Protein 3SOZ (pdb70)

B-factor: mean 54.95, std 13.0, range [21.34, 100.58]

Sequence (714 aa):
KILFIGESWHIHIHSKGFDSFTSSKYEEGADYLLSCLRQGNIDVDYPAHIVQTRFPQTAEALACYDAIVISDIGSNTFLLQNRTFYNDIIPDALQLIADYVAEGGGLLIGGYLSFTGIEAKANYKNTVLAEVLPVDLDVDDRVELPQGCKAVNTAVEHVITQPFSEWPPLLGYNKLIAKENSQVLAEINGDPLLVGTYHKGKVCCFASDCSPHWGSPQFLQWEHYATFWCNVLHTIKKKILFIGESWHIHIHSKGFDSFTSSKYEEGADYLLSCLRQGNIDVDYPAHIVQTRFPQTAEALACYDAIVISDIGSNTFLLQNRTFYNDIIPDALQLIADYVAEGGGLLIGGYLSFTGIEAKANYKNTVLAEVLPVDLDVDDRVELPQGCKAVNTAVEHVITQPFSEWPPLLGYNKLIAKENSQVLAEINGDPLLVGTYHKGKVCCFASDCSPHWGSPQFLQWEHYATFWCNVLHTIKKKILFIGESWHIHIHSKGFDSFTSSKYEEGADYLLSCLRQGNIDVDYPAHIVQTRFPQTAEALACYDAIVISDIGSNTFLLQNRTFYNDIIPDALQLIADYVAEGGGLLIGGYLSFTGIEAKANYKNTVLAEVLPVDLDVDDRVELPQGCKAVNTAVEHVITQPFSEWPPLLGYNKLIAKENSQVLAEINGDPLLVGTYHKGKVCCFASDCSPHWGSPQFLQWEHYATFWCNVLHTIKK

CATH classification: 3.40.50.880

Solvent-accessible surface area: 30222 Å² total

InterPro domains:
  IPR010768 Putative glutamine amidotransferase [PF07090] (2-244)
  IPR017027 STM3548-like [PIRSF034405] (1-244)
  IPR029062 Class I glutamine amidotransferase-like [G3DSA:3.40.50.880] (1-244)
  IPR029062 Class I glutamine amidotransferase-like [SSF52317] (2-241)

Radius of gyration: 27.46 Å; Cα contacts (8 Å, |Δi|>4): 1740; chains: 3; bounding box: 71×70×61 Å

Structure (mmCIF, N/CA/C/O backbone):
data_3SOZ
#
_entry.id   3SOZ
#
_cell.length_a   92.387
_cell.length_b   92.387
_cell.length_c   240.904
_cell.angle_alpha   90.00
_cell.angle_beta   90.00
_cell.angle_gamma   90.00
#
_symmetry.space_group_name_H-M   'P 41 21 2'
#
loop_
_entity.id
_entity.type
_entity.pdbx_description
1 polymer 'Cytoplasmic Protein STM1381'
2 non-polymer GLYCEROL
3 water water
#
loop_
_atom_site.group_PDB
_atom_site.id
_atom_site.type_symbol
_atom_site.label_atom_id
_atom_site.label_alt_id
_atom_site.label_comp_id
_atom_site.label_asym_id
_atom_site.label_entity_id
_atom_site.label_seq_id
_atom_site.pdbx_PDB_ins_code
_atom_site.Cartn_x
_atom_site.Cartn_y
_atom_site.Cartn_z
_atom_site.occupancy
_atom_site.B_iso_or_equiv
_atom_site.auth_seq_id
_atom_site.auth_comp_id
_atom_site.auth_asym_id
_atom_site.auth_atom_id
_atom_site.pdbx_PDB_model_num
ATOM 9 N N . LYS A 1 5 ? -5.918 -21.670 108.085 1.00 68.97 2 LYS A N 1
ATOM 10 C CA . LYS A 1 5 ? -5.459 -20.952 109.265 1.00 67.57 2 LYS A CA 1
ATOM 11 C C . LYS A 1 5 ? -4.058 -20.374 108.981 1.00 66.26 2 LYS A C 1
ATOM 12 O O . LYS A 1 5 ? -3.125 -21.086 108.556 1.00 65.77 2 LYS A O 1
ATOM 18 N N . ILE A 1 6 ? -3.933 -19.062 109.183 1.00 64.85 3 ILE A N 1
ATOM 19 C CA . ILE A 1 6 ? -2.650 -18.369 108.994 1.00 63.26 3 ILE A CA 1
ATOM 20 C C . ILE A 1 6 ? -2.239 -17.540 110.197 1.00 62.11 3 ILE A C 1
ATOM 21 O O . ILE A 1 6 ? -3.086 -17.061 111.000 1.00 62.47 3 ILE A O 1
ATOM 26 N N . LEU A 1 7 ? -0.926 -17.372 110.306 1.00 60.43 4 LEU A N 1
ATOM 27 C CA . LEU A 1 7 ? -0.336 -16.414 111.248 1.00 58.92 4 LEU A CA 1
ATOM 28 C C . LEU A 1 7 ? -0.121 -15.047 110.575 1.00 57.88 4 LEU A C 1
ATOM 29 O O . LEU A 1 7 ? 0.684 -14.924 109.619 1.00 58.05 4 LEU A O 1
ATOM 34 N N . PHE A 1 8 ? -0.822 -14.035 111.061 1.00 56.16 5 PHE A N 1
ATOM 35 C CA . PHE A 1 8 ? -0.581 -12.695 110.522 1.00 55.51 5 PHE A CA 1
ATOM 36 C C . PHE A 1 8 ? 0.191 -11.703 111.379 1.00 54.28 5 PHE A C 1
ATOM 37 O O . PHE A 1 8 ? -0.348 -11.103 112.317 1.00 53.01 5 PHE A O 1
ATOM 45 N N . ILE A 1 9 ? 1.439 -11.499 110.982 1.00 53.13 6 ILE A N 1
ATOM 46 C CA . ILE A 1 9 ? 2.340 -10.644 111.711 1.00 52.24 6 ILE A CA 1
ATOM 47 C C . ILE A 1 9 ? 2.410 -9.217 111.125 1.00 52.70 6 ILE A C 1
ATOM 48 O O . ILE A 1 9 ? 2.982 -8.997 110.035 1.00 51.75 6 ILE A O 1
ATOM 53 N N . GLY A 1 10 ? 1.837 -8.258 111.870 1.00 52.79 7 GLY A N 1
ATOM 54 C CA . GLY A 1 10 ? 2.114 -6.829 111.666 1.00 53.26 7 GLY A CA 1
ATOM 55 C C . GLY A 1 10 ? 1.775 -5.926 112.842 1.00 53.80 7 GLY A C 1
ATOM 56 O O . GLY A 1 10 ? 1.495 -6.393 113.931 1.00 54.19 7 GLY A O 1
ATOM 57 N N . GLU A 1 11 ? 1.777 -4.617 112.626 1.00 54.01 8 GLU A N 1
ATOM 58 C CA . GLU A 1 11 ? 1.438 -3.661 113.702 1.00 54.03 8 GLU A CA 1
ATOM 59 C C . GLU A 1 11 ? 0.917 -2.385 113.102 1.00 52.93 8 GLU A C 1
ATOM 60 O O . GLU A 1 11 ? 1.250 -2.067 111.963 1.00 53.73 8 GLU A O 1
ATOM 66 N N . SER A 1 12 ? 0.087 -1.680 113.866 1.00 51.29 9 SER A N 1
ATOM 67 C CA . SER A 1 12 ? -0.106 -0.221 113.730 1.00 49.61 9 SER A CA 1
ATOM 68 C C . SER A 1 12 ? 1.187 0.568 113.899 1.00 47.32 9 SER A C 1
ATOM 69 O O . SER A 1 12 ? 2.060 0.132 114.598 1.00 46.48 9 SER A O 1
ATOM 72 N N . TRP A 1 13 ? 1.288 1.747 113.282 1.00 46.41 10 TRP A N 1
ATOM 73 C CA . TRP A 1 13 ? 2.418 2.673 113.560 1.00 44.33 10 TRP A CA 1
ATOM 74 C C . TRP A 1 13 ? 2.043 3.404 114.811 1.00 43.58 10 TRP A C 1
ATOM 75 O O . TRP A 1 13 ? 0.858 3.768 114.959 1.00 43.97 10 TRP A O 1
ATOM 86 N N . HIS A 1 14 ? 3.001 3.624 115.718 1.00 42.20 11 HIS A N 1
ATOM 87 C CA . HIS A 1 14 ? 2.744 4.580 116.816 1.00 41.27 11 HIS A CA 1
ATOM 88 C C . HIS A 1 14 ? 3.318 5.916 116.366 1.00 39.83 11 HIS A C 1
ATOM 89 O O . HIS A 1 14 ? 4.398 5.957 115.821 1.00 40.23 11 HIS A O 1
ATOM 96 N N . ILE A 1 15 ? 2.610 7.006 116.557 1.00 38.87 12 ILE A N 1
ATOM 97 C CA . ILE A 1 15 ? 3.152 8.289 116.103 1.00 39.06 12 ILE A CA 1
ATOM 98 C C . ILE A 1 15 ? 3.483 9.189 117.277 1.00 38.89 12 ILE A C 1
ATOM 99 O O . ILE A 1 15 ? 2.602 9.487 118.091 1.00 38.35 12 ILE A O 1
ATOM 104 N N . HIS A 1 16 ? 4.733 9.643 117.375 1.00 38.39 13 HIS A N 1
ATOM 105 C CA . HIS A 1 16 ? 5.043 10.611 118.427 1.00 39.00 13 HIS A CA 1
ATOM 106 C C . HIS A 1 16 ? 5.389 11.964 117.837 1.00 38.52 13 HIS A C 1
ATOM 107 O O . HIS A 1 16 ? 6.330 12.055 117.054 1.00 39.51 13 HIS A O 1
ATOM 122 N N . ILE A 1 18 ? 6.570 15.891 118.096 1.00 35.73 15 ILE A N 1
ATOM 123 C CA . ILE A 1 18 ? 7.087 17.070 118.795 1.00 35.71 15 ILE A CA 1
ATOM 124 C C . ILE A 1 18 ? 6.698 18.348 118.034 1.00 35.67 15 ILE A C 1
ATOM 125 O O . ILE A 1 18 ? 7.108 18.522 116.880 1.00 35.38 15 ILE A O 1
ATOM 130 N N . HIS A 1 19 ? 5.877 19.193 118.645 1.00 35.67 16 HIS A N 1
ATOM 131 C CA . HIS A 1 19 ? 5.520 20.489 118.029 1.00 36.35 16 HIS A CA 1
ATOM 132 C C . HIS A 1 19 ? 6.382 21.520 118.667 1.00 36.06 16 HIS A C 1
ATOM 133 O O . HIS A 1 19 ? 6.433 21.548 119.891 1.00 36.54 16 HIS A O 1
ATOM 140 N N . SER A 1 20 ? 7.020 22.407 117.910 1.00 36.26 17 SER A N 1
ATOM 141 C CA . SER A 1 20 ? 7.914 23.389 118.541 1.00 36.69 17 SER A CA 1
ATOM 142 C C . SER A 1 20 ? 7.692 24.781 118.030 1.00 38.07 17 SER A C 1
ATOM 143 O O . SER A 1 20 ? 7.421 24.980 116.876 1.00 40.84 17 SER A O 1
ATOM 146 N N . LYS A 1 21 ? 7.841 25.787 118.856 1.00 38.65 18 LYS A N 1
ATOM 147 C CA . LYS A 1 21 ? 7.697 27.149 118.335 1.00 37.88 18 LYS A CA 1
ATOM 148 C C . LYS A 1 21 ? 8.560 28.042 119.199 1.00 37.29 18 LYS A C 1
ATOM 149 O O . LYS A 1 21 ? 8.369 28.168 120.405 1.00 36.39 18 LYS A O 1
ATOM 155 N N . GLY A 1 22 ? 9.576 28.603 118.565 1.00 37.61 19 GLY A N 1
ATOM 156 C CA . GLY A 1 22 ? 10.665 29.269 119.298 1.00 36.69 19 GLY A CA 1
ATOM 157 C C . GLY A 1 22 ? 11.237 28.295 120.303 1.00 35.51 19 GLY A C 1
ATOM 158 O O . GLY A 1 22 ? 11.625 27.162 119.941 1.00 35.26 19 GLY A O 1
ATOM 159 N N . PHE A 1 23 ? 11.250 28.715 121.567 1.00 34.44 20 PHE A N 1
ATOM 160 C CA . PHE A 1 23 ? 11.955 27.975 122.578 1.00 33.91 20 PHE A CA 1
ATOM 161 C C . PHE A 1 23 ? 11.261 26.671 122.920 1.00 34.15 20 PHE A C 1
ATOM 162 O O . PHE A 1 23 ? 11.897 25.638 123.122 1.00 32.26 20 PHE A O 1
ATOM 170 N N . ASP A 1 24 ? 9.941 26.745 122.958 1.00 35.61 21 ASP A N 1
ATOM 171 C CA . ASP A 1 24 ? 9.124 25.734 123.557 1.00 38.21 21 ASP A CA 1
ATOM 172 C C . ASP A 1 24 ? 8.651 24.646 122.615 1.00 38.46 21 ASP A C 1
ATOM 173 O O . ASP A 1 24 ? 8.495 24.886 121.394 1.00 39.35 21 ASP A O 1
ATOM 178 N N . SER A 1 25 ? 8.412 23.475 123.211 1.00 38.47 22 SER A N 1
ATOM 179 C CA . SER A 1 25 ? 7.687 22.369 122.600 1.00 38.72 22 SER A CA 1
ATOM 180 C C . SER A 1 25 ? 6.574 21.801 123.446 1.00 39.12 22 SER A C 1
ATOM 181 O O . SER A 1 25 ? 6.563 21.926 124.696 1.00 39.86 22 SER A O 1
ATOM 184 N N . PHE A 1 26 ? 5.654 21.119 122.780 1.00 38.30 23 PHE A N 1
ATOM 185 C CA . PHE A 1 26 ? 4.848 20.142 123.472 1.00 37.65 23 PHE A CA 1
ATOM 186 C C . PHE A 1 26 ? 4.671 18.958 122.553 1.00 37.76 23 PHE A C 1
ATOM 187 O O . PHE A 1 26 ? 5.058 19.007 121.370 1.00 38.70 23 PHE A O 1
ATOM 195 N N . THR A 1 27 ? 4.123 17.875 123.074 1.00 37.13 24 THR A N 1
ATOM 196 C CA . THR A 1 27 ? 4.018 16.700 122.255 1.00 37.00 24 THR A CA 1
ATOM 197 C C . THR A 1 27 ? 2.564 16.209 122.092 1.00 38.47 24 THR A C 1
ATOM 198 O O . THR A 1 27 ? 1.664 16.552 122.890 1.00 38.29 24 THR A O 1
ATOM 202 N N . SER A 1 28 ? 2.312 15.445 121.026 1.00 38.96 25 SER A N 1
ATOM 203 C CA . SER A 1 28 ? 1.029 14.711 120.931 1.00 39.57 25 SER A CA 1
ATOM 204 C C . SER A 1 28 ? 1.358 13.331 120.389 1.00 38.64 25 SER A C 1
ATOM 205 O O . SER A 1 28 ? 2.392 13.160 119.811 1.00 40.13 25 SER A O 1
ATOM 208 N N . SER A 1 29 ? 0.548 12.329 120.617 1.00 37.91 26 SER A N 1
ATOM 209 C CA . SER A 1 29 ? 0.918 10.988 120.168 1.00 38.19 26 SER A CA 1
ATOM 210 C C . SER A 1 29 ? -0.311 10.236 119.755 1.00 39.51 26 SER A C 1
ATOM 211 O O . SER A 1 29 ? -1.401 10.451 120.291 1.00 39.91 26 SER A O 1
ATOM 214 N N . LYS A 1 30 ? -0.150 9.322 118.826 1.00 41.47 27 LYS A N 1
ATOM 215 C CA . LYS A 1 30 ? -1.290 8.548 118.385 1.00 45.09 27 LYS A CA 1
ATOM 216 C C . LYS A 1 30 ? -0.863 7.296 117.673 1.00 47.26 27 LYS A C 1
ATOM 217 O O . LYS A 1 30 ? 0.300 6.910 117.676 1.00 47.29 27 LYS A O 1
ATOM 223 N N . TYR A 1 31 ? -1.842 6.654 117.075 1.00 51.24 28 TYR A N 1
ATOM 224 C CA . TYR A 1 31 ? -1.636 5.417 116.385 1.00 55.06 28 TYR A CA 1
ATOM 225 C C . TYR A 1 31 ? -2.139 5.596 115.007 1.00 57.06 28 TYR A C 1
ATOM 226 O O . TYR A 1 31 ? -3.056 6.373 114.756 1.00 56.91 28 TYR A O 1
ATOM 235 N N . GLU A 1 32 ? -1.530 4.906 114.073 1.00 60.60 29 GLU A N 1
ATOM 236 C CA . GLU A 1 32 ? -2.069 5.014 112.765 1.00 63.38 29 GLU A CA 1
ATOM 237 C C . GLU A 1 32 ? -3.053 3.923 112.581 1.00 66.05 29 GLU A C 1
ATOM 238 O O . GLU A 1 32 ? -4.207 4.084 112.957 1.00 67.13 29 GLU A O 1
ATOM 244 N N . GLU A 1 33 ? -2.626 2.797 112.054 1.00 69.31 30 GLU A N 1
ATOM 245 C CA . GLU A 1 33 ? -3.568 1.716 111.775 1.00 72.13 30 GLU A CA 1
ATOM 246 C C . GLU A 1 33 ? -2.762 0.724 111.013 1.00 73.70 30 GLU A C 1
ATOM 247 O O . GLU A 1 33 ? -1.820 1.110 110.282 1.00 74.15 30 GLU A O 1
ATOM 253 N N . GLY A 1 34 ? -3.080 -0.555 111.243 1.00 75.48 31 GLY A N 1
ATOM 254 C CA . GLY A 1 34 ? -2.390 -1.672 110.603 1.00 76.92 31 GLY A CA 1
ATOM 255 C C . GLY A 1 34 ? -3.227 -2.140 109.437 1.00 77.97 31 GLY A C 1
ATOM 256 O O . GLY A 1 34 ? -3.831 -1.334 108.718 1.00 77.82 31 GLY A O 1
ATOM 257 N N . ALA A 1 35 ? -3.282 -3.451 109.261 1.00 79.05 32 ALA A N 1
ATOM 258 C CA . ALA A 1 35 ? -3.960 -4.011 108.112 1.00 79.76 32 ALA A CA 1
ATOM 259 C C . ALA A 1 35 ? -5.442 -4.319 108.382 1.00 80.19 32 ALA A C 1
ATOM 260 O O . ALA A 1 35 ? -6.018 -5.183 107.739 1.00 80.08 32 ALA A O 1
ATOM 262 N N . ASP A 1 36 ? -6.063 -3.587 109.308 1.00 81.12 33 ASP A N 1
ATOM 263 C CA . ASP A 1 36 ? -7.425 -3.919 109.778 1.00 82.02 33 ASP A CA 1
ATOM 264 C C . ASP A 1 36 ? -8.354 -4.281 108.648 1.00 81.68 33 ASP A C 1
ATOM 265 O O . ASP A 1 36 ? -9.024 -5.311 108.709 1.00 81.50 33 ASP A O 1
ATOM 270 N N . TYR A 1 37 ? -8.361 -3.447 107.608 1.00 81.26 34 TYR A N 1
ATOM 271 C CA . TYR A 1 37 ? -9.149 -3.737 106.426 1.00 80.55 34 TYR A CA 1
ATOM 272 C C . TYR A 1 37 ? -8.786 -5.106 105.863 1.00 79.84 34 TYR A C 1
ATOM 273 O O . TYR A 1 37 ? -9.635 -5.983 105.794 1.00 80.23 34 TYR A O 1
ATOM 282 N N . LEU A 1 38 ? -7.520 -5.291 105.502 1.00 78.94 35 LEU A N 1
ATOM 283 C CA . LEU A 1 38 ? -7.007 -6.566 104.977 1.00 77.93 35 LEU A CA 1
ATOM 284 C C . LEU A 1 38 ? -7.307 -7.809 105.831 1.00 77.94 35 LEU A C 1
ATOM 285 O O . LEU A 1 38 ? -7.528 -8.896 105.313 1.00 77.57 35 LEU A O 1
ATOM 290 N N . LEU A 1 39 ? -7.298 -7.649 107.139 1.00 78.40 36 LEU A N 1
ATOM 291 C CA . LEU A 1 39 ? -7.667 -8.741 108.015 1.00 79.12 36 LEU A CA 1
ATOM 292 C C . LEU A 1 39 ? -9.163 -9.048 107.965 1.00 79.78 36 LEU A C 1
ATOM 293 O O . LEU A 1 39 ? -9.551 -10.208 107.786 1.00 79.70 36 LEU A O 1
ATOM 298 N N . SER A 1 40 ? -9.998 -8.021 108.100 1.00 80.48 37 SER A N 1
ATOM 299 C CA . SER A 1 40 ? -11.437 -8.203 107.919 1.00 81.37 37 SER A CA 1
ATOM 300 C C . SER A 1 40 ? -11.729 -8.871 106.575 1.00 81.72 37 SER A C 1
ATOM 301 O O . SER A 1 40 ? -12.694 -9.621 106.469 1.00 82.11 37 SER A O 1
ATOM 304 N N . CYS A 1 41 ? -10.882 -8.605 105.573 1.00 81.94 38 CYS A N 1
ATOM 305 C CA . CYS A 1 41 ? -10.988 -9.184 104.217 1.00 82.05 38 CYS A CA 1
ATOM 306 C C . CYS A 1 41 ? -10.590 -10.655 104.104 1.00 82.65 38 CYS A C 1
ATOM 307 O O . CYS A 1 41 ? -11.160 -11.411 103.322 1.00 82.46 38 CYS A O 1
ATOM 310 N N . LEU A 1 42 ? -9.566 -11.026 104.858 1.00 83.84 39 LEU A N 1
ATOM 311 C CA . LEU A 1 42 ? -9.039 -12.377 104.875 1.00 84.74 39 LEU A CA 1
ATOM 312 C C . LEU A 1 42 ? -10.007 -13.306 105.568 1.00 86.04 39 LEU A C 1
ATOM 313 O O . LEU A 1 42 ? -10.316 -14.374 105.043 1.00 86.54 39 LEU A O 1
ATOM 318 N N . ARG A 1 43 ? -10.490 -12.889 106.740 1.00 87.57 40 ARG A N 1
ATOM 319 C CA . ARG A 1 43 ? -11.660 -13.501 107.370 1.00 89.17 40 ARG A CA 1
ATOM 320 C C . ARG A 1 43 ? -12.821 -13.161 106.461 1.00 89.75 40 ARG A C 1
ATOM 321 O O . ARG A 1 43 ? -12.722 -12.226 105.668 1.00 90.28 40 ARG A O 1
ATOM 329 N N . GLN A 1 44 ? -13.920 -13.898 106.532 1.00 90.42 41 GLN A N 1
ATOM 330 C CA . GLN A 1 44 ? -15.034 -13.577 105.633 1.00 91.14 41 GLN A CA 1
ATOM 331 C C . GLN A 1 44 ? -14.706 -14.015 104.176 1.00 90.53 41 GLN A C 1
ATOM 332 O O . GLN A 1 44 ? -15.602 -14.111 103.328 1.00 90.74 41 GLN A O 1
ATOM 338 N N . GLY A 1 45 ? -13.427 -14.279 103.903 1.00 89.66 42 GLY A N 1
ATOM 339 C CA . GLY A 1 45 ? -13.036 -15.150 102.797 1.00 88.53 42 GLY A CA 1
ATOM 340 C C . GLY A 1 45 ? -12.725 -16.531 103.377 1.00 88.23 42 GLY A C 1
ATOM 341 O O . GLY A 1 45 ? -11.900 -17.270 102.834 1.00 88.01 42 GLY A O 1
ATOM 342 N N . ASN A 1 46 ? -13.398 -16.872 104.487 1.00 87.86 43 ASN A N 1
ATOM 343 C CA . ASN A 1 46 ? -13.107 -18.062 105.331 1.00 87.20 43 ASN A CA 1
ATOM 344 C C . ASN A 1 46 ? -11.630 -18.358 105.454 1.00 86.03 43 ASN A C 1
ATOM 345 O O . ASN A 1 46 ? -11.160 -19.453 105.109 1.00 85.84 43 ASN A O 1
ATOM 350 N N . ILE A 1 47 ? -10.896 -17.358 105.919 1.00 84.57 44 ILE A N 1
ATOM 351 C CA . ILE A 1 47 ? -9.559 -17.602 106.392 1.00 82.91 44 ILE A CA 1
ATOM 352 C C . ILE A 1 47 ? -9.526 -17.325 107.888 1.00 82.00 44 ILE A C 1
ATOM 353 O O . ILE A 1 47 ? -10.014 -16.298 108.369 1.00 81.93 44 ILE A O 1
ATOM 358 N N . ASP A 1 48 ? -9.002 -18.306 108.609 1.00 80.84 45 ASP A N 1
ATOM 359 C CA . ASP A 1 48 ? -8.813 -18.236 110.039 1.00 79.85 45 ASP A CA 1
ATOM 360 C C . ASP A 1 48 ? -7.462 -17.542 110.313 1.00 77.95 45 ASP A C 1
ATOM 361 O O . ASP A 1 48 ? -6.388 -18.040 109.941 1.00 76.79 45 ASP A O 1
ATOM 366 N N . VAL A 1 49 ? -7.547 -16.374 110.949 1.00 76.10 46 VAL A N 1
ATOM 367 C CA . VAL A 1 49 ? -6.381 -15.512 111.164 1.00 74.14 46 VAL A CA 1
ATOM 368 C C . VAL A 1 49 ? -6.096 -15.225 112.626 1.00 72.30 46 VAL A C 1
ATOM 369 O O . VAL A 1 49 ? -6.873 -14.546 113.303 1.00 71.07 46 VAL A O 1
ATOM 373 N N . ASP A 1 50 ? -4.960 -15.754 113.083 1.00 70.83 47 ASP A N 1
ATOM 374 C CA . ASP A 1 50 ? -4.285 -15.246 114.283 1.00 69.43 47 ASP A CA 1
ATOM 375 C C . ASP A 1 50 ? -3.496 -13.958 113.904 1.00 67.67 47 ASP A C 1
ATOM 376 O O . ASP A 1 50 ? -2.627 -13.988 113.011 1.00 66.95 47 ASP A O 1
ATOM 381 N N . TYR A 1 51 ? -3.848 -12.834 114.536 1.00 65.61 48 TYR A N 1
ATOM 382 C CA . TYR A 1 51 ? -3.126 -11.578 114.347 1.00 63.67 48 TYR A CA 1
ATOM 383 C C . TYR A 1 51 ? -2.053 -11.518 115.392 1.00 62.13 48 TYR A C 1
ATOM 384 O O . TYR A 1 51 ? -2.332 -11.570 116.575 1.00 61.06 48 TYR A O 1
ATOM 401 N N . PRO A 1 53 ? 0.549 -8.915 116.661 1.00 58.92 50 PRO A N 1
ATOM 402 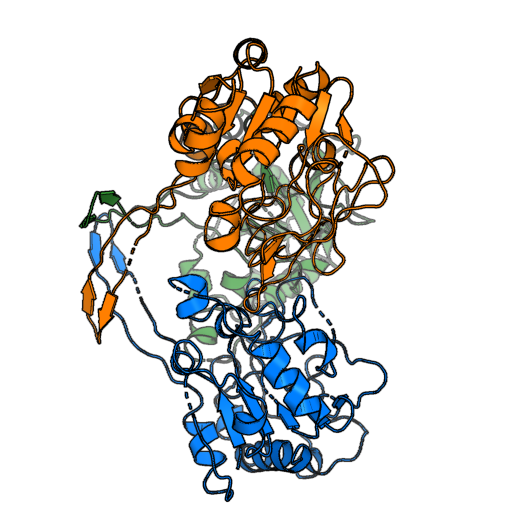C CA . PRO A 1 53 ? 1.239 -7.628 116.631 1.00 59.44 50 PRO A CA 1
ATOM 403 C C . PRO A 1 53 ? 2.729 -7.804 116.909 1.00 60.05 50 PRO A C 1
ATOM 404 O O . PRO A 1 53 ? 3.128 -8.780 117.562 1.00 60.60 50 PRO A O 1
ATOM 408 N N . ALA A 1 54 ? 3.557 -6.915 116.369 1.00 60.63 51 ALA A N 1
ATOM 409 C CA . ALA A 1 54 ? 4.939 -6.808 116.847 1.00 61.73 51 ALA A CA 1
ATOM 410 C C . ALA A 1 54 ? 4.691 -6.400 118.280 1.00 62.07 51 ALA A C 1
ATOM 411 O O . ALA A 1 54 ? 3.646 -5.816 118.569 1.00 63.75 51 ALA A O 1
ATOM 413 N N . HIS A 1 55 ? 5.566 -6.723 119.202 1.00 61.45 52 HIS A N 1
ATOM 414 C CA . HIS A 1 55 ? 5.146 -6.678 120.625 1.00 61.78 52 HIS A CA 1
ATOM 415 C C . HIS A 1 55 ? 4.787 -8.055 121.084 1.00 60.95 52 HIS A C 1
ATOM 416 O O . HIS A 1 55 ? 5.399 -8.555 122.029 1.00 61.30 52 HIS A O 1
ATOM 423 N N . ILE A 1 56 ? 3.798 -8.689 120.454 1.00 60.02 53 ILE A N 1
ATOM 424 C CA . ILE A 1 56 ? 3.695 -10.121 120.720 1.00 59.33 53 ILE A CA 1
ATOM 425 C C . ILE A 1 56 ? 4.937 -10.803 120.180 1.00 58.00 53 ILE A C 1
ATOM 426 O O . ILE A 1 56 ? 5.552 -11.585 120.883 1.00 57.91 53 ILE A O 1
ATOM 431 N N . VAL A 1 57 ? 5.356 -10.436 118.978 1.00 57.38 54 VAL A N 1
ATOM 432 C CA . VAL A 1 57 ? 6.674 -10.836 118.492 1.00 56.58 54 VAL A CA 1
ATOM 433 C C . VAL A 1 57 ? 7.794 -10.473 119.455 1.00 56.83 54 VAL A C 1
ATOM 434 O O . VAL A 1 57 ? 8.725 -11.249 119.619 1.00 56.98 54 VAL A O 1
ATOM 438 N N . GLN A 1 58 ? 7.697 -9.308 120.098 1.00 56.86 55 GLN A N 1
ATOM 439 C CA . GLN A 1 58 ? 8.811 -8.778 120.865 1.00 57.24 55 GLN A CA 1
ATOM 440 C C . GLN A 1 58 ? 8.987 -9.424 122.248 1.00 58.48 55 GLN A C 1
ATOM 441 O O . GLN A 1 58 ? 10.104 -9.406 122.822 1.00 58.49 55 GLN A O 1
ATOM 447 N N . THR A 1 59 ? 7.874 -9.951 122.768 1.00 59.12 56 THR A N 1
ATOM 448 C CA . THR A 1 59 ? 7.781 -10.554 124.105 1.00 59.85 56 THR A CA 1
ATOM 449 C C . THR A 1 59 ? 7.522 -12.098 124.105 1.00 61.19 56 THR A C 1
ATOM 450 O O . THR A 1 59 ? 8.241 -12.811 124.776 1.00 60.53 56 THR A O 1
ATOM 454 N N . ARG A 1 60 ? 6.507 -12.581 123.367 1.00 62.58 57 ARG A N 1
ATOM 455 C CA . ARG A 1 60 ? 6.027 -13.988 123.411 1.00 64.28 57 ARG A CA 1
ATOM 456 C C . ARG A 1 60 ? 6.252 -14.758 122.104 1.00 64.98 57 ARG A C 1
ATOM 457 O O . ARG A 1 60 ? 5.399 -15.558 121.710 1.00 65.42 57 ARG A O 1
ATOM 465 N N . PHE A 1 61 ? 7.352 -14.530 121.394 1.00 66.11 58 PHE A N 1
ATOM 466 C CA . PHE A 1 61 ? 7.483 -15.187 120.079 1.00 66.33 58 PHE A CA 1
ATOM 467 C C . PHE A 1 61 ? 7.801 -16.685 120.158 1.00 67.91 58 PHE A C 1
ATOM 468 O O . PHE A 1 61 ? 8.793 -17.047 120.776 1.00 68.71 58 PHE A O 1
ATOM 476 N N . PRO A 1 62 ? 6.973 -17.543 119.508 1.00 69.14 59 PRO A N 1
ATOM 477 C CA . PRO A 1 62 ? 7.156 -18.999 119.431 1.00 69.94 59 PRO A CA 1
ATOM 478 C C . PRO A 1 62 ? 8.617 -19.390 119.309 1.00 71.14 59 PRO A C 1
ATOM 479 O O . PRO A 1 62 ? 9.329 -18.841 118.480 1.00 70.98 59 PRO A O 1
ATOM 483 N N . GLN A 1 63 ? 9.063 -20.321 120.144 1.00 72.41 60 GLN A N 1
ATOM 484 C CA . GLN A 1 63 ? 10.459 -20.702 120.128 1.00 74.01 60 GLN A CA 1
ATOM 485 C C . GLN A 1 63 ? 10.687 -22.158 119.696 1.00 74.12 60 GLN A C 1
ATOM 486 O O . GLN A 1 63 ? 11.825 -22.629 119.647 1.00 73.59 60 GLN A O 1
ATOM 492 N N . THR A 1 64 ? 9.617 -22.867 119.355 1.00 74.85 61 THR A N 1
ATOM 493 C CA . THR A 1 64 ? 9.776 -24.246 118.860 1.00 75.91 61 THR A CA 1
ATOM 494 C C . THR A 1 64 ? 9.077 -24.464 117.521 1.00 76.62 61 THR A C 1
ATOM 495 O O . THR A 1 64 ? 8.097 -23.780 117.206 1.00 76.58 61 THR A O 1
ATOM 499 N N . ALA A 1 65 ? 9.602 -25.414 116.745 1.00 77.54 62 ALA A N 1
ATOM 500 C CA . ALA A 1 65 ? 9.052 -25.756 115.430 1.00 78.60 62 ALA A CA 1
ATOM 501 C C . ALA A 1 65 ? 7.592 -26.222 115.503 1.00 79.01 62 ALA A C 1
ATOM 502 O O . ALA A 1 65 ? 6.759 -25.863 114.657 1.00 78.97 62 ALA A O 1
ATOM 504 N N . GLU A 1 66 ? 7.285 -27.011 116.523 1.00 79.80 63 GLU A N 1
ATOM 505 C CA . GLU A 1 66 ? 5.933 -27.520 116.716 1.00 80.82 63 GLU A CA 1
ATOM 506 C C . GLU A 1 66 ? 4.897 -26.366 116.742 1.00 79.98 63 GLU A C 1
ATOM 507 O O . GLU A 1 66 ? 3.793 -26.516 116.215 1.00 79.86 63 GLU A O 1
ATOM 513 N N . ALA A 1 67 ? 5.283 -25.219 117.311 1.00 79.53 64 ALA A N 1
ATOM 514 C CA . ALA A 1 67 ? 4.357 -24.093 117.574 1.00 79.19 64 ALA A CA 1
ATOM 515 C C . ALA A 1 67 ? 3.758 -23.440 116.317 1.00 78.95 64 ALA A C 1
ATOM 516 O O . ALA A 1 67 ? 2.560 -23.117 116.284 1.00 78.78 64 ALA A O 1
ATOM 518 N N . LEU A 1 68 ? 4.598 -23.275 115.293 1.00 78.50 65 LEU A N 1
ATOM 519 C CA . LEU A 1 68 ? 4.221 -22.656 114.009 1.00 78.52 65 LEU A CA 1
ATOM 520 C C . LEU A 1 68 ? 3.599 -23.645 113.016 1.00 78.85 65 LEU A C 1
ATOM 521 O O . LEU A 1 68 ? 2.915 -23.231 112.058 1.00 78.90 65 LEU A O 1
ATOM 526 N N . ALA A 1 69 ? 3.864 -24.942 113.238 1.00 78.64 66 ALA A N 1
ATOM 527 C CA . ALA A 1 69 ? 3.422 -26.035 112.362 1.00 77.88 66 ALA A CA 1
ATOM 528 C C . ALA A 1 69 ? 1.902 -26.089 112.149 1.00 77.17 66 ALA A C 1
ATOM 529 O O . ALA A 1 69 ? 1.422 -26.529 111.095 1.00 77.04 66 ALA A O 1
ATOM 531 N N . CYS A 1 70 ? 1.147 -25.635 113.138 1.00 75.76 67 CYS A N 1
ATOM 532 C CA . CYS A 1 70 ? -0.285 -25.639 113.001 1.00 75.53 67 CYS A CA 1
ATOM 533 C C . CYS A 1 70 ? -0.764 -24.497 112.124 1.00 73.93 67 CYS A C 1
ATOM 534 O O . CYS A 1 70 ? -1.971 -24.256 112.069 1.00 74.48 67 CYS A O 1
ATOM 537 N N . TYR A 1 71 ? 0.157 -23.776 111.464 1.00 71.72 68 TYR A N 1
ATOM 538 C CA . TYR A 1 71 ? -0.221 -22.659 110.548 1.00 68.70 68 TYR A CA 1
ATOM 539 C C . TYR A 1 71 ? 0.016 -23.019 109.102 1.00 67.58 68 TYR A C 1
ATOM 540 O O . TYR A 1 71 ? 1.098 -23.485 108.761 1.00 67.26 68 TYR A O 1
ATOM 549 N N . ASP A 1 72 ? -0.966 -22.759 108.245 1.00 66.19 69 ASP A N 1
ATOM 550 C CA . ASP A 1 72 ? -0.780 -22.984 106.808 1.00 65.87 69 ASP A CA 1
ATOM 551 C C . ASP A 1 72 ? 0.206 -22.028 106.147 1.00 65.01 69 ASP A C 1
ATOM 552 O O . ASP A 1 72 ? 0.975 -22.436 105.272 1.00 64.13 69 ASP A O 1
ATOM 557 N N . ALA A 1 73 ? 0.172 -20.761 106.589 1.00 64.22 70 ALA A N 1
ATOM 558 C CA . ALA A 1 73 ? 1.098 -19.717 106.139 1.00 63.17 70 ALA A CA 1
ATOM 559 C C . ALA A 1 73 ? 1.380 -18.634 107.174 1.00 62.76 70 ALA A C 1
ATOM 560 O O . ALA A 1 73 ? 0.603 -18.380 108.133 1.00 62.44 70 ALA A O 1
ATOM 562 N N . ILE A 1 74 ? 2.517 -17.992 106.974 1.00 61.10 71 ILE A N 1
ATOM 563 C CA . ILE A 1 74 ? 2.874 -16.901 107.829 1.00 60.38 71 ILE A CA 1
ATOM 564 C C . ILE A 1 74 ? 2.893 -15.657 106.964 1.00 59.83 71 ILE A C 1
ATOM 565 O O . ILE A 1 74 ? 3.461 -15.651 105.845 1.00 59.82 71 ILE A O 1
ATOM 570 N N . VAL A 1 75 ? 2.244 -14.616 107.474 1.00 58.21 72 VAL A N 1
ATOM 571 C CA . VAL A 1 75 ? 2.308 -13.288 106.831 1.00 56.79 72 VAL A CA 1
ATOM 572 C C . VAL A 1 75 ? 3.119 -12.279 107.640 1.00 55.13 72 VAL A C 1
ATOM 573 O O . VAL A 1 75 ? 2.805 -11.972 108.812 1.00 54.30 72 VAL A O 1
ATOM 577 N N . ILE A 1 76 ? 4.172 -11.798 107.002 1.00 52.91 73 ILE A N 1
ATOM 578 C CA . ILE A 1 76 ? 4.903 -10.676 107.508 1.00 51.61 73 ILE A CA 1
ATOM 579 C C . ILE A 1 76 ? 4.559 -9.439 106.691 1.00 50.24 73 ILE A C 1
ATOM 580 O O . ILE A 1 76 ? 4.767 -9.394 105.483 1.00 50.54 73 ILE A O 1
ATOM 585 N N . SER A 1 77 ? 4.070 -8.412 107.342 1.00 48.60 74 SER A N 1
ATOM 586 C CA . SER A 1 77 ? 3.769 -7.218 106.598 1.00 47.60 74 SER A CA 1
ATOM 587 C C . SER A 1 77 ? 4.305 -5.986 107.262 1.00 47.48 74 SER A C 1
ATOM 588 O O . SER A 1 77 ? 3.854 -5.594 108.344 1.00 46.41 74 SER A O 1
ATOM 591 N N . ASP A 1 78 ? 5.268 -5.362 106.589 1.00 47.70 75 ASP A N 1
ATOM 592 C CA . ASP A 1 78 ? 5.825 -4.099 107.057 1.00 47.71 75 ASP A CA 1
ATOM 593 C C . ASP A 1 78 ? 6.406 -4.197 108.474 1.00 47.31 75 ASP A C 1
ATOM 594 O O . ASP A 1 78 ? 6.119 -3.354 109.314 1.00 47.85 75 ASP A O 1
ATOM 599 N N . ILE A 1 79 ? 7.188 -5.231 108.751 1.00 46.33 76 ILE A N 1
ATOM 600 C CA . ILE A 1 79 ? 7.870 -5.334 110.011 1.00 45.96 76 ILE A CA 1
ATOM 601 C C . ILE A 1 79 ? 9.315 -5.629 109.766 1.00 45.15 76 ILE A C 1
ATOM 602 O O . ILE A 1 79 ? 9.636 -6.609 109.139 1.00 46.27 76 ILE A O 1
ATOM 607 N N . GLY A 1 80 ? 10.203 -4.814 110.277 1.00 44.78 77 GLY A N 1
ATOM 608 C CA . GLY A 1 80 ? 11.645 -5.053 110.101 1.00 44.21 77 GLY A CA 1
ATOM 609 C C . GLY A 1 80 ? 12.238 -6.279 110.779 1.00 44.17 77 GLY A C 1
ATOM 610 O O . GLY A 1 80 ? 11.744 -6.757 111.795 1.00 42.66 77 GLY A O 1
ATOM 611 N N . SER A 1 81 ? 13.339 -6.761 110.214 1.00 44.98 78 SER A N 1
ATOM 612 C CA . SER A 1 81 ? 14.095 -7.848 110.800 1.00 46.32 78 SER A CA 1
ATOM 613 C C . SER A 1 81 ? 14.566 -7.637 112.234 1.00 47.40 78 SER A C 1
ATOM 614 O O . SER A 1 81 ? 14.668 -8.624 113.011 1.00 49.30 78 SER A O 1
ATOM 617 N N . ASN A 1 82 ? 14.829 -6.384 112.605 1.00 47.35 79 ASN A N 1
ATOM 618 C CA . ASN A 1 82 ? 15.233 -6.042 113.965 1.00 47.15 79 ASN A CA 1
ATOM 619 C C . ASN A 1 82 ? 14.205 -6.486 114.988 1.00 46.86 79 ASN A C 1
ATOM 620 O O . ASN A 1 82 ? 14.555 -6.938 116.075 1.00 46.64 79 ASN A O 1
ATOM 625 N N . THR A 1 83 ? 12.939 -6.310 114.657 1.00 46.41 80 THR A N 1
ATOM 626 C CA . THR A 1 83 ? 11.908 -6.758 115.534 1.00 46.75 80 THR A CA 1
ATOM 627 C C . THR A 1 83 ? 11.979 -8.253 115.818 1.00 46.87 80 THR A C 1
ATOM 628 O O . THR A 1 83 ? 11.702 -8.647 116.948 1.00 47.46 80 THR A O 1
ATOM 632 N N . PHE A 1 84 ? 12.313 -9.083 114.825 1.00 46.87 81 PHE A N 1
ATOM 633 C CA . PHE A 1 84 ? 12.419 -10.537 115.056 1.00 47.23 81 PHE A CA 1
ATOM 634 C C . PHE A 1 84 ? 13.683 -10.909 115.796 1.00 47.41 81 PHE A C 1
ATOM 635 O O . PHE A 1 84 ? 13.601 -11.603 116.774 1.00 48.30 81 PHE A O 1
ATOM 643 N N . LEU A 1 85 ? 14.838 -10.445 115.324 1.00 47.49 82 LEU A N 1
ATOM 644 C CA . LEU A 1 85 ? 16.127 -10.767 115.921 1.00 47.48 82 LEU A CA 1
ATOM 645 C C . LEU A 1 85 ? 16.358 -10.172 117.307 1.00 48.86 82 LEU A C 1
ATOM 646 O O . LEU A 1 85 ? 17.012 -10.805 118.149 1.00 50.01 82 LEU A O 1
ATOM 651 N N . LEU A 1 86 ? 15.838 -8.973 117.567 1.00 49.62 83 LEU A N 1
ATOM 652 C CA . LEU A 1 86 ? 16.113 -8.289 118.838 1.00 50.38 83 LEU A CA 1
ATOM 653 C C . LEU A 1 86 ? 14.869 -8.189 119.724 1.00 50.57 83 LEU A C 1
ATOM 654 O O . LEU A 1 86 ? 14.360 -7.084 119.981 1.00 52.11 83 LEU A O 1
ATOM 659 N N . GLN A 1 87 ? 14.379 -9.342 120.181 1.00 49.98 84 GLN A N 1
ATOM 660 C CA . GLN A 1 87 ? 13.202 -9.403 121.044 1.00 49.46 84 GLN A CA 1
ATOM 661 C C . GLN A 1 87 ? 13.607 -8.837 122.399 1.00 49.00 84 GLN A C 1
ATOM 662 O O . GLN A 1 87 ? 14.813 -8.647 122.660 1.00 48.27 84 GLN A O 1
ATOM 668 N N . ASN A 1 88 ? 12.635 -8.542 123.255 1.00 48.66 85 ASN A N 1
ATOM 669 C CA . ASN A 1 88 ? 12.968 -7.800 124.466 1.00 49.75 85 ASN A CA 1
ATOM 670 C C . ASN A 1 88 ? 13.974 -8.536 125.349 1.00 51.10 85 ASN A C 1
ATOM 671 O O . ASN A 1 88 ? 14.882 -7.931 125.909 1.00 50.96 85 ASN A O 1
ATOM 676 N N . ARG A 1 89 ? 13.826 -9.862 125.415 1.00 53.29 86 ARG A N 1
ATOM 677 C CA . ARG A 1 89 ? 14.643 -10.716 126.239 1.00 54.91 86 ARG A CA 1
ATOM 678 C C . ARG A 1 89 ? 16.057 -10.797 125.732 1.00 54.78 86 ARG A C 1
ATOM 679 O O . ARG A 1 89 ? 16.953 -10.980 126.519 1.00 55.39 86 ARG A O 1
ATOM 687 N N . THR A 1 90 ? 16.276 -10.647 124.435 1.00 55.14 87 THR A N 1
ATOM 688 C CA . THR A 1 90 ? 17.647 -10.611 123.900 1.00 55.26 87 THR A CA 1
ATOM 689 C C . THR A 1 90 ? 18.234 -9.269 124.133 1.00 55.42 87 THR A C 1
ATOM 690 O O . THR A 1 90 ? 19.308 -9.138 124.701 1.00 55.45 87 THR A O 1
ATOM 694 N N . PHE A 1 91 ? 17.515 -8.258 123.675 1.00 56.51 88 PHE A N 1
ATOM 695 C CA . PHE A 1 91 ? 18.041 -6.899 123.690 1.00 57.28 88 PHE A CA 1
ATOM 696 C C . PHE A 1 91 ? 18.191 -6.256 125.107 1.00 58.58 88 PHE A C 1
ATOM 697 O O . PHE A 1 91 ? 19.164 -5.568 125.367 1.00 58.84 88 PHE A O 1
ATOM 705 N N . TYR A 1 92 ? 17.238 -6.481 126.000 1.00 59.99 89 TYR A N 1
ATOM 706 C CA . TYR A 1 92 ? 17.256 -5.813 127.296 1.00 62.13 89 TYR A CA 1
ATOM 707 C C . TYR A 1 92 ? 17.628 -6.742 128.453 1.00 64.44 89 TYR A C 1
ATOM 708 O O . TYR A 1 92 ? 18.205 -6.288 129.446 1.00 63.99 89 TYR A O 1
ATOM 717 N N . ASN A 1 93 ? 17.258 -8.024 128.325 1.00 67.18 90 ASN A N 1
ATOM 718 C CA . ASN A 1 93 ? 17.480 -9.015 129.387 1.00 69.71 90 ASN A CA 1
ATOM 719 C C . ASN A 1 93 ? 18.749 -9.835 129.279 1.00 70.44 90 ASN A C 1
ATOM 720 O O . ASN A 1 93 ? 19.203 -10.363 130.263 1.00 70.67 90 ASN A O 1
ATOM 733 N N . ASP A 1 95 ? 19.166 -12.595 127.870 1.00 73.16 92 ASP A N 1
ATOM 734 C CA . ASP A 1 95 ? 18.807 -14.002 127.764 1.00 72.70 92 ASP A CA 1
ATOM 735 C C . ASP A 1 95 ? 19.338 -14.520 126.444 1.00 72.38 92 ASP A C 1
ATOM 736 O O . ASP A 1 95 ? 19.905 -13.762 125.680 1.00 72.79 92 ASP A O 1
ATOM 741 N N . ILE A 1 96 ? 19.160 -15.806 126.185 1.00 71.61 93 ILE A N 1
ATOM 742 C CA . ILE A 1 96 ? 19.554 -16.405 124.931 1.00 71.08 93 ILE A CA 1
ATOM 743 C C . ILE A 1 96 ? 18.337 -17.119 124.393 1.00 71.57 93 ILE A C 1
ATOM 744 O O . ILE A 1 96 ? 17.843 -18.058 125.010 1.00 72.46 93 ILE A O 1
ATOM 749 N N . ILE A 1 97 ? 17.812 -16.652 123.273 1.00 71.32 94 ILE A N 1
ATOM 750 C CA . ILE A 1 97 ? 16.596 -17.238 122.728 1.00 71.30 94 ILE A CA 1
ATOM 751 C C . ILE A 1 97 ? 16.949 -17.650 121.306 1.00 70.71 94 ILE A C 1
ATOM 752 O O . ILE A 1 97 ? 17.967 -17.198 120.792 1.00 71.05 94 ILE A O 1
ATOM 757 N N . PRO A 1 98 ? 16.138 -18.518 120.665 1.00 70.11 95 PRO A N 1
ATOM 758 C CA . PRO A 1 98 ? 16.509 -18.914 119.282 1.00 69.14 95 PRO A CA 1
ATOM 759 C C . PRO A 1 98 ? 16.146 -17.875 118.199 1.00 68.17 95 PRO A C 1
ATOM 760 O O . PRO A 1 98 ? 15.125 -17.146 118.331 1.00 68.53 95 PRO A O 1
ATOM 764 N N . ASP A 1 99 ? 16.982 -17.807 117.150 1.00 66.21 96 ASP A N 1
ATOM 765 C CA . ASP A 1 99 ? 16.751 -16.942 115.982 1.00 63.92 96 ASP A CA 1
ATOM 766 C C . ASP A 1 99 ? 15.370 -17.173 115.386 1.00 62.50 96 ASP A C 1
ATOM 767 O O . ASP A 1 99 ? 15.162 -18.163 114.710 1.00 63.34 96 ASP A O 1
ATOM 772 N N . ALA A 1 100 ? 14.435 -16.261 115.649 1.00 61.43 97 ALA A N 1
ATOM 773 C CA . ALA A 1 100 ? 13.023 -16.294 115.146 1.00 60.26 97 ALA A CA 1
ATOM 774 C C . ALA A 1 100 ? 12.870 -16.435 113.638 1.00 60.02 97 ALA A C 1
ATOM 775 O O . ALA A 1 100 ? 11.823 -16.869 113.143 1.00 59.93 97 ALA A O 1
ATOM 777 N N . LEU A 1 101 ? 13.910 -16.038 112.912 1.00 59.95 98 LEU A N 1
ATOM 778 C CA . LEU A 1 101 ? 13.904 -16.035 111.461 1.00 59.96 98 LEU A CA 1
ATOM 779 C C . LEU A 1 101 ? 14.397 -17.390 110.957 1.00 60.58 98 LEU A C 1
ATOM 780 O O . LEU A 1 101 ? 14.019 -17.820 109.853 1.00 60.33 98 LEU A O 1
ATOM 785 N N . GLN A 1 102 ? 15.250 -18.052 111.751 1.00 60.67 99 GLN A N 1
ATOM 786 C CA . GLN A 1 102 ? 15.584 -19.440 111.495 1.00 61.20 99 GLN A CA 1
ATOM 787 C C . GLN A 1 102 ? 14.285 -20.196 111.653 1.00 61.24 99 GLN A C 1
ATOM 788 O O . GLN A 1 102 ? 13.946 -21.007 110.803 1.00 61.07 99 GLN A O 1
ATOM 794 N N . LEU A 1 103 ? 13.547 -19.904 112.723 1.00 60.85 100 LEU A N 1
ATOM 795 C CA . LEU A 1 103 ? 12.261 -20.546 112.928 1.00 61.79 100 LEU A CA 1
ATOM 796 C C . LEU A 1 103 ? 11.336 -20.469 111.733 1.00 61.91 100 LEU A C 1
ATOM 797 O O . LEU A 1 103 ? 10.730 -21.473 111.371 1.00 62.25 100 LEU A O 1
ATOM 802 N N . ILE A 1 104 ? 11.220 -19.294 111.122 1.00 62.31 101 ILE A N 1
ATOM 803 C CA . ILE A 1 104 ? 10.322 -19.137 109.982 1.00 62.76 101 ILE A CA 1
ATOM 804 C C . ILE A 1 104 ? 10.904 -19.875 108.774 1.00 63.29 101 ILE A C 1
ATOM 805 O O . ILE A 1 104 ? 10.177 -20.544 108.026 1.00 63.74 101 ILE A O 1
ATOM 810 N N . ALA A 1 105 ? 12.216 -19.798 108.622 1.00 63.63 102 ALA A N 1
ATOM 811 C CA . ALA A 1 105 ? 12.895 -20.495 107.556 1.00 64.78 102 ALA A CA 1
ATOM 812 C C . ALA A 1 105 ? 12.638 -22.005 107.626 1.00 66.06 102 ALA A C 1
ATOM 813 O O . ALA A 1 105 ? 12.216 -22.628 106.619 1.00 66.94 102 ALA A O 1
ATOM 815 N N . ASP A 1 106 ? 12.926 -22.581 108.802 1.00 65.97 103 ASP A N 1
ATOM 816 C CA . ASP A 1 106 ? 12.705 -23.981 109.084 1.00 65.61 103 ASP A CA 1
ATOM 817 C C . ASP A 1 106 ? 11.286 -24.305 108.705 1.00 65.82 103 ASP A C 1
ATOM 818 O O . ASP A 1 106 ? 11.075 -25.171 107.854 1.00 66.34 103 ASP A O 1
ATOM 823 N N . TYR A 1 107 ? 10.324 -23.578 109.280 1.00 65.57 104 TYR A N 1
ATOM 824 C CA . TYR A 1 107 ? 8.906 -23.782 108.992 1.00 65.35 104 TYR A CA 1
ATOM 825 C C . TYR A 1 107 ? 8.599 -23.873 107.503 1.00 65.71 104 TYR A C 1
ATOM 826 O O . TYR A 1 107 ? 7.904 -24.783 107.060 1.00 66.24 104 TYR A O 1
ATOM 835 N N . VAL A 1 108 ? 9.106 -22.916 106.736 1.00 65.67 105 VAL A N 1
ATOM 836 C CA . VAL A 1 108 ? 8.839 -22.863 105.309 1.00 65.46 105 VAL A CA 1
ATOM 837 C C . VAL A 1 108 ? 9.422 -24.077 104.580 1.00 66.17 105 VAL A C 1
ATOM 838 O O . VAL A 1 108 ? 8.709 -24.736 103.826 1.00 66.44 105 VAL A O 1
ATOM 842 N N . ALA A 1 109 ? 10.716 -24.339 104.777 1.00 66.92 106 ALA A N 1
ATOM 843 C CA . ALA A 1 109 ? 11.375 -25.575 104.307 1.00 67.65 106 ALA A CA 1
ATOM 844 C C . ALA A 1 109 ? 10.552 -26.863 104.598 1.00 68.35 106 ALA A C 1
ATOM 845 O O . ALA A 1 109 ? 10.483 -27.742 103.741 1.00 68.31 106 ALA A O 1
ATOM 847 N N . GLU A 1 110 ? 9.931 -26.956 105.784 1.00 68.89 107 GLU A N 1
ATOM 848 C CA . GLU A 1 110 ? 9.051 -28.083 106.131 1.00 69.88 107 GLU A CA 1
ATOM 849 C C . GLU A 1 110 ? 7.659 -27.924 105.494 1.00 69.43 107 GLU A C 1
ATOM 850 O O . GLU A 1 110 ? 6.637 -28.385 106.038 1.00 70.36 107 GLU A O 1
ATOM 856 N N . GLY A 1 111 ? 7.606 -27.264 104.344 1.00 68.42 108 GLY A N 1
ATOM 857 C CA . GLY A 1 111 ? 6.328 -27.095 103.639 1.00 67.16 108 GLY A CA 1
ATOM 858 C C . GLY A 1 111 ? 5.401 -25.941 104.019 1.00 65.93 108 GLY A C 1
ATOM 859 O O . GLY A 1 111 ? 4.416 -25.712 103.325 1.00 65.96 108 GLY A O 1
ATOM 860 N N . GLY A 1 112 ? 5.688 -25.208 105.098 1.00 64.49 109 GLY A N 1
ATOM 861 C CA . GLY A 1 112 ? 4.898 -23.994 105.399 1.00 62.47 109 GLY A CA 1
ATOM 862 C C . GLY A 1 112 ? 4.981 -22.921 104.304 1.00 60.73 109 GLY A C 1
ATOM 863 O O . GLY A 1 112 ? 6.008 -22.762 103.655 1.00 60.01 109 GLY A O 1
ATOM 864 N N . GLY A 1 113 ? 3.902 -22.189 104.077 1.00 59.40 110 GLY A N 1
ATOM 865 C CA . GLY A 1 113 ? 3.984 -20.991 103.195 1.00 58.91 110 GLY A CA 1
ATOM 866 C C . GLY A 1 113 ? 4.282 -19.632 103.882 1.00 57.69 110 GLY A C 1
ATOM 867 O O . GLY A 1 113 ? 3.819 -19.356 105.007 1.00 56.85 110 GLY A O 1
ATOM 868 N N . LEU A 1 114 ? 5.065 -18.806 103.189 1.00 56.79 111 LEU A N 1
ATOM 869 C CA . LEU A 1 114 ? 5.399 -17.436 103.608 1.00 55.85 111 LEU A CA 1
ATOM 870 C C . LEU A 1 114 ? 4.958 -16.373 102.621 1.00 55.22 111 LEU A C 1
ATOM 871 O O . LEU A 1 114 ? 5.261 -16.454 101.395 1.00 55.00 111 LEU A O 1
ATOM 876 N N . LEU A 1 115 ? 4.311 -15.344 103.150 1.00 53.65 112 LEU A N 1
ATOM 877 C CA . LEU A 1 115 ? 4.139 -14.118 102.365 1.00 52.51 112 LEU A CA 1
ATOM 878 C C . LEU A 1 115 ? 4.752 -12.885 103.048 1.00 52.00 112 LEU A C 1
ATOM 879 O O . LEU A 1 115 ? 4.496 -12.616 104.220 1.00 51.75 112 LEU A O 1
ATOM 892 N N . ILE A 1 117 ? 4.734 -8.809 102.549 1.00 50.48 114 ILE A N 1
ATOM 893 C CA . ILE A 1 117 ? 4.167 -7.621 101.911 1.00 49.44 114 ILE A CA 1
ATOM 894 C C . ILE A 1 117 ? 5.081 -6.431 102.148 1.00 49.24 114 ILE A C 1
ATOM 895 O O . ILE A 1 117 ? 5.499 -6.168 103.283 1.00 49.49 114 ILE A O 1
ATOM 900 N N . GLY A 1 118 ? 5.391 -5.708 101.079 1.00 48.61 115 GLY A N 1
ATOM 901 C CA . GLY A 1 118 ? 6.308 -4.551 101.173 1.00 47.30 115 GLY A CA 1
ATOM 902 C C . GLY A 1 118 ? 5.808 -3.367 101.971 1.00 46.20 115 GLY A C 1
ATOM 903 O O . GLY A 1 118 ? 4.703 -3.376 102.512 1.00 45.17 115 GLY A O 1
ATOM 904 N N . GLY A 1 119 ? 6.638 -2.329 102.013 1.00 46.15 116 GLY A N 1
ATOM 905 C CA . GLY A 1 119 ? 6.400 -1.141 102.850 1.00 45.57 116 GLY A CA 1
ATOM 906 C C . GLY A 1 119 ? 7.752 -0.636 103.384 1.00 45.08 116 GLY A C 1
ATOM 907 O O . GLY A 1 119 ? 8.816 -1.123 102.997 1.00 45.54 116 GLY A O 1
ATOM 908 N N . TYR A 1 120 ? 7.715 0.328 104.282 1.00 43.48 117 TYR A N 1
ATOM 909 C CA . TYR A 1 120 ? 8.924 0.907 104.746 1.00 42.93 117 TYR A CA 1
ATOM 910 C C . TYR A 1 120 ? 9.832 -0.014 105.573 1.00 42.97 117 TYR A C 1
ATOM 911 O O . TYR A 1 120 ? 11.062 0.164 105.571 1.00 43.33 117 TYR A O 1
ATOM 920 N N . LEU A 1 121 ? 9.246 -0.960 106.295 1.00 41.62 118 LEU A N 1
ATOM 921 C CA . LEU A 1 121 ? 10.043 -1.889 107.062 1.00 41.03 118 LEU A CA 1
ATOM 922 C C . LEU A 1 121 ? 10.047 -3.326 106.483 1.00 40.99 118 LEU A C 1
ATOM 923 O O . LEU A 1 121 ? 10.112 -4.307 107.230 1.00 40.03 118 LEU A O 1
ATOM 928 N N . SER A 1 122 ? 9.954 -3.429 105.166 1.00 41.42 119 SER A N 1
ATOM 929 C CA . SER A 1 122 ? 9.985 -4.701 104.480 1.00 43.27 119 SER A CA 1
ATOM 930 C C . SER A 1 122 ? 11.186 -4.681 103.584 1.00 44.30 119 SER A C 1
ATOM 931 O O . SER A 1 122 ? 11.723 -3.596 103.203 1.00 44.16 119 SER A O 1
ATOM 934 N N . PHE A 1 123 ? 11.582 -5.887 103.206 1.00 44.31 120 PHE A N 1
ATOM 935 C CA . PHE A 1 123 ? 12.741 -6.090 102.331 1.00 44.92 120 PHE A CA 1
ATOM 936 C C . PHE A 1 123 ? 13.976 -5.329 102.855 1.00 45.24 120 PHE A C 1
ATOM 937 O O . PHE A 1 123 ? 14.441 -5.631 103.960 1.00 45.40 120 PHE A O 1
ATOM 945 N N . THR A 1 124 ? 14.511 -4.384 102.085 1.00 45.51 121 THR A N 1
ATOM 946 C CA . THR A 1 124 ? 15.562 -3.536 102.599 1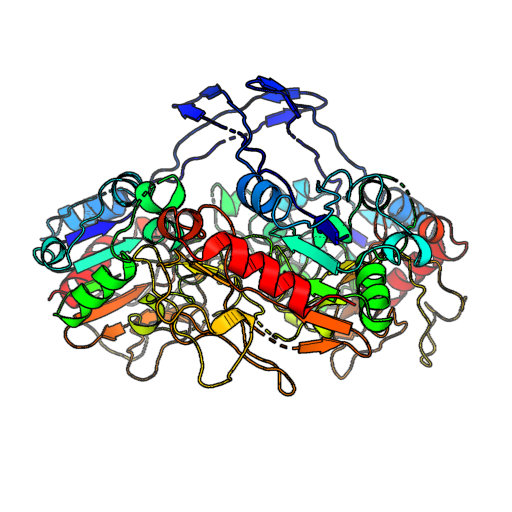.00 45.89 121 THR A CA 1
ATOM 947 C C . THR A 1 124 ? 14.952 -2.363 103.374 1.00 45.39 121 THR A C 1
ATOM 948 O O . THR A 1 124 ? 15.444 -2.018 104.435 1.00 47.38 121 THR A O 1
ATOM 952 N N . GLY A 1 125 ? 13.861 -1.791 102.889 1.00 44.42 122 GLY A N 1
ATOM 953 C CA . GLY A 1 125 ? 13.115 -0.764 103.620 1.00 42.34 122 GLY A CA 1
ATOM 954 C C . GLY A 1 125 ? 13.731 0.613 103.664 1.00 41.40 122 GLY A C 1
ATOM 955 O O . GLY A 1 125 ? 14.831 0.832 103.193 1.00 41.09 122 GLY A O 1
ATOM 956 N N . ILE A 1 126 ? 13.004 1.548 104.245 1.00 41.77 123 ILE A N 1
ATOM 957 C CA . ILE A 1 126 ? 13.446 2.953 104.317 1.00 42.09 123 ILE A CA 1
ATOM 958 C C . ILE A 1 126 ? 14.715 3.136 105.114 1.00 43.02 123 ILE A C 1
ATOM 959 O O . ILE A 1 126 ? 14.907 2.494 106.124 1.00 43.10 123 ILE A O 1
ATOM 964 N N . GLU A 1 127 ? 15.579 4.012 104.635 1.00 44.43 124 GLU A N 1
ATOM 965 C CA . GLU A 1 127 ? 16.976 4.088 105.083 1.00 45.56 124 GLU A CA 1
ATOM 966 C C . GLU A 1 127 ? 17.593 2.709 105.315 1.00 44.54 124 GLU A C 1
ATOM 967 O O . GLU A 1 127 ? 18.466 2.547 106.160 1.00 44.85 124 GLU A O 1
ATOM 973 N N . ALA A 1 128 ? 17.132 1.711 104.568 1.00 44.15 125 ALA A N 1
ATOM 974 C CA . ALA A 1 128 ? 17.671 0.332 104.639 1.00 44.02 125 ALA A CA 1
ATOM 975 C C . ALA A 1 128 ? 17.488 -0.345 106.030 1.00 44.46 125 ALA A C 1
ATOM 976 O O . ALA A 1 128 ? 18.219 -1.243 106.401 1.00 45.05 125 ALA A O 1
ATOM 978 N N . LYS A 1 129 ? 16.480 0.080 106.779 1.00 44.80 126 LYS A N 1
ATOM 979 C CA . LYS A 1 129 ? 16.308 -0.385 108.143 1.00 44.94 126 LYS A CA 1
ATOM 980 C C . LYS A 1 129 ? 15.697 -1.775 108.251 1.00 45.88 126 LYS A C 1
ATOM 981 O O . LYS A 1 129 ? 15.923 -2.456 109.242 1.00 46.50 126 LYS A O 1
ATOM 987 N N . ALA A 1 130 ? 14.891 -2.199 107.277 1.00 46.19 127 ALA A N 1
ATOM 988 C CA . ALA A 1 130 ? 14.235 -3.506 107.412 1.00 45.81 127 ALA A CA 1
ATOM 989 C C . ALA A 1 130 ? 15.309 -4.570 107.412 1.00 45.82 127 ALA A C 1
ATOM 990 O O . ALA A 1 130 ? 15.219 -5.543 108.154 1.00 45.53 127 ALA A O 1
ATOM 992 N N . ASN A 1 131 ? 16.328 -4.362 106.577 1.00 46.02 128 ASN A N 1
ATOM 993 C CA . ASN A 1 131 ? 17.560 -5.104 106.663 1.00 46.23 128 ASN A CA 1
ATOM 994 C C . ASN A 1 131 ? 17.503 -6.627 106.415 1.00 47.85 128 ASN A C 1
ATOM 995 O O . ASN A 1 131 ? 18.361 -7.392 106.878 1.00 48.72 128 ASN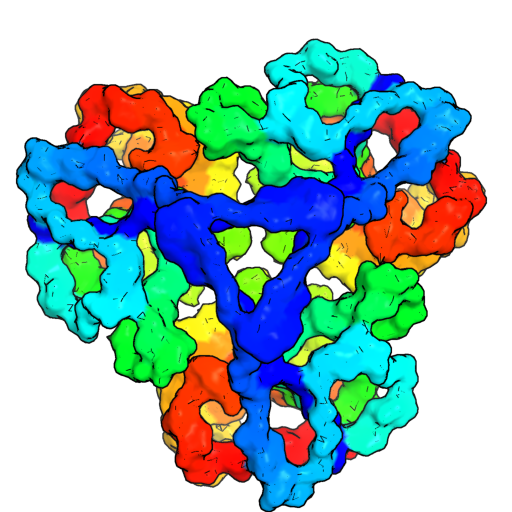 A O 1
ATOM 1000 N N . TYR A 1 132 ? 16.516 -7.094 105.679 1.00 48.99 129 TYR A N 1
ATOM 1001 C CA . TYR A 1 132 ? 16.408 -8.518 105.518 1.00 50.27 129 TYR A CA 1
ATOM 1002 C C . TYR A 1 132 ? 17.538 -9.177 104.703 1.00 51.61 129 TYR A C 1
ATOM 1003 O O . TYR A 1 132 ? 17.772 -10.387 104.828 1.00 51.15 129 TYR A O 1
ATOM 1012 N N . LYS A 1 133 ? 18.271 -8.392 103.922 1.00 52.71 130 LYS A N 1
ATOM 1013 C CA . LYS A 1 133 ? 19.263 -8.996 103.069 1.00 54.56 130 LYS A CA 1
ATOM 1014 C C . LYS A 1 133 ? 20.409 -9.627 103.874 1.00 56.83 130 LYS A C 1
ATOM 1015 O O . LYS A 1 133 ? 20.977 -10.635 103.443 1.00 58.67 130 LYS A O 1
ATOM 1021 N N . ASN A 1 134 ? 20.711 -9.086 105.050 1.00 58.53 131 ASN A N 1
ATOM 1022 C CA . ASN A 1 134 ? 21.736 -9.647 105.940 1.00 60.47 131 ASN A CA 1
ATOM 1023 C C . ASN A 1 134 ? 21.092 -10.563 106.989 1.00 60.98 131 ASN A C 1
ATOM 1024 O O . ASN A 1 134 ? 21.274 -10.418 108.218 1.00 61.41 131 ASN A O 1
ATOM 1029 N N . THR A 1 135 ? 20.313 -11.508 106.500 1.00 60.78 132 THR A N 1
ATOM 1030 C CA . THR A 1 135 ? 19.399 -12.225 107.352 1.00 60.09 132 THR A CA 1
ATOM 1031 C C . THR A 1 135 ? 19.255 -13.593 106.745 1.00 60.69 132 THR A C 1
ATOM 1032 O O . THR A 1 135 ? 19.399 -13.770 105.536 1.00 60.90 132 THR A O 1
ATOM 1036 N N . VAL A 1 136 ? 18.980 -14.570 107.584 1.00 61.47 133 VAL A N 1
ATOM 1037 C CA . VAL A 1 136 ? 18.624 -15.893 107.082 1.00 61.99 133 VAL A CA 1
ATOM 1038 C C . VAL A 1 136 ? 17.483 -15.861 106.040 1.00 61.90 133 VAL A C 1
ATOM 1039 O O . VAL A 1 136 ? 17.635 -16.465 104.994 1.00 62.89 133 VAL A O 1
ATOM 1043 N N . LEU A 1 137 ? 16.391 -15.129 106.278 1.00 61.51 134 LEU A N 1
ATOM 1044 C CA . LEU A 1 137 ? 15.294 -15.049 105.287 1.00 61.04 134 LEU A CA 1
ATOM 1045 C C . LEU A 1 137 ? 15.714 -14.688 103.883 1.00 60.86 134 LEU A C 1
ATOM 1046 O O . LEU A 1 137 ? 14.965 -14.948 102.957 1.00 61.40 134 LEU A O 1
ATOM 1051 N N . ALA A 1 138 ? 16.875 -14.072 103.700 1.00 60.89 135 ALA A N 1
ATOM 1052 C CA . ALA A 1 138 ? 17.280 -13.658 102.351 1.00 61.63 135 ALA A CA 1
ATOM 1053 C C . ALA A 1 138 ? 17.197 -14.886 101.450 1.00 62.17 135 ALA A C 1
ATOM 1054 O O . ALA A 1 138 ? 16.562 -14.878 100.387 1.00 62.53 135 ALA A O 1
ATOM 1056 N N . GLU A 1 139 ? 17.821 -15.949 101.942 1.00 62.21 136 GLU A N 1
ATOM 1057 C CA . GLU A 1 139 ? 17.810 -17.293 101.365 1.00 62.10 136 GLU A CA 1
ATOM 1058 C C . GLU A 1 139 ? 16.389 -17.826 101.056 1.00 60.29 136 GLU A C 1
ATOM 1059 O O . GLU A 1 139 ? 16.173 -18.388 100.014 1.00 59.54 136 GLU A O 1
ATOM 1065 N N . VAL A 1 140 ? 15.432 -17.642 101.959 1.00 58.87 137 VAL A N 1
ATOM 1066 C CA . VAL A 1 140 ? 14.053 -18.078 101.751 1.00 57.93 137 VAL A CA 1
ATOM 1067 C C . VAL A 1 140 ? 13.281 -17.375 100.608 1.00 59.16 137 VAL A C 1
ATOM 1068 O O . VAL A 1 140 ? 12.496 -18.007 99.903 1.00 59.99 137 VAL A O 1
ATOM 1072 N N . LEU A 1 141 ? 13.489 -16.067 100.427 1.00 59.47 138 LEU A N 1
ATOM 1073 C CA . LEU A 1 141 ? 12.680 -15.252 99.496 1.00 58.17 138 LEU A CA 1
ATOM 1074 C C . LEU A 1 141 ? 13.038 -15.442 98.028 1.00 57.58 138 LEU A C 1
ATOM 1075 O O . LEU A 1 141 ? 14.212 -15.665 97.684 1.00 56.78 138 LEU A O 1
ATOM 1080 N N . PRO A 1 142 ? 12.014 -15.326 97.153 1.00 57.21 139 PRO A N 1
ATOM 1081 C CA . PRO A 1 142 ? 12.169 -15.500 95.729 1.00 57.03 139 PRO A CA 1
ATOM 1082 C C . PRO A 1 142 ? 12.726 -14.267 95.027 1.00 57.31 139 PRO A C 1
ATOM 1083 O O . PRO A 1 142 ? 12.865 -14.271 93.790 1.00 57.60 139 PRO A O 1
ATOM 1087 N N . VAL A 1 143 ? 13.053 -13.230 95.811 1.00 57.71 140 VAL A N 1
ATOM 1088 C CA . VAL A 1 143 ? 13.726 -11.983 95.319 1.00 57.16 140 VAL A CA 1
ATOM 1089 C C . VAL A 1 143 ? 15.113 -11.700 95.938 1.00 57.42 140 VAL A C 1
ATOM 1090 O O . VAL A 1 143 ? 15.400 -12.089 97.099 1.00 57.39 140 VAL A O 1
ATOM 1094 N N . ASP A 1 144 ? 15.986 -11.085 95.138 1.00 57.31 141 ASP A N 1
ATOM 1095 C CA . ASP A 1 144 ? 17.188 -10.464 95.677 1.00 58.20 141 ASP A CA 1
ATOM 1096 C C . ASP A 1 144 ? 16.880 -9.031 96.062 1.00 57.03 141 ASP A C 1
ATOM 1097 O O . ASP A 1 144 ? 16.107 -8.362 95.383 1.00 57.00 141 ASP A O 1
ATOM 1110 N N . LEU A 1 146 ? 18.227 -5.039 97.494 1.00 53.96 143 LEU A N 1
ATOM 1111 C CA . LEU A 1 146 ? 19.262 -4.029 97.323 1.00 53.79 143 LEU A CA 1
ATOM 1112 C C . LEU A 1 146 ? 20.038 -3.775 98.629 1.00 53.70 143 LEU A C 1
ATOM 1113 O O . LEU A 1 146 ? 19.525 -3.971 99.734 1.00 53.83 143 LEU A O 1
ATOM 1118 N N . ASP A 1 147 ? 21.286 -3.365 98.486 1.00 53.22 144 ASP A N 1
ATOM 1119 C CA . ASP A 1 147 ? 22.082 -2.864 99.578 1.00 52.58 144 ASP A CA 1
ATOM 1120 C C . ASP A 1 147 ? 21.574 -1.499 100.084 1.00 51.48 144 ASP A C 1
ATOM 1121 O O . ASP A 1 147 ? 21.695 -1.189 101.260 1.00 53.63 144 ASP A O 1
ATOM 1126 N N . VAL A 1 148 ? 21.048 -0.669 99.207 1.00 49.29 145 VAL A N 1
ATOM 1127 C CA . VAL A 1 148 ? 20.666 0.680 99.573 1.00 47.22 145 VAL A CA 1
ATOM 1128 C C . VAL A 1 148 ? 19.155 0.720 99.859 1.00 47.61 145 VAL A C 1
ATOM 1129 O O . VAL A 1 148 ? 18.446 -0.273 99.655 1.00 47.61 145 VAL A O 1
ATOM 1133 N N . ASP A 1 149 ? 18.693 1.857 100.372 1.00 46.74 146 ASP A N 1
ATOM 1134 C CA . ASP A 1 149 ? 17.287 2.175 100.467 1.00 46.84 146 ASP A CA 1
ATOM 1135 C C . ASP A 1 149 ? 16.461 1.741 99.243 1.00 47.01 146 ASP A C 1
ATOM 1136 O O . ASP A 1 149 ? 16.569 2.265 98.181 1.00 47.41 146 ASP A O 1
ATOM 1141 N N . ASP A 1 150 ? 15.639 0.741 99.482 1.00 48.37 147 ASP A N 1
ATOM 1142 C CA . ASP A 1 150 ? 14.645 0.127 98.623 1.00 48.38 147 ASP A CA 1
ATOM 1143 C C . ASP A 1 150 ? 13.534 0.952 98.009 1.00 47.40 147 ASP A C 1
ATOM 1144 O O . ASP A 1 150 ? 12.873 0.452 97.098 1.00 47.13 147 ASP A O 1
ATOM 1149 N N . ARG A 1 151 ? 13.190 2.112 98.550 1.00 45.71 148 ARG A N 1
ATOM 1150 C CA . ARG A 1 151 ? 11.845 2.604 98.174 1.00 45.41 148 ARG A CA 1
ATOM 1151 C C . ARG A 1 151 ? 11.911 3.128 96.761 1.00 45.95 148 ARG A C 1
ATOM 1152 O O . ARG A 1 151 ? 12.955 3.614 96.348 1.00 46.54 148 ARG A O 1
ATOM 1160 N N . VAL A 1 152 ? 10.820 2.960 96.011 1.00 46.05 149 VAL A N 1
ATOM 1161 C CA . VAL A 1 152 ? 10.604 3.717 94.801 1.00 45.84 149 VAL A CA 1
ATOM 1162 C C . VAL A 1 152 ? 9.305 4.448 95.073 1.00 45.67 149 VAL A C 1
ATOM 1163 O O . VAL A 1 152 ? 8.249 3.813 95.213 1.00 45.36 149 VAL A O 1
ATOM 1167 N N . GLU A 1 153 ? 9.394 5.775 95.224 1.00 45.73 150 GLU A N 1
ATOM 1168 C CA . GLU A 1 153 ? 8.213 6.563 95.577 1.00 46.48 150 GLU A CA 1
ATOM 1169 C C . GLU A 1 153 ? 7.603 6.998 94.290 1.00 46.96 150 GLU A C 1
ATOM 1170 O O . GLU A 1 153 ? 8.329 7.430 93.385 1.00 47.01 150 GLU A O 1
ATOM 1176 N N . LEU A 1 154 ? 6.275 6.871 94.231 1.00 46.89 151 LEU A N 1
ATOM 1177 C CA . LEU A 1 154 ? 5.481 7.140 93.050 1.00 46.69 151 LEU A CA 1
ATOM 1178 C C . LEU A 1 154 ? 4.377 8.069 93.478 1.00 47.10 151 LEU A C 1
ATOM 1179 O O . LEU A 1 154 ? 3.202 7.656 93.621 1.00 47.29 151 LEU A O 1
ATOM 1184 N N . PRO A 1 155 ? 4.732 9.332 93.715 1.00 46.88 152 PRO A N 1
ATOM 1185 C CA . PRO A 1 155 ? 3.649 10.192 94.149 1.00 46.82 152 PRO A CA 1
ATOM 1186 C C . PRO A 1 155 ? 2.565 10.278 93.087 1.00 47.92 152 PRO A C 1
ATOM 1187 O O . PRO A 1 155 ? 1.409 10.523 93.423 1.00 49.05 152 PRO A O 1
ATOM 1191 N N . GLN A 1 156 ? 2.933 10.087 91.820 1.00 48.61 153 GLN A N 1
ATOM 1192 C CA . GLN A 1 156 ? 2.000 10.236 90.686 1.00 49.22 153 GLN A CA 1
ATOM 1193 C C . GLN A 1 156 ? 1.210 8.969 90.524 1.00 50.61 153 GLN A C 1
ATOM 1194 O O . GLN A 1 156 ? 0.183 8.950 89.860 1.00 52.37 153 GLN A O 1
ATOM 1200 N N . GLY A 1 157 ? 1.675 7.907 91.155 1.00 51.21 154 GLY A N 1
ATOM 1201 C CA . GLY A 1 157 ? 0.980 6.646 91.113 1.00 52.10 154 GLY A CA 1
ATOM 1202 C C . GLY A 1 157 ? 1.361 5.954 89.840 1.00 53.27 154 GLY A C 1
ATOM 1203 O O . GLY A 1 157 ? 1.696 6.588 88.869 1.00 53.89 154 GLY A O 1
ATOM 1204 N N . CYS A 1 158 ? 1.303 4.645 89.830 1.00 54.31 155 CYS A N 1
ATOM 1205 C CA . CYS A 1 158 ? 1.653 3.938 88.649 1.00 55.52 155 CYS A CA 1
ATOM 1206 C C . CYS A 1 158 ? 0.848 2.675 88.650 1.00 56.56 155 CYS A C 1
ATOM 1207 O O . CYS A 1 158 ? 0.644 2.084 89.711 1.00 56.65 155 CYS A O 1
ATOM 1210 N N . LYS A 1 159 ? 0.332 2.303 87.471 1.00 57.97 156 LYS A N 1
ATOM 1211 C CA . LYS A 1 159 ? -0.436 1.055 87.298 1.00 58.61 156 LYS A CA 1
ATOM 1212 C C . LYS A 1 159 ? 0.455 -0.124 86.943 1.00 58.91 156 LYS A C 1
ATOM 1213 O O . LYS A 1 159 ? 1.285 -0.062 86.022 1.00 57.85 156 LYS A O 1
ATOM 1219 N N . ALA A 1 160 ? 0.264 -1.203 87.696 1.00 60.05 157 ALA A N 1
ATOM 1220 C CA . ALA A 1 160 ? 0.993 -2.433 87.487 1.00 61.06 157 ALA A CA 1
ATOM 1221 C C . ALA A 1 160 ? 0.373 -3.147 86.313 1.00 62.44 157 ALA A C 1
ATOM 1222 O O . ALA A 1 160 ? -0.856 -3.070 86.095 1.00 63.09 157 ALA A O 1
ATOM 1224 N N . VAL A 1 161 ? 1.208 -3.835 85.547 1.00 63.36 158 VAL A N 1
ATOM 1225 C CA . VAL A 1 161 ? 0.700 -4.759 84.538 1.00 64.40 158 VAL A CA 1
ATOM 1226 C C . VAL A 1 161 ? 1.083 -6.211 84.834 1.00 64.61 158 VAL A C 1
ATOM 1227 O O . VAL A 1 161 ? 2.247 -6.509 85.106 1.00 64.50 158 VAL A O 1
ATOM 1231 N N . ASN A 1 162 ? 0.076 -7.089 84.799 1.00 65.59 159 ASN A N 1
ATOM 1232 C CA . ASN A 1 162 ? 0.238 -8.550 84.704 1.00 65.80 159 ASN A CA 1
ATOM 1233 C C . ASN A 1 162 ? 1.248 -9.040 83.654 1.00 66.53 159 ASN A C 1
ATOM 1234 O O . ASN A 1 162 ? 1.608 -8.363 82.709 1.00 66.45 159 ASN A O 1
ATOM 1239 N N . THR A 1 163 ? 1.710 -10.247 83.849 1.00 68.09 160 THR A N 1
ATOM 1240 C CA . THR A 1 163 ? 2.810 -10.757 83.090 1.00 69.31 160 THR A CA 1
ATOM 1241 C C . THR A 1 163 ? 2.186 -11.804 82.168 1.00 70.78 160 THR A C 1
ATOM 1242 O O . THR A 1 163 ? 1.010 -12.128 82.327 1.00 70.72 160 THR A O 1
ATOM 1246 N N . ALA A 1 164 ? 2.937 -12.314 81.195 1.00 72.82 161 ALA A N 1
ATOM 1247 C CA . ALA A 1 164 ? 2.418 -13.376 80.301 1.00 74.10 161 ALA A CA 1
ATOM 1248 C C . ALA A 1 164 ? 2.027 -14.670 81.072 1.00 75.30 161 ALA A C 1
ATOM 1249 O O . ALA A 1 164 ? 0.996 -15.280 80.760 1.00 75.88 161 ALA A O 1
ATOM 1251 N N . VAL A 1 165 ? 2.827 -15.075 82.072 1.00 75.78 162 VAL A N 1
ATOM 1252 C CA . VAL A 1 165 ? 2.506 -16.238 82.914 1.00 76.14 162 VAL A CA 1
ATOM 1253 C C . VAL A 1 165 ? 1.027 -16.282 83.349 1.00 77.34 162 VAL A C 1
ATOM 1254 O O . VAL A 1 165 ? 0.511 -15.356 83.952 1.00 76.49 162 VAL A O 1
ATOM 1258 N N . GLU A 1 166 ? 0.349 -17.374 82.986 1.00 79.36 163 GLU A N 1
ATOM 1259 C CA . GLU A 1 166 ? -1.055 -17.601 83.375 1.00 80.44 163 GLU A CA 1
ATOM 1260 C C . GLU A 1 166 ? -1.098 -18.066 84.829 1.00 79.71 163 GLU A C 1
ATOM 1261 O O . GLU A 1 166 ? -0.274 -18.893 85.234 1.00 80.03 163 GLU A O 1
ATOM 1267 N N . HIS A 1 167 ? -2.045 -17.551 85.613 1.00 78.79 164 HIS A N 1
ATOM 1268 C CA . HIS A 1 167 ? -2.107 -17.890 87.047 1.00 77.77 164 HIS A CA 1
ATOM 1269 C C . HIS A 1 167 ? -3.450 -17.560 87.685 1.00 77.72 164 HIS A C 1
ATOM 1270 O O . HIS A 1 167 ? -4.149 -16.618 87.301 1.00 77.12 164 HIS A O 1
ATOM 1277 N N . VAL A 1 168 ? -3.781 -18.360 88.680 1.00 77.66 165 VAL A N 1
ATOM 1278 C CA . VAL A 1 168 ? -5.032 -18.263 89.374 1.00 78.36 165 VAL A CA 1
ATOM 1279 C C . VAL A 1 168 ? -5.219 -16.883 90.007 1.00 78.57 165 VAL A C 1
ATOM 1280 O O . VAL A 1 168 ? -6.318 -16.332 89.976 1.00 78.62 165 VAL A O 1
ATOM 1284 N N . ILE A 1 169 ? -4.148 -16.320 90.568 1.00 78.80 166 ILE A N 1
ATOM 1285 C CA . ILE A 1 169 ? -4.229 -15.030 91.277 1.00 78.39 166 ILE A CA 1
ATOM 1286 C C . ILE A 1 169 ? -4.586 -13.920 90.304 1.00 78.34 166 ILE A C 1
ATOM 1287 O O . ILE A 1 169 ? -5.329 -12.992 90.645 1.00 78.71 166 ILE A O 1
ATOM 1292 N N . THR A 1 170 ? -4.094 -14.085 89.081 1.00 78.03 167 THR A N 1
ATOM 1293 C CA . THR A 1 170 ? -3.974 -13.046 88.079 1.00 77.72 167 THR A CA 1
ATOM 1294 C C . THR A 1 170 ? -5.070 -13.073 87.003 1.00 77.73 167 THR A C 1
ATOM 1295 O O . THR A 1 170 ? -5.187 -12.129 86.206 1.00 77.82 167 THR A O 1
ATOM 1299 N N . GLN A 1 171 ? -5.871 -14.144 86.957 1.00 77.77 168 GLN A N 1
ATOM 1300 C CA . GLN A 1 171 ? -6.893 -14.257 85.887 1.00 77.48 168 GLN A CA 1
ATOM 1301 C C . GLN A 1 171 ? -7.920 -13.123 85.960 1.00 76.18 168 GLN A C 1
ATOM 1302 O O . GLN A 1 171 ? -8.002 -12.312 85.027 1.00 75.82 168 GLN A O 1
ATOM 1308 N N . PRO A 1 172 ? -8.638 -13.025 87.101 1.00 75.05 169 PRO A N 1
ATOM 1309 C CA . PRO A 1 172 ? -9.852 -12.205 87.239 1.00 74.54 169 PRO A CA 1
ATOM 1310 C C . PRO A 1 172 ? -9.751 -10.700 86.887 1.00 74.01 169 PRO A C 1
ATOM 1311 O O . PRO A 1 172 ? -10.788 -10.008 86.887 1.00 73.92 169 PRO A O 1
ATOM 1315 N N . PHE A 1 173 ? -8.539 -10.206 86.595 1.00 73.12 170 PHE A N 1
ATOM 1316 C CA . PHE A 1 173 ? -8.318 -8.788 86.247 1.00 72.44 170 PHE A CA 1
ATOM 1317 C C . PHE A 1 173 ? -7.150 -8.654 85.285 1.00 72.31 170 PHE A C 1
ATOM 1318 O O . PHE A 1 173 ? -6.307 -9.571 85.176 1.00 72.24 170 PHE A O 1
ATOM 1326 N N . SER A 1 174 ? -7.079 -7.509 84.605 1.00 71.74 171 SER A N 1
ATOM 1327 C CA . SER A 1 174 ? -5.925 -7.222 83.726 1.00 71.34 171 SER A CA 1
ATOM 1328 C C . SER A 1 174 ? -5.281 -5.869 84.001 1.00 70.24 171 SER A C 1
ATOM 1329 O O . SER A 1 174 ? -4.061 -5.705 83.825 1.00 69.52 171 SER A O 1
ATOM 1332 N N . GLU A 1 175 ? -6.125 -4.918 84.409 1.00 69.39 172 GLU A N 1
ATOM 1333 C CA . GLU A 1 175 ? -5.706 -3.565 84.771 1.00 68.75 172 GLU A CA 1
ATOM 1334 C C . GLU A 1 175 ? -5.686 -3.362 86.304 1.00 66.61 172 GLU A C 1
ATOM 1335 O O . GLU A 1 175 ? -6.651 -3.695 87.031 1.00 66.34 172 GLU A O 1
ATOM 1341 N N . TRP A 1 176 ? -4.560 -2.839 86.783 1.00 63.74 173 TRP A N 1
ATOM 1342 C CA . TRP A 1 176 ? -4.330 -2.604 88.216 1.00 60.63 173 TRP A CA 1
ATOM 1343 C C . TRP A 1 176 ? -4.688 -1.180 88.650 1.00 58.24 173 TRP A C 1
ATOM 1344 O O . TRP A 1 176 ? -4.559 -0.230 87.862 1.00 57.77 173 TRP A O 1
ATOM 1355 N N . PRO A 1 177 ? -5.127 -1.012 89.913 1.00 56.31 174 PRO A N 1
ATOM 1356 C CA . PRO A 1 177 ? -5.270 0.376 90.394 1.00 54.77 174 PRO A CA 1
ATOM 1357 C C . PRO A 1 177 ? -3.874 0.948 90.681 1.00 53.65 174 PRO A C 1
ATOM 1358 O O . PRO A 1 177 ? -2.905 0.171 90.823 1.00 53.32 174 PRO A O 1
ATOM 1362 N N . PRO A 1 178 ? -3.741 2.291 90.722 1.00 52.67 175 PRO A N 1
ATOM 1363 C CA . PRO A 1 178 ? -2.383 2.799 90.927 1.00 52.02 175 PRO A CA 1
ATOM 1364 C C . PRO A 1 178 ? -1.895 2.581 92.375 1.00 51.19 175 PRO A C 1
ATOM 1365 O O . PRO A 1 178 ? -2.674 2.651 93.315 1.00 51.05 175 PRO A O 1
ATOM 1369 N N . LEU A 1 179 ? -0.610 2.304 92.536 1.00 50.41 176 LEU A N 1
ATOM 1370 C CA . LEU A 1 179 ? 0.005 2.251 93.862 1.00 48.96 176 LEU A CA 1
ATOM 1371 C C . LEU A 1 179 ? 0.961 3.441 93.933 1.00 48.43 176 LEU A C 1
ATOM 1372 O O . LEU A 1 179 ? 1.457 3.860 92.887 1.00 48.42 176 LEU A O 1
ATOM 1377 N N . LEU A 1 180 ? 1.226 3.955 95.144 1.00 47.34 177 LEU A N 1
ATOM 1378 C CA . LEU A 1 180 ? 2.083 5.120 95.338 1.00 46.46 177 LEU A CA 1
ATOM 1379 C C . LEU A 1 180 ? 3.568 4.848 95.648 1.00 46.41 177 LEU A C 1
ATOM 1380 O O . LEU A 1 180 ? 4.367 5.801 95.820 1.00 46.30 177 LEU A O 1
ATOM 1385 N N . GLY A 1 181 ? 3.950 3.573 95.697 1.00 45.22 178 GLY A N 1
ATOM 1386 C CA . GLY A 1 181 ? 5.351 3.229 95.774 1.00 45.38 178 GLY A CA 1
ATOM 1387 C C . GLY A 1 181 ? 5.510 1.734 95.980 1.00 46.22 178 GLY A C 1
ATOM 1388 O O . GLY A 1 181 ? 4.519 1.019 96.142 1.00 46.57 178 GLY A O 1
ATOM 1389 N N . TYR A 1 182 ? 6.751 1.249 95.953 1.00 45.89 179 TYR A N 1
ATOM 1390 C CA . TYR A 1 182 ? 7.014 -0.152 96.185 1.00 46.30 179 TYR A CA 1
ATOM 1391 C C . TYR A 1 182 ? 8.486 -0.307 96.539 1.00 47.55 179 TYR A C 1
ATOM 1392 O O . TYR A 1 182 ? 9.296 0.605 96.346 1.00 47.12 179 TYR A O 1
ATOM 1401 N N . ASN A 1 183 ? 8.813 -1.493 97.035 1.00 48.71 180 ASN A N 1
ATOM 1402 C CA . ASN A 1 183 ? 10.179 -1.904 97.222 1.00 50.01 180 ASN A CA 1
ATOM 1403 C C . ASN A 1 183 ? 10.736 -2.469 95.917 1.00 51.23 180 ASN A C 1
ATOM 1404 O O . ASN A 1 183 ? 10.129 -3.312 95.277 1.00 51.53 180 ASN A O 1
ATOM 1409 N N . LYS A 1 184 ? 11.913 -2.006 95.531 1.00 53.18 181 LYS A N 1
ATOM 1410 C CA . LYS A 1 184 ? 12.507 -2.393 94.288 1.00 53.96 181 LYS A CA 1
ATOM 1411 C C . LYS A 1 184 ? 13.244 -3.658 94.591 1.00 55.23 181 LYS A C 1
ATOM 1412 O O . LYS A 1 184 ? 14.091 -3.660 95.486 1.00 54.84 181 LYS A O 1
ATOM 1418 N N . LEU A 1 185 ? 12.896 -4.706 93.825 1.00 56.31 182 LEU A N 1
ATOM 1419 C CA . LEU A 1 185 ? 13.463 -6.039 93.894 1.00 57.40 182 LEU A CA 1
ATOM 1420 C C . LEU A 1 185 ? 13.861 -6.572 92.511 1.00 59.05 182 LEU A C 1
ATOM 1421 O O . LEU A 1 185 ? 13.579 -5.986 91.455 1.00 59.20 182 LEU A O 1
ATOM 1426 N N . ILE A 1 186 ? 14.552 -7.701 92.542 1.00 60.31 183 ILE A N 1
ATOM 1427 C CA . ILE A 1 186 ? 15.041 -8.375 91.353 1.00 60.86 183 ILE A CA 1
ATOM 1428 C C . ILE A 1 186 ? 14.575 -9.826 91.476 1.00 60.96 183 ILE A C 1
ATOM 1429 O O . ILE A 1 186 ? 14.781 -10.446 92.525 1.00 60.86 183 ILE A O 1
ATOM 1434 N N . ALA A 1 187 ? 13.946 -10.378 90.442 1.00 61.75 184 ALA A N 1
ATOM 1435 C CA . ALA A 1 187 ? 13.558 -11.811 90.522 1.00 62.73 184 ALA A CA 1
ATOM 1436 C C . ALA A 1 187 ? 14.783 -12.757 90.538 1.00 63.10 184 ALA A C 1
ATOM 1437 O O . ALA A 1 187 ? 15.757 -12.553 89.822 1.00 62.93 184 ALA A O 1
ATOM 1439 N N . LYS A 1 188 ? 14.769 -13.746 91.416 1.00 64.33 185 LYS A N 1
ATOM 1440 C CA . LYS A 1 188 ? 15.801 -14.801 91.384 1.00 65.98 185 LYS A CA 1
ATOM 1441 C C . LYS A 1 188 ? 15.547 -15.784 90.196 1.00 67.43 185 LYS A C 1
ATOM 1442 O O . LYS A 1 188 ? 14.451 -15.798 89.617 1.00 67.23 185 LYS A O 1
ATOM 1448 N N . GLU A 1 189 ? 16.529 -16.614 89.838 1.00 69.43 186 GLU A N 1
ATOM 1449 C CA . GLU A 1 189 ? 16.335 -17.575 88.727 1.00 71.35 186 GLU A CA 1
ATOM 1450 C C . GLU A 1 189 ? 15.106 -18.508 88.793 1.00 71.27 186 GLU A C 1
ATOM 1451 O O . GLU A 1 189 ? 14.218 -18.448 87.932 1.00 71.36 186 GLU A O 1
ATOM 1457 N N . ASN A 1 190 ? 15.025 -19.377 89.779 0.50 71.46 187 ASN A N 1
ATOM 1458 C CA . ASN A 1 190 ? 13.908 -20.312 89.738 0.50 71.93 187 ASN A CA 1
ATOM 1459 C C . ASN A 1 190 ? 12.732 -19.752 90.490 0.50 71.33 187 ASN A C 1
ATOM 1460 O O . ASN A 1 190 ? 12.479 -20.055 91.662 0.50 71.26 187 ASN A O 1
ATOM 1465 N N . SER A 1 191 ? 12.052 -18.866 89.775 1.00 70.78 188 SER A N 1
ATOM 1466 C CA . SER A 1 191 ? 11.007 -18.007 90.351 1.00 70.77 188 SER A CA 1
ATOM 1467 C C . SER A 1 191 ? 10.148 -17.364 89.270 1.00 69.89 188 SER A C 1
ATOM 1468 O O . SER A 1 191 ? 10.628 -17.031 88.184 1.00 69.63 188 SER A O 1
ATOM 1471 N N . GLN A 1 192 ? 8.875 -17.181 89.576 1.00 68.88 189 GLN A N 1
ATOM 1472 C CA . GLN A 1 192 ? 7.965 -16.733 88.548 1.00 68.54 189 GLN A CA 1
ATOM 1473 C C . GLN A 1 192 ? 7.269 -15.424 88.936 1.00 67.10 189 GLN A C 1
ATOM 1474 O O . GLN A 1 192 ? 6.668 -15.326 90.004 1.00 67.02 189 GLN A O 1
ATOM 1480 N N . VAL A 1 193 ? 7.417 -14.422 88.062 1.00 65.31 190 VAL A N 1
ATOM 1481 C CA . VAL A 1 193 ? 6.926 -13.066 88.251 1.00 63.19 190 VAL A CA 1
ATOM 1482 C C . VAL A 1 193 ? 5.545 -12.972 87.627 1.00 62.78 190 VAL A C 1
ATOM 1483 O O . VAL A 1 193 ? 5.382 -13.165 86.427 1.00 63.42 190 VAL A O 1
ATOM 1487 N N . LEU A 1 194 ? 4.553 -12.655 88.431 1.00 61.63 191 LEU A N 1
ATOM 1488 C CA . LEU A 1 194 ? 3.199 -12.643 87.958 1.00 61.30 191 LEU A CA 1
ATOM 1489 C C . LEU A 1 194 ? 2.626 -11.247 87.630 1.00 61.56 191 LEU A C 1
ATOM 1490 O O . LEU A 1 194 ? 1.498 -11.148 87.113 1.00 62.84 191 LEU A O 1
ATOM 1495 N N . ALA A 1 195 ? 3.374 -10.175 87.926 1.00 60.64 192 ALA A N 1
ATOM 1496 C CA . ALA A 1 195 ? 2.905 -8.779 87.785 1.00 58.83 192 ALA A CA 1
ATOM 1497 C C . ALA A 1 195 ? 4.094 -7.897 87.918 1.00 58.38 192 ALA A C 1
ATOM 1498 O O . ALA A 1 195 ? 5.026 -8.249 88.585 1.00 57.69 192 ALA A O 1
ATOM 1500 N N . GLU A 1 196 ? 4.061 -6.741 87.276 1.00 58.99 193 GLU A N 1
ATOM 1501 C CA . GLU A 1 196 ? 5.166 -5.791 87.358 1.00 59.59 193 GLU A CA 1
ATOM 1502 C C . GLU A 1 196 ? 4.696 -4.345 87.500 1.00 58.61 193 GLU A C 1
ATOM 1503 O O . GLU A 1 196 ? 3.595 -3.999 87.110 1.00 59.07 193 GLU A O 1
ATOM 1509 N N . ILE A 1 197 ? 5.540 -3.508 88.073 1.00 57.92 194 ILE A N 1
ATOM 1510 C CA . ILE A 1 197 ? 5.197 -2.106 88.295 1.00 57.19 194 ILE A CA 1
ATOM 1511 C C . ILE A 1 197 ? 6.413 -1.328 87.864 1.00 57.24 194 ILE A C 1
ATOM 1512 O O . ILE A 1 197 ? 7.526 -1.826 88.022 1.00 57.38 194 ILE A O 1
ATOM 1517 N N . ASN A 1 198 ? 6.199 -0.177 87.219 1.00 57.24 195 ASN A N 1
ATOM 1518 C CA . ASN A 1 198 ? 7.280 0.714 86.782 1.00 57.18 195 ASN A CA 1
ATOM 1519 C C . ASN A 1 198 ? 8.491 -0.076 86.303 1.00 57.83 195 ASN A C 1
ATOM 1520 O O . ASN A 1 198 ? 9.634 0.286 86.574 1.00 58.22 195 ASN A O 1
ATOM 1525 N N . GLY A 1 199 ? 8.226 -1.189 85.610 1.00 58.78 196 GLY A N 1
ATOM 1526 C CA . GLY A 1 199 ? 9.272 -2.030 84.990 1.00 58.15 196 GLY A CA 1
ATOM 1527 C C . GLY A 1 199 ? 10.129 -2.785 85.992 1.00 58.94 196 GLY A C 1
ATOM 1528 O O . GLY A 1 199 ? 11.318 -3.029 85.725 1.00 59.82 196 GLY A O 1
ATOM 1529 N N . ASP A 1 200 ? 9.532 -3.143 87.142 1.00 57.79 197 ASP A N 1
ATOM 1530 C CA . ASP A 1 200 ? 10.202 -3.869 88.213 1.00 57.06 197 ASP A CA 1
ATOM 1531 C C . ASP A 1 200 ? 9.217 -4.897 88.743 1.00 56.56 197 ASP A C 1
ATOM 1532 O O . ASP A 1 200 ? 8.010 -4.721 88.571 1.00 56.86 197 ASP A O 1
ATOM 1537 N N . PRO A 1 201 ? 9.709 -5.951 89.434 1.00 55.70 198 PRO A N 1
ATOM 1538 C CA . PRO A 1 201 ? 8.815 -6.993 89.987 1.00 55.40 198 PRO A CA 1
ATOM 1539 C C . PRO A 1 201 ? 7.790 -6.469 90.952 1.00 55.30 198 PRO A C 1
ATOM 1540 O O . PRO A 1 201 ? 8.093 -5.607 91.756 1.00 56.98 198 PRO A O 1
ATOM 1544 N N . LEU A 1 202 ? 6.588 -6.994 90.926 1.00 54.79 199 LEU A N 1
ATOM 1545 C CA . LEU A 1 202 ? 5.650 -6.609 91.934 1.00 54.91 199 LEU A CA 1
ATOM 1546 C C . LEU A 1 202 ? 5.114 -7.824 92.680 1.00 56.00 199 LEU A C 1
ATOM 1547 O O . LEU A 1 202 ? 4.873 -7.756 93.885 1.00 56.06 199 LEU A O 1
ATOM 1552 N N . LEU A 1 203 ? 4.930 -8.937 91.969 1.00 56.68 200 LEU A N 1
ATOM 1553 C CA . LEU A 1 203 ? 4.387 -10.160 92.559 1.00 57.09 200 LEU A CA 1
ATOM 1554 C C . LEU A 1 203 ? 5.324 -11.241 92.134 1.00 57.24 200 LEU A C 1
ATOM 1555 O O . LEU A 1 203 ? 5.450 -11.524 90.956 1.00 57.12 200 LEU A O 1
ATOM 1560 N N . VAL A 1 204 ? 6.050 -11.794 93.086 1.00 57.69 201 VAL A N 1
ATOM 1561 C CA . VAL A 1 204 ? 7.011 -12.815 92.768 1.00 57.59 201 VAL A CA 1
ATOM 1562 C C . VAL A 1 204 ? 6.684 -14.047 93.565 1.00 58.46 201 VAL A C 1
ATOM 1563 O O . VAL A 1 204 ? 6.445 -13.997 94.790 1.00 57.66 201 VAL A O 1
ATOM 1575 N N . GLY A 1 206 ? 7.744 -18.168 94.353 1.00 61.36 203 GLY A N 1
ATOM 1576 C CA . GLY A 1 206 ? 8.936 -19.010 94.455 1.00 62.24 203 GLY A CA 1
ATOM 1577 C C . GLY A 1 206 ? 8.681 -20.155 95.398 1.00 62.01 203 GLY A C 1
ATOM 1578 O O . GLY A 1 206 ? 7.556 -20.321 95.863 1.00 62.26 203 GLY A O 1
ATOM 1579 N N . THR A 1 207 ? 9.723 -20.926 95.687 1.00 61.75 204 THR A N 1
ATOM 1580 C CA . THR A 1 207 ? 9.603 -22.099 96.565 1.00 62.19 204 THR A CA 1
ATOM 1581 C C . THR A 1 207 ? 10.864 -22.171 97.430 1.00 62.88 204 THR A C 1
ATOM 1582 O O . THR A 1 207 ? 11.964 -21.817 96.955 1.00 62.94 204 THR A O 1
ATOM 1586 N N . TYR A 1 208 ? 10.713 -22.656 98.664 1.00 62.54 205 TYR A N 1
ATOM 1587 C CA . TYR A 1 208 ? 11.863 -22.862 99.518 1.00 63.62 205 TYR A CA 1
ATOM 1588 C C . TYR A 1 208 ? 11.848 -24.290 100.125 1.00 64.52 205 TYR A C 1
ATOM 1589 O O . TYR A 1 208 ? 11.116 -24.586 101.099 1.00 64.58 205 TYR A O 1
ATOM 1598 N N . HIS A 1 209 ? 12.661 -25.162 99.519 1.00 65.52 206 HIS A N 1
ATOM 1599 C CA . HIS A 1 209 ? 12.523 -26.616 99.669 1.00 66.35 206 HIS A CA 1
ATOM 1600 C C . HIS A 1 209 ? 11.054 -27.005 99.545 1.00 66.37 206 HIS A C 1
ATOM 1601 O O . HIS A 1 209 ? 10.466 -26.784 98.495 1.00 65.92 206 HIS A O 1
ATOM 1608 N N . LYS A 1 210 ? 10.444 -27.529 100.602 1.00 67.23 207 LYS A N 1
ATOM 1609 C CA . LYS A 1 210 ? 9.059 -28.033 100.490 1.00 68.52 207 LYS A CA 1
ATOM 1610 C C . LYS A 1 210 ? 8.000 -26.940 100.508 1.00 68.70 207 LYS A C 1
ATOM 1611 O O . LYS A 1 210 ? 6.807 -27.239 100.357 1.00 68.86 207 LYS A O 1
ATOM 1617 N N . GLY A 1 211 ? 8.434 -25.685 100.675 1.00 69.11 208 GLY A N 1
ATOM 1618 C CA . GLY A 1 211 ? 7.513 -24.566 100.899 1.00 68.90 208 GLY A CA 1
ATOM 1619 C C . GLY A 1 211 ? 7.339 -23.552 99.790 1.00 68.81 208 GLY A C 1
ATOM 1620 O O . GLY A 1 211 ? 8.248 -23.335 98.976 1.00 68.47 208 GLY A O 1
ATOM 1621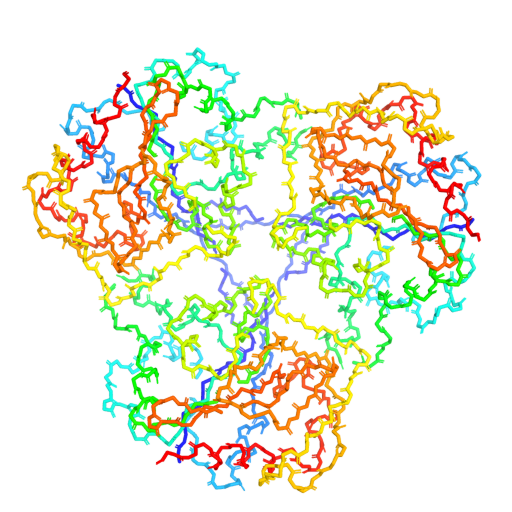 N N . LYS A 1 212 ? 6.166 -22.920 99.786 1.00 68.81 209 LYS A N 1
ATOM 1622 C CA . LYS A 1 212 ? 5.848 -21.833 98.845 1.00 69.48 209 LYS A CA 1
ATOM 1623 C C . LYS A 1 212 ? 6.014 -20.397 99.420 1.00 68.64 209 LYS A C 1
ATOM 1624 O O . LYS A 1 212 ? 5.468 -20.067 100.486 1.00 68.93 209 LYS A O 1
ATOM 1630 N N . VAL A 1 213 ? 6.755 -19.550 98.709 1.00 67.51 210 VAL A N 1
ATOM 1631 C CA . VAL A 1 213 ? 6.999 -18.161 99.143 1.00 66.20 210 VAL A CA 1
ATOM 1632 C C . VAL A 1 213 ? 6.415 -17.147 98.191 1.00 65.35 210 VAL A C 1
ATOM 1633 O O . VAL A 1 213 ? 6.461 -17.312 96.973 1.00 65.49 210 VAL A O 1
ATOM 1637 N N . CYS A 1 214 ? 5.924 -16.053 98.752 1.00 64.11 211 CYS A N 1
ATOM 1638 C CA . CYS A 1 214 ? 5.439 -14.961 97.934 1.00 62.98 211 CYS A CA 1
ATOM 1639 C C . CYS A 1 214 ? 5.866 -13.581 98.487 1.00 61.91 211 CYS A C 1
ATOM 1640 O O . CYS A 1 214 ? 5.796 -13.321 99.695 1.00 61.21 211 CYS A O 1
ATOM 1643 N N . CYS A 1 215 ? 6.334 -12.734 97.574 1.00 60.77 212 CYS A N 1
ATOM 1644 C CA . CYS A 1 215 ? 6.675 -11.354 97.834 1.00 59.75 212 CYS A CA 1
ATOM 1645 C C . CYS A 1 215 ? 5.777 -10.444 97.039 1.00 58.74 212 CYS A C 1
ATOM 1646 O O . CYS A 1 215 ? 5.632 -10.592 95.827 1.00 58.57 212 CYS A O 1
ATOM 1649 N N . PHE A 1 216 ? 5.172 -9.499 97.735 1.00 57.25 213 PHE A N 1
ATOM 1650 C CA . PHE A 1 216 ? 4.400 -8.465 97.104 1.00 56.31 213 PHE A CA 1
ATOM 1651 C C . PHE A 1 216 ? 5.135 -7.158 97.404 1.00 55.59 213 PHE A C 1
ATOM 1652 O O . PHE A 1 216 ? 5.377 -6.839 98.571 1.00 56.05 213 PHE A O 1
ATOM 1660 N N . ALA A 1 217 ? 5.501 -6.418 96.361 1.00 54.68 214 ALA A N 1
ATOM 1661 C CA . ALA A 1 217 ? 6.499 -5.333 96.483 1.00 54.14 214 ALA A CA 1
ATOM 1662 C C . ALA A 1 217 ? 5.962 -4.006 96.990 1.00 53.86 214 ALA A C 1
ATOM 1663 O O . ALA A 1 217 ? 6.720 -3.038 97.079 1.00 54.16 214 ALA A O 1
ATOM 1665 N N . SER A 1 218 ? 4.676 -3.960 97.318 1.00 53.10 215 SER A N 1
ATOM 1666 C CA . SER A 1 218 ? 4.041 -2.719 97.717 1.00 52.75 215 SER A CA 1
ATOM 1667 C C . SER A 1 218 ? 3.357 -2.985 99.026 1.00 52.59 215 SER A C 1
ATOM 1668 O O . SER A 1 218 ? 3.615 -3.996 99.656 1.00 53.22 215 SER A O 1
ATOM 1671 N N . ASP A 1 219 ? 2.512 -2.073 99.450 1.00 52.01 216 ASP A N 1
ATOM 1672 C CA . ASP A 1 219 ? 1.970 -2.123 100.780 1.00 52.54 216 ASP A CA 1
ATOM 1673 C C . ASP A 1 219 ? 0.506 -2.462 100.602 1.00 52.92 216 ASP A C 1
ATOM 1674 O O . ASP A 1 219 ? -0.144 -2.008 99.672 1.00 53.17 216 ASP A O 1
ATOM 1679 N N . CYS A 1 220 ? -0.012 -3.279 101.489 1.00 53.21 217 CYS A N 1
ATOM 1680 C CA . CYS A 1 220 ? -1.432 -3.549 101.498 1.00 54.14 217 CYS A CA 1
ATOM 1681 C C . CYS A 1 220 ? -2.209 -2.389 102.167 1.00 52.95 217 CYS A C 1
ATOM 1682 O O . CYS A 1 220 ? -3.400 -2.490 102.388 1.00 53.01 217 CYS A O 1
ATOM 1685 N N . SER A 1 221 ? -1.538 -1.295 102.501 1.00 52.56 218 SER A N 1
ATOM 1686 C CA . SER A 1 221 ? -2.217 -0.199 103.234 1.00 52.79 218 SER A CA 1
ATOM 1687 C C . SER A 1 221 ? -1.512 1.122 102.991 1.00 51.40 218 SER A C 1
ATOM 1688 O O . SER A 1 221 ? -0.554 1.147 102.246 1.00 52.43 218 SER A O 1
ATOM 1691 N N . PRO A 1 222 ? -1.983 2.219 103.595 1.00 50.36 219 PRO A N 1
ATOM 1692 C CA . PRO A 1 222 ? -1.371 3.531 103.316 1.00 49.44 219 PRO A CA 1
ATOM 1693 C C . PRO A 1 222 ? 0.107 3.566 103.713 1.00 49.07 219 PRO A C 1
ATOM 1694 O O . PRO A 1 222 ? 0.496 2.824 104.596 1.00 50.23 219 PRO A O 1
ATOM 1698 N N . HIS A 1 223 ? 0.936 4.403 103.097 1.00 47.94 220 HIS A N 1
ATOM 1699 C CA . HIS A 1 223 ? 0.488 5.356 102.125 1.00 47.01 220 HIS A CA 1
ATOM 1700 C C . HIS A 1 223 ? 0.678 4.847 100.693 1.00 47.30 220 HIS A C 1
ATOM 1701 O O . HIS A 1 223 ? -0.017 5.324 99.802 1.00 47.22 220 HIS A O 1
ATOM 1708 N N . TRP A 1 224 ? 1.562 3.864 100.476 1.00 46.61 221 TRP A N 1
ATOM 1709 C CA . TRP A 1 224 ? 1.646 3.221 99.176 1.00 46.21 221 TRP A CA 1
ATOM 1710 C C . TRP A 1 224 ? 0.350 2.531 98.742 1.00 46.76 221 TRP A C 1
ATOM 1711 O O . TRP A 1 224 ? 0.006 2.525 97.562 1.00 46.22 221 TRP A O 1
ATOM 1722 N N . GLY A 1 225 ? -0.338 1.911 99.681 1.00 47.53 222 GLY A N 1
ATOM 1723 C CA . GLY A 1 225 ? -1.586 1.227 99.340 1.00 50.20 222 GLY A CA 1
ATOM 1724 C C . GLY A 1 225 ? -2.701 2.252 99.188 1.00 51.58 222 GLY A C 1
ATOM 1725 O O . GLY A 1 225 ? -3.300 2.681 100.194 1.00 52.30 222 GLY A O 1
ATOM 1726 N N . SER A 1 226 ? -2.962 2.657 97.940 1.00 51.99 223 SER A N 1
ATOM 1727 C CA . SER A 1 226 ? -3.790 3.830 97.645 1.00 52.20 223 SER A CA 1
ATOM 1728 C C . SER A 1 226 ? -5.256 3.594 97.962 1.00 52.51 223 SER A C 1
ATOM 1729 O O . SER A 1 226 ? -5.679 2.459 98.075 1.00 51.84 223 SER A O 1
ATOM 1732 N N . PRO A 1 227 ? -6.047 4.661 98.095 1.00 53.83 224 PRO A N 1
ATOM 1733 C CA . PRO A 1 227 ? -7.451 4.381 98.354 1.00 55.39 224 PRO A CA 1
ATOM 1734 C C . PRO A 1 227 ? -8.091 3.691 97.131 1.00 56.81 224 PRO A C 1
ATOM 1735 O O . PRO A 1 227 ? -9.005 2.909 97.303 1.00 57.39 224 PRO A O 1
ATOM 1739 N N . GLN A 1 228 ? -7.574 3.943 95.925 1.00 57.95 225 GLN A N 1
ATOM 1740 C CA . GLN A 1 228 ? -7.981 3.198 94.735 1.00 59.30 225 GLN A CA 1
ATOM 1741 C C . GLN A 1 228 ? -7.673 1.704 94.854 1.00 59.89 225 GLN A C 1
ATOM 1742 O O . GLN A 1 228 ? -8.281 0.899 94.175 1.00 60.86 225 GLN A O 1
ATOM 1748 N N . PHE A 1 229 ? -6.671 1.350 95.641 1.00 61.08 226 PHE A N 1
ATOM 1749 C CA . PHE A 1 229 ? -6.225 -0.031 95.752 1.00 61.89 226 PHE A CA 1
ATOM 1750 C C . PHE A 1 229 ? -7.144 -0.749 96.729 1.00 62.67 226 PHE A C 1
ATOM 1751 O O . PHE A 1 229 ? -7.610 -1.827 96.430 1.00 62.22 226 PHE A O 1
ATOM 1759 N N . LEU A 1 230 ? -7.436 -0.117 97.861 1.00 63.71 227 LEU A N 1
ATOM 1760 C CA . LEU A 1 230 ? -8.307 -0.694 98.895 1.00 65.53 227 LEU A CA 1
ATOM 1761 C C . LEU A 1 230 ? -9.781 -0.746 98.489 1.00 66.08 227 LEU A C 1
ATOM 1762 O O . LEU A 1 230 ? -10.567 -1.518 99.055 1.00 66.40 227 LEU A O 1
ATOM 1767 N N . GLN A 1 231 ? -10.185 0.111 97.563 1.00 66.74 228 GLN A N 1
ATOM 1768 C CA . GLN A 1 231 ? -11.575 0.099 97.137 1.00 66.93 228 GLN A CA 1
ATOM 1769 C C . GLN A 1 231 ? -11.764 -0.689 95.854 1.00 67.31 228 GLN A C 1
ATOM 1770 O O . GLN A 1 231 ? -12.880 -0.863 95.418 1.00 67.11 228 GLN A O 1
ATOM 1776 N N . TRP A 1 232 ? -10.667 -1.165 95.268 1.00 67.93 229 TRP A N 1
ATOM 1777 C CA . TRP A 1 232 ? -10.681 -2.096 94.142 1.00 68.88 229 TRP A CA 1
ATOM 1778 C C . TRP A 1 232 ? -11.726 -3.197 94.295 1.00 70.39 229 TRP A C 1
ATOM 1779 O O . TRP A 1 232 ? -12.030 -3.605 95.417 1.00 71.05 229 TRP A O 1
ATOM 1790 N N . GLU A 1 233 ? -12.275 -3.690 93.184 1.00 71.91 230 GLU A N 1
ATOM 1791 C CA . GLU A 1 233 ? -13.259 -4.769 93.288 1.00 73.22 230 GLU A CA 1
ATOM 1792 C C . GLU A 1 233 ? -12.519 -6.055 93.647 1.00 72.44 230 GLU A C 1
ATOM 1793 O O . GLU A 1 233 ? -12.949 -6.827 94.507 1.00 71.75 230 GLU A O 1
ATOM 1799 N N . HIS A 1 234 ? -11.364 -6.218 93.011 1.00 72.17 231 HIS A N 1
ATOM 1800 C CA . HIS A 1 234 ? -10.552 -7.423 93.109 1.00 72.07 231 HIS A CA 1
ATOM 1801 C C . HIS A 1 234 ? -9.655 -7.507 94.351 1.00 71.16 231 HIS A C 1
ATOM 1802 O O . HIS A 1 234 ? -8.913 -8.475 94.520 1.00 71.33 231 HIS A O 1
ATOM 1809 N N . TYR A 1 235 ? -9.764 -6.518 95.237 1.00 70.02 232 TYR A N 1
ATOM 1810 C CA . TYR A 1 235 ? -8.863 -6.405 96.375 1.00 68.52 232 TYR A CA 1
ATOM 1811 C C . TYR A 1 235 ? -8.894 -7.640 97.273 1.00 67.16 232 TYR A C 1
ATOM 1812 O O . TYR A 1 235 ? -7.881 -8.323 97.387 1.00 66.61 232 TYR A O 1
ATOM 1821 N N . ALA A 1 236 ? -10.047 -7.937 97.877 1.00 66.09 233 ALA A N 1
ATOM 1822 C CA . ALA A 1 236 ? -10.182 -9.076 98.815 1.00 65.90 233 ALA A CA 1
ATOM 1823 C C . ALA A 1 236 ? -9.793 -10.443 98.195 1.00 65.84 233 ALA A C 1
ATOM 1824 O O . ALA A 1 236 ? -8.901 -11.146 98.676 1.00 65.54 233 ALA A O 1
ATOM 1826 N N . THR A 1 237 ? -10.441 -10.782 97.094 1.00 65.82 234 THR A N 1
ATOM 1827 C CA . THR A 1 237 ? -10.137 -11.994 96.369 1.00 66.06 234 THR A CA 1
ATOM 1828 C C . THR A 1 237 ? -8.649 -12.064 96.023 1.00 65.79 234 THR A C 1
ATOM 1829 O O . THR A 1 237 ? -8.047 -13.146 96.004 1.00 65.97 234 THR A O 1
ATOM 1833 N N . PHE A 1 238 ? -8.048 -10.923 95.734 1.00 64.54 235 PHE A N 1
ATOM 1834 C CA . PHE A 1 238 ? -6.676 -10.979 95.321 1.00 63.98 235 PHE A CA 1
ATOM 1835 C C . PHE A 1 238 ? -5.797 -11.555 96.430 1.00 63.80 235 PHE A C 1
ATOM 1836 O O . PHE A 1 238 ? -4.877 -12.316 96.148 1.00 63.34 235 PHE A O 1
ATOM 1844 N N . TRP A 1 239 ? -6.067 -11.178 97.679 1.00 63.26 236 TRP A N 1
ATOM 1845 C CA . TRP A 1 239 ? -5.226 -11.628 98.787 1.00 63.04 236 TRP A CA 1
ATOM 1846 C C . TRP A 1 239 ? -5.575 -13.061 99.160 1.00 64.11 236 TRP A C 1
ATOM 1847 O O . TRP A 1 239 ? -4.690 -13.902 99.327 1.00 64.83 236 TRP A O 1
ATOM 1858 N N . CYS A 1 240 ? -6.866 -13.354 99.255 1.00 64.72 237 CYS A N 1
ATOM 1859 C CA . CYS A 1 240 ? -7.298 -14.716 99.424 1.00 65.70 237 CYS A CA 1
ATOM 1860 C C . CYS A 1 240 ? -6.601 -15.647 98.416 1.00 66.09 237 CYS A C 1
ATOM 1861 O O . CYS A 1 240 ? -6.015 -16.656 98.813 1.00 66.38 237 CYS A O 1
ATOM 1864 N N . ASN A 1 241 ? -6.605 -15.300 97.137 1.00 66.17 238 ASN A N 1
ATOM 1865 C CA . ASN A 1 241 ? -5.901 -16.122 96.166 1.00 67.24 238 ASN A CA 1
ATOM 1866 C C . ASN A 1 241 ? -4.424 -16.246 96.459 1.00 68.48 238 ASN A C 1
ATOM 1867 O O . ASN A 1 241 ? -3.845 -17.299 96.210 1.00 69.69 238 ASN A O 1
ATOM 1872 N N . VAL A 1 242 ? -3.794 -15.177 96.947 1.00 68.98 239 VAL A N 1
ATOM 1873 C CA . VAL A 1 242 ? -2.355 -15.195 97.195 1.00 69.51 239 VAL A CA 1
ATOM 1874 C C . VAL A 1 242 ? -2.064 -16.236 98.278 1.00 70.10 239 VAL A C 1
ATOM 1875 O O . VAL A 1 242 ? -1.103 -17.021 98.205 1.00 69.50 239 VAL A O 1
ATOM 1879 N N . LEU A 1 243 ? -2.916 -16.202 99.289 1.00 70.90 240 LEU A N 1
ATOM 1880 C CA . LEU A 1 243 ? -2.823 -17.081 100.424 1.00 72.18 240 LEU A CA 1
ATOM 1881 C C . LEU A 1 243 ? -3.100 -18.525 100.015 1.00 73.21 240 LEU A C 1
ATOM 1882 O O . LEU A 1 243 ? -2.230 -19.370 100.143 1.00 73.69 240 LEU A O 1
ATOM 1887 N N . HIS A 1 244 ? -4.287 -18.810 99.486 1.00 74.39 241 HIS A N 1
ATOM 1888 C CA . HIS A 1 244 ? -4.531 -20.138 98.916 1.00 75.26 241 HIS A CA 1
ATOM 1889 C C . HIS A 1 244 ? -3.360 -20.618 98.034 1.00 75.02 241 HIS A C 1
ATOM 1890 O O . HIS A 1 244 ? -2.921 -21.744 98.171 1.00 75.75 241 HIS A O 1
ATOM 1897 N N . THR A 1 245 ? -2.810 -19.766 97.187 1.00 74.87 242 THR A N 1
ATOM 1898 C CA . THR A 1 245 ? -1.659 -20.177 96.378 1.00 75.07 242 THR A CA 1
ATOM 1899 C C . THR A 1 245 ? -0.467 -20.709 97.196 1.00 76.17 242 THR A C 1
ATOM 1900 O O . THR A 1 245 ? 0.218 -21.640 96.756 1.00 76.43 242 THR A O 1
ATOM 1904 N N . ILE A 1 246 ? -0.220 -20.137 98.377 1.00 77.14 243 ILE A N 1
ATOM 1905 C CA . ILE A 1 246 ? 0.878 -20.623 99.236 1.00 77.99 243 ILE A CA 1
ATOM 1906 C C . ILE A 1 246 ? 0.478 -21.615 100.346 1.00 78.74 243 ILE A C 1
ATOM 1907 O O . ILE A 1 246 ? 1.340 -22.012 101.134 1.00 79.02 243 ILE A O 1
ATOM 1912 N N . LYS A 1 247 ? -0.797 -22.008 100.413 1.00 79.75 244 LYS A N 1
ATOM 1913 C CA . LYS A 1 247 ? -1.246 -23.014 101.398 1.00 81.22 244 LYS A CA 1
ATOM 1914 C C . LYS A 1 247 ? -0.351 -24.262 101.390 1.00 82.16 244 LYS A C 1
ATOM 1915 O O . LYS A 1 247 ? -0.057 -24.831 100.324 1.00 81.54 244 LYS A O 1
ATOM 1921 N N . LYS A 1 248 ? 0.071 -24.670 102.590 1.00 83.66 245 LYS A N 1
ATOM 1922 C CA . LYS A 1 248 ? 1.136 -25.678 102.746 1.00 85.15 245 LYS A CA 1
ATOM 1923 C C . LYS A 1 248 ? 0.789 -27.133 102.293 1.00 85.42 245 LYS A C 1
ATOM 1924 O O . LYS A 1 248 ? 0.348 -28.014 103.057 1.00 85.44 245 LYS A O 1
ATOM 1939 N N . LYS B 1 5 ? 51.383 1.513 129.103 1.00 65.22 2 LYS B N 1
ATOM 1940 C CA . LYS B 1 5 ? 50.365 2.569 129.218 1.00 63.64 2 LYS B CA 1
ATOM 1941 C C . LYS B 1 5 ? 49.479 2.599 127.937 1.00 62.00 2 LYS B C 1
ATOM 1942 O O . LYS B 1 5 ? 49.992 2.628 126.809 1.00 61.90 2 LYS B O 1
ATOM 1948 N N . ILE B 1 6 ? 48.161 2.543 128.114 1.00 59.28 3 ILE B N 1
ATOM 1949 C CA . ILE B 1 6 ? 47.246 2.567 126.993 1.00 56.55 3 ILE B CA 1
ATOM 1950 C C . ILE B 1 6 ? 46.219 3.676 127.126 1.00 55.97 3 ILE B C 1
ATOM 1951 O O . ILE B 1 6 ? 45.896 4.110 128.238 1.00 56.29 3 ILE B O 1
ATOM 1956 N N . LEU B 1 7 ? 45.712 4.133 125.978 1.00 54.31 4 LEU B N 1
ATOM 1957 C CA . LEU B 1 7 ? 44.573 5.050 125.907 1.00 52.21 4 LEU B CA 1
ATOM 1958 C C . LEU B 1 7 ? 43.357 4.219 125.567 1.00 51.01 4 LEU B C 1
ATOM 1959 O O . LEU B 1 7 ? 43.338 3.432 124.603 1.00 51.39 4 LEU B O 1
ATOM 1964 N N . PHE B 1 8 ? 42.347 4.330 126.393 1.00 48.81 5 PHE B N 1
ATOM 1965 C CA . PHE B 1 8 ? 41.186 3.507 126.137 1.00 47.36 5 PHE B CA 1
ATOM 1966 C C . PHE B 1 8 ? 39.976 4.432 125.896 1.00 46.37 5 PHE B C 1
ATOM 1967 O O . PHE B 1 8 ? 39.525 5.167 126.790 1.00 45.26 5 PHE B O 1
ATOM 1975 N N . ILE B 1 9 ? 39.495 4.410 124.663 1.00 44.92 6 ILE B N 1
ATOM 1976 C CA . ILE B 1 9 ? 38.389 5.261 124.310 1.00 44.60 6 ILE B CA 1
ATOM 1977 C C . ILE B 1 9 ? 37.079 4.472 124.229 1.00 43.86 6 ILE B C 1
ATOM 1978 O O . ILE B 1 9 ? 36.951 3.548 123.401 1.00 43.32 6 ILE B O 1
ATOM 1983 N N . GLY B 1 10 ? 36.138 4.838 125.099 1.00 42.69 7 GLY B N 1
ATOM 1984 C CA . GLY B 1 10 ? 34.848 4.171 125.156 1.00 44.14 7 GLY B CA 1
ATOM 1985 C C . GLY B 1 10 ? 33.818 5.043 125.854 1.00 45.06 7 GLY B C 1
ATOM 1986 O O . GLY B 1 10 ? 34.136 6.199 126.233 1.00 45.81 7 GLY B O 1
ATOM 1987 N N . GLU B 1 11 ? 32.589 4.536 125.999 1.00 44.38 8 GLU B N 1
ATOM 1988 C CA . GLU B 1 11 ? 31.603 5.227 126.820 1.00 46.08 8 GLU B CA 1
ATOM 1989 C C . GLU B 1 11 ? 30.361 4.493 127.165 1.00 45.34 8 GLU B C 1
ATOM 1990 O O . GLU B 1 11 ? 30.027 3.523 126.546 1.00 46.60 8 GLU B O 1
ATOM 1996 N N . SER B 1 12 ? 29.688 4.989 128.185 1.00 44.81 9 SER B N 1
ATOM 1997 C CA . SER B 1 12 ? 28.360 4.562 128.506 1.00 45.48 9 SER B CA 1
ATOM 1998 C C . SER B 1 12 ? 27.361 5.098 127.536 1.00 43.38 9 SER B C 1
ATOM 1999 O O . SER B 1 12 ? 27.432 6.229 127.128 1.00 43.81 9 SER B O 1
ATOM 2002 N N . TRP B 1 13 ? 26.414 4.266 127.174 1.00 42.44 10 TRP B N 1
ATOM 2003 C CA . TRP B 1 13 ? 25.272 4.695 126.373 1.00 41.15 10 TRP B CA 1
ATOM 2004 C C . TRP B 1 13 ? 24.457 5.606 127.219 1.00 39.60 10 TRP B C 1
ATOM 2005 O O . TRP B 1 13 ? 24.263 5.271 128.396 1.00 40.36 10 TRP B O 1
ATOM 2016 N N . HIS B 1 14 ? 24.005 6.743 126.680 1.00 37.38 11 HIS B N 1
ATOM 2017 C CA . HIS B 1 14 ? 22.995 7.547 127.373 1.00 36.90 11 HIS B CA 1
ATOM 2018 C C . HIS B 1 14 ? 21.608 7.037 126.913 1.00 37.01 11 HIS B C 1
ATOM 2019 O O . HIS B 1 14 ? 21.463 6.689 125.765 1.00 38.44 11 HIS B O 1
ATOM 2026 N N . ILE B 1 15 ? 20.596 6.988 127.764 1.00 36.19 12 ILE B N 1
ATOM 2027 C CA . ILE B 1 15 ? 19.297 6.440 127.338 1.00 36.45 12 ILE B CA 1
ATOM 2028 C C . ILE B 1 15 ? 18.225 7.426 127.601 1.00 35.63 12 ILE B C 1
ATOM 2029 O O . ILE B 1 15 ? 18.080 7.895 128.725 1.00 34.68 12 ILE B O 1
ATOM 2034 N N . HIS B 1 16 ? 17.497 7.783 126.555 1.00 35.47 13 HIS B N 1
ATOM 2035 C CA . HIS B 1 16 ? 16.397 8.726 126.749 1.00 35.33 13 HIS B CA 1
ATOM 2036 C C . HIS B 1 16 ? 15.119 8.095 126.348 1.00 34.42 13 HIS B C 1
ATOM 2037 O O . HIS B 1 16 ? 14.998 7.622 125.220 1.00 34.21 13 HIS B O 1
ATOM 2052 N N . ILE B 1 18 ? 11.077 8.027 125.888 1.00 35.72 15 ILE B N 1
ATOM 2053 C CA . ILE B 1 18 ? 9.761 8.689 125.772 1.00 36.03 15 ILE B CA 1
ATOM 2054 C C . ILE B 1 18 ? 8.682 7.647 126.028 1.00 36.93 15 ILE B C 1
ATOM 2055 O O . ILE B 1 18 ? 8.699 6.598 125.365 1.00 37.99 15 ILE B O 1
ATOM 2060 N N . HIS B 1 19 ? 7.807 7.897 127.008 1.00 37.10 16 HIS B N 1
ATOM 2061 C CA . HIS B 1 19 ? 6.681 6.990 127.311 1.00 38.82 16 HIS B CA 1
ATOM 2062 C C . HIS B 1 19 ? 5.337 7.634 126.932 1.00 39.38 16 HIS B C 1
ATOM 2063 O O . HIS B 1 19 ? 4.899 8.659 127.554 1.00 40.42 16 HIS B O 1
ATOM 2070 N N . SER B 1 20 ? 4.654 7.040 125.971 1.00 39.48 17 SER B N 1
ATOM 2071 C CA . SER B 1 20 ? 3.397 7.628 125.443 1.00 40.52 17 SER B CA 1
ATOM 2072 C C . SER B 1 20 ? 2.169 6.798 125.751 1.00 41.53 17 SER B C 1
ATOM 2073 O O . SER B 1 20 ? 2.188 5.554 125.719 1.00 42.20 17 SER B O 1
ATOM 2076 N N . LYS B 1 21 ? 1.095 7.456 126.097 1.00 42.99 18 LYS B N 1
ATOM 2077 C CA . LYS B 1 21 ? -0.187 6.721 126.224 1.00 44.89 18 LYS B CA 1
ATOM 2078 C C . LYS B 1 21 ? -1.268 7.666 125.803 1.00 44.37 18 LYS B C 1
ATOM 2079 O O . LYS B 1 21 ? -1.408 8.741 126.393 1.00 45.31 18 LYS B O 1
ATOM 2085 N N . GLY B 1 22 ? -1.990 7.306 124.752 1.00 43.85 19 GLY B N 1
ATOM 2086 C CA . GLY B 1 22 ? -3.021 8.193 124.247 1.00 43.46 19 GLY B CA 1
ATOM 2087 C C . GLY B 1 22 ? -2.341 9.474 123.821 1.00 43.17 19 GLY B C 1
ATOM 2088 O O . GLY B 1 22 ? -1.276 9.413 123.210 1.00 43.87 19 GLY B O 1
ATOM 2089 N N . PHE B 1 23 ? -2.953 10.625 124.115 1.00 41.63 20 PHE B N 1
ATOM 2090 C CA . PHE B 1 23 ? -2.378 11.901 123.730 1.00 40.79 20 PHE B CA 1
ATOM 2091 C C . PHE B 1 23 ? -1.014 12.099 124.365 1.00 41.12 20 PHE B C 1
ATOM 2092 O O . PHE B 1 23 ? -0.123 12.722 123.763 1.00 39.38 20 PHE B O 1
ATOM 2100 N N . ASP B 1 24 ? -0.882 11.611 125.602 1.00 40.93 21 ASP B N 1
ATOM 2101 C CA . ASP B 1 24 ? 0.150 12.145 126.478 1.00 41.77 21 ASP B CA 1
ATOM 2102 C C . ASP B 1 24 ? 1.487 11.384 126.477 1.00 41.12 21 ASP B C 1
ATOM 2103 O O . ASP B 1 24 ? 1.576 10.231 126.012 1.00 41.55 21 ASP B O 1
ATOM 2108 N N . SER B 1 25 ? 2.521 12.039 126.982 1.00 40.29 22 SER B N 1
ATOM 2109 C CA . SER B 1 25 ? 3.856 11.432 127.108 1.00 39.94 22 SER B CA 1
ATOM 2110 C C . SER B 1 25 ? 4.558 11.919 128.333 1.00 39.43 22 SER B C 1
ATOM 2111 O O . SER B 1 25 ? 4.399 13.080 128.767 1.00 39.93 22 SER B O 1
ATOM 2114 N N . PHE B 1 26 ? 5.377 11.065 128.905 1.00 38.75 23 PHE B N 1
ATOM 2115 C CA . PHE B 1 26 ? 6.452 11.610 129.744 1.00 36.81 23 PHE B CA 1
ATOM 2116 C C . PHE B 1 26 ? 7.778 10.927 129.438 1.00 36.55 23 PHE B C 1
ATOM 2117 O O . PHE B 1 26 ? 7.819 9.862 128.778 1.00 37.83 23 PHE B O 1
ATOM 2125 N N . THR B 1 27 ? 8.870 11.483 129.915 1.00 35.18 24 THR B N 1
ATOM 2126 C CA . THR B 1 27 ? 10.141 10.829 129.652 1.00 35.81 24 THR B CA 1
ATOM 2127 C C . THR B 1 27 ? 10.828 10.286 130.904 1.00 36.09 24 THR B C 1
ATOM 2128 O O . THR B 1 27 ? 10.563 10.715 132.032 1.00 36.50 24 THR B O 1
ATOM 2132 N N . SER B 1 28 ? 11.722 9.339 130.709 1.00 35.91 25 SER B N 1
ATOM 2133 C CA . SER B 1 28 ? 12.655 8.991 131.766 1.00 36.57 25 SER B CA 1
ATOM 2134 C C . SER B 1 28 ? 14.014 8.839 131.098 1.00 36.93 25 SER B C 1
ATOM 2135 O O . SER B 1 28 ? 14.063 8.507 129.914 1.00 39.50 25 SER B O 1
ATOM 2138 N N . SER B 1 29 ? 15.108 9.093 131.796 1.00 36.43 26 SER B N 1
ATOM 2139 C CA . SER B 1 29 ? 16.460 8.976 131.224 1.00 36.38 26 SER B CA 1
ATOM 2140 C C . SER B 1 29 ? 17.386 8.267 132.156 1.00 36.89 26 SER B C 1
ATOM 2141 O O . SER B 1 29 ? 17.239 8.303 133.376 1.00 37.16 26 SER B O 1
ATOM 2144 N N . LYS B 1 30 ? 18.410 7.672 131.595 1.00 39.27 27 LYS B N 1
ATOM 2145 C CA . LYS B 1 30 ? 19.471 7.041 132.396 1.00 41.74 27 LYS B CA 1
ATOM 2146 C C . LYS B 1 30 ? 20.714 6.695 131.571 1.00 43.16 27 LYS B C 1
ATOM 2147 O O . LYS B 1 30 ? 20.758 7.101 130.421 1.00 43.75 27 LYS B O 1
ATOM 2153 N N . TYR B 1 31 ? 21.723 6.031 132.169 1.00 45.08 28 TYR B N 1
ATOM 2154 C CA . TYR B 1 31 ? 22.948 5.585 131.468 1.00 47.71 28 TYR B CA 1
ATOM 2155 C C . TYR B 1 31 ? 23.168 4.062 131.561 1.00 50.00 28 TYR B C 1
ATOM 2156 O O . TYR B 1 31 ? 22.418 3.365 132.220 1.00 50.29 28 TYR B O 1
ATOM 2165 N N . GLU B 1 32 ? 24.155 3.519 130.873 1.00 53.48 29 GLU B N 1
ATOM 2166 C CA . GLU B 1 32 ? 24.201 2.085 130.814 1.00 56.79 29 GLU B CA 1
ATOM 2167 C C . GLU B 1 32 ? 25.437 1.413 131.350 1.00 59.65 29 GLU B C 1
ATOM 2168 O O . GLU B 1 32 ? 25.387 0.227 131.709 1.00 61.09 29 GLU B O 1
ATOM 2174 N N . GLU B 1 33 ? 26.536 2.137 131.467 1.00 63.01 30 GLU B N 1
ATOM 2175 C CA . GLU B 1 33 ? 27.788 1.514 131.998 1.00 66.25 30 GLU B CA 1
ATOM 2176 C C . GLU B 1 33 ? 28.502 0.825 130.882 1.00 67.12 30 GLU B C 1
ATOM 2177 O O . GLU B 1 33 ? 27.964 -0.103 130.272 1.00 66.75 30 GLU B O 1
ATOM 2183 N N . GLY B 1 34 ? 29.715 1.290 130.616 1.00 68.89 31 GLY B N 1
ATOM 2184 C CA . GLY B 1 34 ? 30.512 0.717 129.543 1.00 70.97 31 GLY B CA 1
ATOM 2185 C C . GLY B 1 34 ? 31.189 -0.609 129.889 1.00 72.07 31 GLY B C 1
ATOM 2186 O O . GLY B 1 34 ? 30.547 -1.678 129.984 1.00 72.33 31 GLY B O 1
ATOM 2187 N N . ALA B 1 35 ? 32.501 -0.523 130.068 1.00 72.37 32 ALA B N 1
ATOM 2188 C CA . ALA B 1 35 ? 33.358 -1.681 130.087 1.00 72.35 32 ALA B CA 1
ATOM 2189 C C . ALA B 1 35 ? 34.195 -1.566 131.329 1.00 72.69 32 ALA B C 1
ATOM 2190 O O . ALA B 1 35 ? 35.414 -1.715 131.307 1.00 72.73 32 ALA B O 1
ATOM 2192 N N . ASP B 1 36 ? 33.520 -1.250 132.425 1.00 73.59 33 ASP B N 1
ATOM 2193 C CA . ASP B 1 36 ? 34.184 -1.092 133.713 1.00 73.92 33 ASP B CA 1
ATOM 2194 C C . ASP B 1 36 ? 34.855 -2.431 133.996 1.00 73.12 33 ASP B C 1
ATOM 2195 O O . ASP B 1 36 ? 36.021 -2.470 134.409 1.00 72.22 33 ASP B O 1
ATOM 2200 N N . TYR B 1 37 ? 34.119 -3.518 133.737 1.00 72.22 34 TYR B N 1
ATOM 2201 C CA . TYR B 1 37 ? 34.667 -4.831 133.948 1.00 72.19 34 TYR B CA 1
ATOM 2202 C C . TYR B 1 37 ? 35.982 -5.064 133.163 1.00 71.65 34 TYR B C 1
ATOM 2203 O O . TYR B 1 37 ? 36.998 -5.451 133.749 1.00 71.64 34 TYR B O 1
ATOM 2212 N N . LEU B 1 38 ? 35.987 -4.793 131.864 1.00 70.65 35 LEU B N 1
ATOM 2213 C CA . LEU B 1 38 ? 37.216 -4.913 131.092 1.00 70.10 35 LEU B CA 1
ATOM 2214 C C . LEU B 1 38 ? 38.334 -4.012 131.620 1.00 70.30 35 LEU B C 1
ATOM 2215 O O . LEU B 1 38 ? 39.507 -4.381 131.602 1.00 70.01 35 LEU B O 1
ATOM 2220 N N . LEU B 1 39 ? 37.979 -2.823 132.081 1.00 70.87 36 LEU B N 1
ATOM 2221 C CA . LEU B 1 39 ? 38.969 -1.919 132.659 1.00 71.66 36 LEU B CA 1
ATOM 2222 C C . LEU B 1 39 ? 39.537 -2.470 133.979 1.00 71.87 36 LEU B C 1
ATOM 2223 O O . LEU B 1 39 ? 40.744 -2.380 134.268 1.00 71.37 36 LEU B O 1
ATOM 2228 N N . SER B 1 40 ? 38.637 -3.031 134.776 1.00 72.53 37 SER B N 1
ATOM 2229 C CA . SER B 1 40 ? 39.015 -3.770 135.960 1.00 73.05 37 SER B CA 1
ATOM 2230 C C . SER B 1 40 ? 40.051 -4.829 135.579 1.00 72.95 37 SER B C 1
ATOM 2231 O O . SER B 1 40 ? 41.123 -4.874 136.168 1.00 73.55 37 SER B O 1
ATOM 2234 N N . CYS B 1 41 ? 39.758 -5.649 134.578 1.00 72.49 38 CYS B N 1
ATOM 2235 C CA . CYS B 1 41 ? 40.637 -6.761 134.288 1.00 72.80 38 CYS B CA 1
ATOM 2236 C C . CYS B 1 41 ? 42.003 -6.264 133.896 1.00 73.54 38 CYS B C 1
ATOM 2237 O O . CYS B 1 41 ? 43.026 -6.851 134.271 1.00 73.79 38 CYS B O 1
ATOM 2240 N N . LEU B 1 42 ? 42.010 -5.160 133.160 1.00 74.42 39 LEU B N 1
ATOM 2241 C CA . LEU B 1 42 ? 43.236 -4.603 132.627 1.00 75.10 39 LEU B CA 1
ATOM 2242 C C . LEU B 1 42 ? 44.145 -4.003 133.722 1.00 76.35 39 LEU B C 1
ATOM 2243 O O . LEU B 1 42 ? 45.388 -4.133 133.655 1.00 76.01 39 LEU B O 1
ATOM 2248 N N . ARG B 1 43 ? 43.530 -3.374 134.730 1.00 77.86 40 ARG B N 1
ATOM 2249 C CA . ARG B 1 43 ? 44.276 -2.943 135.928 1.00 79.55 40 ARG B CA 1
ATOM 2250 C C . ARG B 1 43 ? 44.777 -4.107 136.782 1.00 79.84 40 ARG B C 1
ATOM 2251 O O . ARG B 1 43 ? 45.874 -4.028 137.323 1.00 79.51 40 ARG B O 1
ATOM 2259 N N . GLN B 1 44 ? 43.976 -5.172 136.889 1.00 80.38 41 GLN B N 1
ATOM 2260 C CA . GLN B 1 44 ? 44.422 -6.426 137.512 1.00 81.35 41 GLN B CA 1
ATOM 2261 C C . GLN B 1 44 ? 45.673 -7.030 136.839 1.00 80.96 41 GLN B C 1
ATOM 2262 O O . GLN B 1 44 ? 46.646 -7.319 137.536 1.00 81.38 41 GLN B O 1
ATOM 2268 N N . GLY B 1 45 ? 45.656 -7.215 135.511 1.00 80.49 42 GLY B N 1
ATOM 2269 C CA . GLY B 1 45 ? 46.882 -7.514 134.747 1.00 79.45 42 GLY B CA 1
ATOM 2270 C C . GLY B 1 45 ? 47.823 -6.345 134.968 1.00 79.34 42 GLY B C 1
ATOM 2271 O O . GLY B 1 45 ? 47.511 -5.433 135.732 1.00 79.16 42 GLY B O 1
ATOM 2272 N N . ASN B 1 46 ? 48.980 -6.332 134.330 1.00 79.22 43 ASN B N 1
ATOM 2273 C CA . ASN B 1 46 ? 49.873 -5.178 134.533 1.00 79.17 43 ASN B CA 1
ATOM 2274 C C . ASN B 1 46 ? 49.163 -3.842 134.286 1.00 78.13 43 ASN B C 1
ATOM 2275 O O . ASN B 1 46 ? 49.257 -2.938 135.112 1.00 79.40 43 ASN B O 1
ATOM 2280 N N . ILE B 1 47 ? 48.384 -3.772 133.205 1.00 76.21 44 ILE B N 1
ATOM 2281 C CA . ILE B 1 47 ? 48.153 -2.547 132.426 1.00 73.96 44 ILE B CA 1
ATOM 2282 C C . ILE B 1 47 ? 47.668 -1.243 133.138 1.00 72.73 44 ILE B C 1
ATOM 2283 O O . ILE B 1 47 ? 46.740 -1.248 133.946 1.00 72.60 44 ILE B O 1
ATOM 2288 N N . ASP B 1 48 ? 48.345 -0.141 132.809 1.00 71.26 45 ASP B N 1
ATOM 2289 C CA . ASP B 1 48 ? 48.066 1.205 133.311 1.00 70.32 45 ASP B CA 1
ATOM 2290 C C . ASP B 1 48 ? 47.240 1.890 132.231 1.00 68.74 45 ASP B C 1
ATOM 2291 O O . ASP B 1 48 ? 47.709 2.059 131.111 1.00 68.29 45 ASP B O 1
ATOM 2296 N N . VAL B 1 49 ? 46.002 2.249 132.566 1.00 67.00 46 VAL B N 1
ATOM 2297 C CA . VAL B 1 49 ? 45.031 2.738 131.589 1.00 65.20 46 VAL B CA 1
ATOM 2298 C C . VAL B 1 49 ? 44.549 4.203 131.762 1.00 64.05 46 VAL B C 1
ATOM 2299 O O . VAL B 1 49 ? 44.130 4.616 132.854 1.00 62.94 46 VAL B O 1
ATOM 2303 N N . ASP B 1 50 ? 44.601 4.968 130.670 1.00 62.68 47 ASP B N 1
ATOM 2304 C CA . ASP B 1 50 ? 43.892 6.236 130.617 1.00 62.25 47 ASP B CA 1
ATOM 2305 C C . ASP B 1 50 ? 42.575 6.046 129.870 1.00 61.49 47 ASP B C 1
ATOM 2306 O O . ASP B 1 50 ? 42.568 5.771 128.663 1.00 61.47 47 ASP B O 1
ATOM 2311 N N . TYR B 1 51 ? 41.477 6.134 130.622 1.00 60.19 48 TYR B N 1
ATOM 2312 C CA . TYR B 1 51 ? 40.147 6.110 130.072 1.00 59.45 48 TYR B CA 1
ATOM 2313 C C . TYR B 1 51 ? 39.845 7.479 129.484 1.00 58.64 48 TYR B C 1
ATOM 2314 O O . TYR B 1 51 ? 40.011 8.498 130.166 1.00 59.38 48 TYR B O 1
ATOM 2331 N N . PRO B 1 53 ? 36.586 9.172 127.916 1.00 51.36 50 PRO B N 1
ATOM 2332 C CA . PRO B 1 53 ? 35.195 8.999 127.527 1.00 50.93 50 PRO B CA 1
ATOM 2333 C C . PRO B 1 53 ? 34.922 9.783 126.264 1.00 51.31 50 PRO B C 1
ATOM 2334 O O . PRO B 1 53 ? 35.728 10.663 125.881 1.00 51.69 50 PRO B O 1
ATOM 2338 N N . ALA B 1 54 ? 33.812 9.462 125.607 1.00 51.56 51 ALA B N 1
ATOM 2339 C CA . ALA B 1 54 ? 33.427 10.157 124.376 1.00 51.19 51 ALA B CA 1
ATOM 2340 C C . ALA B 1 54 ? 33.356 11.635 124.590 1.00 51.04 51 ALA B C 1
ATOM 2341 O O . ALA B 1 54 ? 33.742 12.400 123.699 1.00 51.85 51 ALA B O 1
ATOM 2343 N N . HIS B 1 55 ? 32.905 12.061 125.759 1.00 50.58 52 HIS B N 1
ATOM 2344 C CA . HIS B 1 55 ? 32.877 13.483 126.028 1.00 51.00 52 HIS B CA 1
ATOM 2345 C C . HIS B 1 55 ? 34.261 14.077 125.924 1.00 50.07 52 HIS B C 1
ATOM 2346 O O . HIS B 1 55 ? 34.394 15.213 125.437 1.00 51.14 52 HIS B O 1
ATOM 2353 N N . ILE B 1 56 ? 35.306 13.389 126.383 1.00 48.04 53 ILE B N 1
ATOM 2354 C CA . ILE B 1 56 ? 36.576 14.113 126.368 1.00 46.76 53 ILE B CA 1
ATOM 2355 C C . ILE B 1 56 ? 37.052 14.261 124.939 1.00 46.21 53 ILE B C 1
ATOM 2356 O O . ILE B 1 56 ? 37.455 15.360 124.519 1.00 46.48 53 ILE B O 1
ATOM 2361 N N . VAL B 1 57 ? 36.917 13.171 124.189 1.00 44.38 54 VAL B N 1
ATOM 2362 C CA . VAL B 1 57 ? 37.177 13.154 122.765 1.00 43.30 54 VAL B CA 1
ATOM 2363 C C . VAL B 1 57 ? 36.494 14.311 122.034 1.00 43.77 54 VAL B C 1
ATOM 2364 O O . VAL B 1 57 ? 37.127 14.958 121.209 1.00 44.24 54 VAL B O 1
ATOM 2368 N N . GLN B 1 58 ? 35.209 14.545 122.304 1.00 43.47 55 GLN B N 1
ATOM 2369 C CA . GLN B 1 58 ? 34.495 15.642 121.698 1.00 44.42 55 GLN B CA 1
ATOM 2370 C C . GLN B 1 58 ? 35.011 17.045 122.064 1.00 46.11 55 GLN B C 1
ATOM 2371 O O . GLN B 1 58 ? 34.731 18.003 121.346 1.00 45.17 55 GLN B O 1
ATOM 2377 N N . THR B 1 59 ? 35.761 17.174 123.161 1.00 48.74 56 THR B N 1
ATOM 2378 C CA . THR B 1 59 ? 36.082 18.516 123.717 1.00 51.75 56 THR B CA 1
ATOM 2379 C C . THR B 1 59 ? 37.564 18.731 123.919 1.00 53.21 56 THR B C 1
ATOM 2380 O O . THR B 1 59 ? 38.048 19.874 123.747 1.00 54.41 56 THR B O 1
ATOM 2384 N N . ARG B 1 60 ? 38.282 17.664 124.266 1.00 54.00 57 ARG B N 1
ATOM 2385 C CA . ARG B 1 60 ? 39.701 17.794 124.632 1.00 56.02 57 ARG B CA 1
ATOM 2386 C C . ARG B 1 60 ? 40.633 16.832 123.918 1.00 54.75 57 ARG B C 1
ATOM 2387 O O . ARG B 1 60 ? 41.669 16.494 124.472 1.00 54.91 57 ARG B O 1
ATOM 2395 N N . PHE B 1 61 ? 40.292 16.382 122.710 1.00 53.83 58 PHE B N 1
ATOM 2396 C CA . PHE B 1 61 ? 41.118 15.394 122.062 1.00 52.81 58 PHE B CA 1
ATOM 2397 C C . PHE B 1 61 ? 42.505 15.920 121.758 1.00 54.47 58 PHE B C 1
ATOM 2398 O O . PHE B 1 61 ? 42.664 17.104 121.459 1.00 54.39 58 PHE B O 1
ATOM 2406 N N . PRO B 1 62 ? 43.535 15.060 121.889 1.00 56.50 59 PRO B N 1
ATOM 2407 C CA . PRO B 1 62 ? 44.892 15.632 121.721 1.00 58.43 59 PRO B CA 1
ATOM 2408 C C . PRO B 1 62 ? 45.138 16.110 120.295 1.00 59.77 59 PRO B C 1
ATOM 2409 O O . PRO B 1 62 ? 44.663 15.480 119.365 1.00 60.78 59 PRO B O 1
ATOM 2413 N N . GLN B 1 63 ? 45.829 17.229 120.128 1.00 61.26 60 GLN B N 1
ATOM 2414 C CA . GLN B 1 63 ? 45.999 17.790 118.794 1.00 63.52 60 GLN B CA 1
ATOM 2415 C C . GLN B 1 63 ? 47.390 17.563 118.193 1.00 64.28 60 GLN B C 1
ATOM 2416 O O . GLN B 1 63 ? 47.708 18.159 117.173 1.00 64.46 60 GLN B O 1
ATOM 2422 N N . THR B 1 64 ? 48.170 16.663 118.788 1.00 65.68 61 THR B N 1
ATOM 2423 C CA . THR B 1 64 ? 49.628 16.597 118.629 1.00 66.73 61 THR B CA 1
ATOM 2424 C C . THR B 1 64 ? 50.065 15.140 118.706 1.00 67.66 61 THR B C 1
ATOM 2425 O O . THR B 1 64 ? 49.635 14.425 119.592 1.00 68.08 61 THR B O 1
ATOM 2429 N N . ALA B 1 65 ? 50.901 14.682 117.784 1.00 69.08 62 ALA B N 1
ATOM 2430 C CA . ALA B 1 65 ? 51.389 13.294 117.841 1.00 70.86 62 ALA B CA 1
ATOM 2431 C C . ALA B 1 65 ? 52.108 12.983 119.156 1.00 71.87 62 ALA B C 1
ATOM 2432 O O . ALA B 1 65 ? 51.960 11.888 119.719 1.00 71.97 62 ALA B O 1
ATOM 2434 N N . GLU B 1 66 ? 52.856 13.969 119.644 1.00 73.21 63 GLU B N 1
ATOM 2435 C CA . GLU B 1 66 ? 53.650 13.847 120.857 1.00 75.01 63 GLU B CA 1
ATOM 2436 C C . GLU B 1 66 ? 52.707 13.532 122.025 1.00 74.59 63 GLU B C 1
ATOM 2437 O O . GLU B 1 66 ? 53.007 12.691 122.883 1.00 74.63 63 GLU B O 1
ATOM 2443 N N . ALA B 1 67 ? 51.541 14.172 122.017 1.00 74.42 64 ALA B N 1
ATOM 2444 C CA . ALA B 1 67 ? 50.535 13.964 123.064 1.00 74.09 64 ALA B CA 1
ATOM 2445 C C . ALA B 1 67 ? 50.082 12.514 123.124 1.00 73.53 64 ALA B C 1
ATOM 2446 O O . ALA B 1 67 ? 49.656 12.057 124.172 1.00 73.72 64 ALA B O 1
ATOM 2448 N N . LEU B 1 68 ? 50.208 11.802 122.005 1.00 73.18 65 LEU B N 1
ATOM 2449 C CA . LEU B 1 68 ? 49.811 10.394 121.900 1.00 73.02 65 LEU B CA 1
ATOM 2450 C C . LEU B 1 68 ? 50.975 9.403 121.993 1.00 73.58 65 LEU B C 1
ATOM 2451 O O . LEU B 1 68 ? 50.747 8.184 121.961 1.00 72.73 65 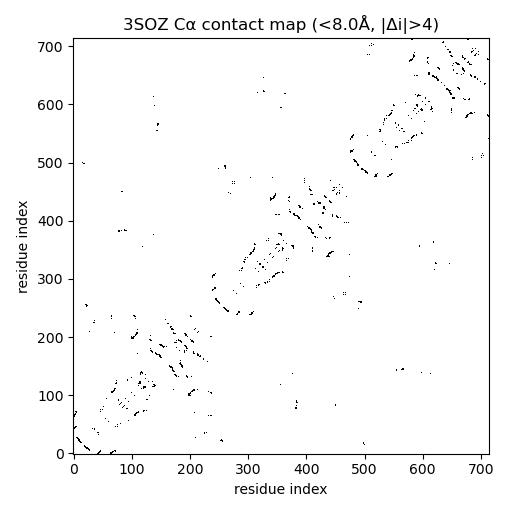LEU B O 1
ATOM 2456 N N . ALA B 1 69 ? 52.205 9.929 122.105 1.00 74.20 66 ALA B N 1
ATOM 2457 C CA . ALA B 1 69 ? 53.434 9.129 121.992 1.00 74.31 66 ALA B CA 1
ATOM 2458 C C . ALA B 1 69 ? 53.712 8.315 123.242 1.00 74.16 66 ALA B C 1
ATOM 2459 O O . ALA B 1 69 ? 54.242 7.200 123.172 1.00 74.73 66 ALA B O 1
ATOM 2461 N N . CYS B 1 70 ? 53.350 8.865 124.388 1.00 73.34 67 CYS B N 1
ATOM 2462 C CA . CYS B 1 70 ? 53.537 8.144 125.626 1.00 73.00 67 CYS B CA 1
ATOM 2463 C C . CYS B 1 70 ? 52.619 6.904 125.758 1.00 71.15 67 CYS B C 1
ATOM 2464 O O . CYS B 1 70 ? 52.717 6.184 126.741 1.00 71.31 67 CYS B O 1
ATOM 2467 N N . TYR B 1 71 ? 51.736 6.646 124.792 1.00 68.84 68 TYR B N 1
ATOM 2468 C CA . TYR B 1 71 ? 50.865 5.465 124.882 1.00 66.64 68 TYR B CA 1
ATOM 2469 C C . TYR B 1 71 ? 51.415 4.324 124.072 1.00 66.05 68 TYR B C 1
ATOM 2470 O O . TYR B 1 71 ? 51.771 4.491 122.912 1.00 65.94 68 TYR B O 1
ATOM 2479 N N . ASP B 1 72 ? 51.445 3.152 124.682 1.00 65.07 69 ASP B N 1
ATOM 2480 C CA . ASP B 1 72 ? 51.974 1.976 124.035 1.00 64.57 69 ASP B CA 1
ATOM 2481 C C . ASP B 1 72 ? 50.974 1.421 123.071 1.00 63.60 69 ASP B C 1
ATOM 2482 O O . ASP B 1 72 ? 51.328 0.684 122.161 1.00 64.33 69 ASP B O 1
ATOM 2487 N N . ALA B 1 73 ? 49.710 1.758 123.288 1.00 62.39 70 ALA B N 1
ATOM 2488 C CA . ALA B 1 73 ? 48.624 1.295 122.423 1.00 60.48 70 ALA B CA 1
ATOM 2489 C C . ALA B 1 73 ? 47.387 2.125 122.656 1.00 58.84 70 ALA B C 1
ATOM 2490 O O . ALA B 1 73 ? 47.215 2.699 123.711 1.00 58.43 70 ALA B O 1
ATOM 2492 N N . ILE B 1 74 ? 46.523 2.188 121.656 1.00 57.38 71 ILE B N 1
ATOM 2493 C CA . ILE B 1 74 ? 45.233 2.863 121.795 1.00 55.40 71 ILE B CA 1
ATOM 2494 C C . ILE B 1 74 ? 44.100 1.866 121.575 1.00 54.47 71 ILE B C 1
ATOM 2495 O O . ILE B 1 74 ? 44.191 0.995 120.699 1.00 54.90 71 ILE B O 1
ATOM 2500 N N . VAL B 1 75 ? 43.047 1.985 122.367 1.00 52.73 72 VAL B N 1
ATOM 2501 C CA . VAL B 1 75 ? 41.873 1.147 122.149 1.00 52.29 72 VAL B CA 1
ATOM 2502 C C . VAL B 1 75 ? 40.666 1.997 121.832 1.00 51.47 72 VAL B C 1
ATOM 2503 O O . VAL B 1 75 ? 40.388 2.997 122.521 1.00 51.75 72 VAL B O 1
ATOM 2507 N N . ILE B 1 76 ? 39.954 1.627 120.778 1.00 50.94 73 ILE B N 1
ATOM 2508 C CA . ILE B 1 76 ? 38.683 2.293 120.460 1.00 50.32 73 ILE B CA 1
ATOM 2509 C C . ILE B 1 76 ? 37.619 1.250 120.588 1.00 49.74 73 ILE B C 1
ATOM 2510 O O . ILE B 1 76 ? 37.661 0.257 119.868 1.00 50.72 73 ILE B O 1
ATOM 2515 N N . SER B 1 77 ? 36.692 1.443 121.521 1.00 49.12 74 SER B N 1
ATOM 2516 C CA . SER B 1 77 ? 35.644 0.450 121.741 1.00 48.68 74 SER B CA 1
ATOM 2517 C C . SER B 1 77 ? 34.258 1.018 121.501 1.00 47.71 74 SER B C 1
ATOM 2518 O O . SER B 1 77 ? 33.800 1.835 122.270 1.00 47.46 74 SER B O 1
ATOM 2521 N N . ASP B 1 78 ? 33.594 0.557 120.447 1.00 47.20 75 ASP B N 1
ATOM 2522 C CA . ASP B 1 78 ? 32.221 0.942 120.137 1.00 46.15 75 ASP B CA 1
ATOM 2523 C C . ASP B 1 78 ? 31.991 2.496 120.139 1.00 46.06 75 ASP B C 1
ATOM 2524 O O . ASP B 1 78 ? 30.987 2.974 120.628 1.00 46.25 75 ASP B O 1
ATOM 2529 N N . ILE B 1 79 ? 32.918 3.291 119.606 1.00 45.47 76 ILE B N 1
ATOM 2530 C CA . ILE B 1 79 ? 32.618 4.677 119.283 1.00 45.35 76 ILE B CA 1
ATOM 2531 C C . ILE B 1 79 ? 32.701 4.858 117.776 1.00 45.65 76 ILE B C 1
ATOM 2532 O O . ILE B 1 79 ? 33.754 4.591 117.168 1.00 45.11 76 ILE B O 1
ATOM 2537 N N . GLY B 1 80 ? 31.603 5.326 117.173 1.00 45.75 77 GLY B N 1
ATOM 2538 C CA . GLY B 1 80 ? 31.626 5.741 115.763 1.00 44.59 77 GLY B CA 1
ATOM 2539 C C . GLY B 1 80 ? 32.502 6.933 115.380 1.00 43.78 77 GLY B C 1
ATOM 2540 O O . GLY B 1 80 ? 32.801 7.803 116.204 1.00 43.53 77 GLY B O 1
ATOM 2541 N N . SER B 1 81 ? 32.884 6.974 114.100 1.00 42.69 78 SER B N 1
ATOM 2542 C CA . SER B 1 81 ? 33.843 7.929 113.591 1.00 41.34 78 SER B CA 1
ATOM 2543 C C . SER B 1 81 ? 33.392 9.348 113.677 1.00 40.45 78 SER B C 1
ATOM 2544 O O . SER B 1 81 ? 34.245 10.255 113.719 1.00 40.84 78 SER B O 1
ATOM 2547 N N . ASN B 1 82 ? 32.070 9.551 113.642 1.00 39.25 79 ASN B N 1
ATOM 2548 C CA . ASN B 1 82 ? 31.494 10.876 113.681 1.00 37.93 79 ASN B CA 1
ATOM 2549 C C . ASN B 1 82 ? 32.011 11.576 114.926 1.00 38.61 79 ASN B C 1
ATOM 2550 O O . ASN B 1 82 ? 32.382 12.770 114.871 1.00 38.70 79 ASN B O 1
ATOM 2555 N N . THR B 1 83 ? 32.112 10.802 116.025 1.00 37.74 80 THR B N 1
ATOM 2556 C CA . THR B 1 83 ? 32.543 11.313 117.297 1.00 37.49 80 THR B CA 1
ATOM 2557 C C . THR B 1 83 ? 33.941 11.870 117.215 1.00 38.73 80 THR B C 1
ATOM 2558 O O . THR B 1 83 ? 34.244 12.848 117.887 1.00 39.49 80 THR B O 1
ATOM 2562 N N . PHE B 1 84 ? 34.790 11.247 116.416 1.00 39.50 81 PHE B N 1
ATOM 2563 C CA . PHE B 1 84 ? 36.186 11.693 116.271 1.00 40.92 81 PHE B CA 1
ATOM 2564 C C . PHE B 1 84 ? 36.333 12.810 115.242 1.00 41.28 81 PHE B C 1
ATOM 2565 O O . PHE B 1 84 ? 37.204 13.649 115.373 1.00 40.98 81 PHE B O 1
ATOM 2573 N N . LEU B 1 85 ? 35.505 12.765 114.191 1.00 41.36 82 LEU B N 1
ATOM 2574 C CA . LEU B 1 85 ? 35.617 13.718 113.084 1.00 41.44 82 LEU B CA 1
ATOM 2575 C C . LEU B 1 85 ? 34.773 15.001 113.285 1.00 42.28 82 LEU B C 1
ATOM 2576 O O . LEU B 1 85 ? 35.050 16.039 112.670 1.00 41.91 82 LEU B O 1
ATOM 2581 N N . LEU B 1 86 ? 33.723 14.905 114.108 1.00 41.86 83 LEU B N 1
ATOM 2582 C CA . LEU B 1 86 ? 32.838 16.021 114.308 1.00 41.39 83 LEU B CA 1
ATOM 2583 C C . LEU B 1 86 ? 32.924 16.517 115.728 1.00 41.55 83 LEU B C 1
ATOM 2584 O O . LEU B 1 86 ? 31.934 16.619 116.431 1.00 43.56 83 LEU B O 1
ATOM 2589 N N . GLN B 1 87 ? 34.114 16.835 116.171 1.00 41.23 84 GLN B N 1
ATOM 2590 C CA . GLN B 1 87 ? 34.263 17.290 117.546 1.00 41.69 84 GLN B CA 1
ATOM 2591 C C . GLN B 1 87 ? 33.426 18.578 117.783 1.00 41.19 84 GLN B C 1
ATOM 2592 O O . GLN B 1 87 ? 33.030 19.240 116.832 1.00 40.89 84 GLN B O 1
ATOM 2598 N N . ASN B 1 88 ? 33.164 18.939 119.024 1.00 41.57 85 ASN B N 1
ATOM 2599 C CA . ASN B 1 88 ? 32.272 20.095 119.268 1.00 43.16 85 ASN B CA 1
ATOM 2600 C C . ASN B 1 88 ? 32.782 21.410 118.623 1.00 43.86 85 ASN B C 1
ATOM 2601 O O . ASN B 1 88 ? 32.003 22.209 118.070 1.00 44.17 85 ASN B O 1
ATOM 2606 N N . ARG B 1 89 ? 34.074 21.634 118.687 1.00 43.90 86 ARG B N 1
ATOM 2607 C CA . ARG B 1 89 ? 34.579 22.822 118.093 1.00 45.62 86 ARG B CA 1
ATOM 2608 C C . ARG B 1 89 ? 34.378 22.852 116.561 1.00 45.43 86 ARG B C 1
ATOM 2609 O O . ARG B 1 89 ? 34.197 23.941 115.991 1.00 44.64 86 ARG B O 1
ATOM 2617 N N . THR B 1 90 ? 34.452 21.679 115.897 1.00 44.82 87 THR B N 1
ATOM 2618 C CA . THR B 1 90 ? 34.316 21.590 114.459 1.00 43.90 87 THR B CA 1
ATOM 2619 C C . THR B 1 90 ? 32.858 21.751 114.124 1.00 44.36 87 THR B C 1
ATOM 2620 O O . THR B 1 90 ? 32.479 22.568 113.300 1.00 45.35 87 THR B O 1
ATOM 2624 N N . PHE B 1 91 ? 32.022 20.974 114.781 1.00 44.10 88 PHE B N 1
ATOM 2625 C CA . PHE B 1 91 ? 30.635 20.919 114.428 1.00 43.55 88 PHE B CA 1
ATOM 2626 C C . PHE B 1 91 ? 29.840 22.145 114.839 1.00 43.93 88 PHE B C 1
ATOM 2627 O O . PHE B 1 91 ? 28.987 22.578 114.100 1.00 44.87 88 PHE B O 1
ATOM 2635 N N . TYR B 1 92 ? 30.120 22.713 116.003 1.00 44.89 89 TYR B N 1
ATOM 2636 C CA . TYR B 1 92 ? 29.332 23.828 116.516 1.00 45.65 89 TYR B CA 1
ATOM 2637 C C . TYR B 1 92 ? 30.034 25.190 116.415 1.00 48.32 89 TYR B C 1
ATOM 2638 O O . TYR B 1 92 ? 29.349 26.183 116.346 1.00 48.89 89 TYR B O 1
ATOM 2647 N N . ASN B 1 93 ? 31.370 25.257 116.433 1.00 51.22 90 ASN B N 1
ATOM 2648 C CA . ASN B 1 93 ? 32.043 26.560 116.228 1.00 54.54 90 ASN B CA 1
ATOM 2649 C C . ASN B 1 93 ? 32.688 26.815 114.895 1.00 56.17 90 ASN B C 1
ATOM 2650 O O . ASN B 1 93 ? 32.857 27.954 114.511 1.00 56.86 90 ASN B O 1
ATOM 2663 N N . ASP B 1 95 ? 35.662 26.061 114.185 1.00 60.05 92 ASP B N 1
ATOM 2664 C CA . ASP B 1 95 ? 37.078 26.219 114.344 1.00 59.18 92 ASP B CA 1
ATOM 2665 C C . ASP B 1 95 ? 37.703 25.200 113.434 1.00 58.70 92 ASP B C 1
ATOM 2666 O O . ASP B 1 95 ? 37.045 24.238 113.083 1.00 60.04 92 ASP B O 1
ATOM 2671 N N . ILE B 1 96 ? 38.967 25.389 113.078 1.00 57.38 93 ILE B N 1
ATOM 2672 C CA . ILE B 1 96 ? 39.706 24.454 112.256 1.00 56.40 93 ILE B CA 1
ATOM 2673 C C . ILE B 1 96 ? 40.590 23.636 113.174 1.00 55.81 93 ILE B C 1
ATOM 2674 O O . ILE B 1 96 ? 41.412 24.191 113.864 1.00 56.29 93 ILE B O 1
ATOM 2679 N N . ILE B 1 97 ? 40.467 22.317 113.104 1.00 55.23 94 ILE B N 1
ATOM 2680 C CA . ILE B 1 97 ? 40.954 21.368 114.101 1.00 54.95 94 ILE B CA 1
ATOM 2681 C C . ILE B 1 97 ? 41.625 20.200 113.367 1.00 54.29 94 ILE B C 1
ATOM 2682 O O . ILE B 1 97 ? 41.171 19.818 112.313 1.00 54.90 94 ILE B O 1
ATOM 2687 N N . PRO B 1 98 ? 42.707 19.625 113.907 1.00 53.48 95 PRO B N 1
ATOM 2688 C CA . PRO B 1 98 ? 43.249 18.411 113.271 1.00 52.55 95 PRO B CA 1
ATOM 2689 C C . PRO B 1 98 ? 42.296 17.223 113.182 1.00 51.98 95 PRO B C 1
ATOM 2690 O O . PRO B 1 98 ? 41.580 16.957 114.133 1.00 52.69 95 PRO B O 1
ATOM 2694 N N . ASP B 1 99 ? 42.302 16.532 112.040 1.00 51.86 96 ASP B N 1
ATOM 2695 C CA . ASP B 1 99 ? 41.697 15.207 111.861 1.00 52.30 96 ASP B CA 1
ATOM 2696 C C . ASP B 1 99 ? 42.216 14.240 112.916 1.00 51.50 96 ASP B C 1
ATOM 2697 O O . ASP B 1 99 ? 43.381 13.858 112.894 1.00 51.78 96 ASP B O 1
ATOM 2702 N N . ALA B 1 100 ? 41.341 13.844 113.831 1.00 51.00 97 ALA B N 1
ATOM 2703 C CA . ALA B 1 100 ? 41.756 13.070 114.984 1.00 50.51 97 ALA B CA 1
ATOM 2704 C C . ALA B 1 100 ? 42.163 11.675 114.557 1.00 50.30 97 ALA B C 1
ATOM 2705 O O . ALA B 1 100 ? 43.123 11.143 115.047 1.00 49.59 97 ALA B O 1
ATOM 2707 N N . LEU B 1 101 ? 41.396 11.110 113.636 1.00 51.12 98 LEU B N 1
ATOM 2708 C CA . LEU B 1 101 ? 41.639 9.799 113.027 1.00 51.51 98 LEU B CA 1
ATOM 2709 C C . LEU B 1 101 ? 42.985 9.689 112.253 1.00 51.67 98 LEU B C 1
ATOM 2710 O O . LEU B 1 101 ? 43.627 8.614 112.231 1.00 51.67 98 LEU B O 1
ATOM 2715 N N . GLN B 1 102 ? 43.403 10.790 111.643 1.00 51.61 99 GLN B N 1
ATOM 2716 C CA . GLN B 1 102 ? 44.683 10.865 110.987 1.00 52.07 99 GLN B CA 1
ATOM 2717 C C . GLN B 1 102 ? 45.797 10.875 112.022 1.00 53.02 99 GLN B C 1
ATOM 2718 O O . GLN B 1 102 ? 46.801 10.202 111.846 1.00 54.02 99 GLN B O 1
ATOM 2724 N N . LEU B 1 103 ? 45.628 11.625 113.105 1.00 54.10 100 LEU B N 1
ATOM 2725 C CA . LEU B 1 103 ? 46.535 11.516 114.257 1.00 54.96 100 LEU B CA 1
ATOM 2726 C C . LEU B 1 103 ? 46.724 10.070 114.726 1.00 55.02 100 LEU B C 1
ATOM 2727 O O . LEU B 1 103 ? 47.848 9.607 114.886 1.00 55.33 100 LEU B O 1
ATOM 2732 N N . ILE B 1 104 ? 45.631 9.354 114.936 1.00 54.81 101 ILE B N 1
ATOM 2733 C CA . ILE B 1 104 ? 45.720 7.978 115.392 1.00 55.27 101 ILE B CA 1
ATOM 2734 C C . ILE B 1 104 ? 46.539 7.113 114.415 1.00 56.25 101 ILE B C 1
ATOM 2735 O O . ILE B 1 104 ? 47.375 6.309 114.838 1.00 56.08 101 ILE B O 1
ATOM 2740 N N . ALA B 1 105 ? 46.297 7.312 113.117 1.00 57.31 102 ALA B N 1
ATOM 2741 C CA . ALA B 1 105 ? 46.871 6.491 112.053 1.00 57.70 102 ALA B CA 1
ATOM 2742 C C . ALA B 1 105 ? 48.362 6.809 111.912 1.00 58.85 102 ALA B C 1
ATOM 2743 O O . ALA B 1 105 ? 49.191 5.925 111.682 1.00 59.05 102 ALA B O 1
ATOM 2745 N N . ASP B 1 106 ? 48.682 8.085 112.046 1.00 59.57 103 ASP B N 1
ATOM 2746 C CA . ASP B 1 106 ? 50.042 8.536 112.119 1.00 60.45 103 ASP B CA 1
ATOM 2747 C C . ASP B 1 106 ? 50.757 7.924 113.292 1.00 60.99 103 ASP B C 1
ATOM 2748 O O . ASP B 1 106 ? 51.957 7.708 113.222 1.00 62.18 103 ASP B O 1
ATOM 2753 N N . TYR B 1 107 ? 50.021 7.677 114.371 1.00 61.28 104 TYR B N 1
ATOM 2754 C CA . TYR B 1 107 ? 50.601 7.273 115.652 1.00 61.04 104 TYR B CA 1
ATOM 2755 C C . TYR B 1 107 ? 50.942 5.800 115.543 1.00 61.12 104 TYR B C 1
ATOM 2756 O O . TYR B 1 107 ? 51.983 5.344 116.063 1.00 61.70 104 TYR B O 1
ATOM 2765 N N . VAL B 1 108 ? 50.060 5.072 114.867 1.00 60.52 105 VAL B N 1
ATOM 2766 C CA . VAL B 1 108 ? 50.265 3.666 114.599 1.00 60.04 105 VAL B CA 1
ATOM 2767 C C . VAL B 1 108 ? 51.458 3.484 113.655 1.00 61.12 105 VAL B C 1
ATOM 2768 O O . VAL B 1 108 ? 52.375 2.717 113.955 1.00 61.14 105 VAL B O 1
ATOM 2772 N N . ALA B 1 109 ? 51.472 4.208 112.541 1.00 61.66 106 ALA B N 1
ATOM 2773 C CA . ALA B 1 109 ? 52.584 4.118 111.588 1.00 62.50 106 ALA B CA 1
ATOM 2774 C C . ALA B 1 109 ? 53.993 4.278 112.249 1.00 63.57 106 ALA B C 1
ATOM 2775 O O . ALA B 1 109 ? 54.998 3.842 111.693 1.00 63.98 106 ALA B O 1
ATOM 2777 N N . GLU B 1 110 ? 54.050 4.885 113.433 1.00 64.26 107 GLU B N 1
ATOM 2778 C CA . GLU B 1 110 ? 55.306 5.110 114.142 1.00 64.82 107 GLU B CA 1
ATOM 2779 C C . GLU B 1 110 ? 55.530 4.079 115.217 1.00 64.16 107 GLU B C 1
ATOM 2780 O O . GLU B 1 110 ? 56.339 4.310 116.106 1.00 64.71 107 GLU B O 1
ATOM 2786 N N . GLY B 1 111 ? 54.805 2.964 115.160 1.00 63.71 108 GLY B N 1
ATOM 2787 C CA . GLY B 1 111 ? 54.954 1.874 116.132 1.00 62.25 108 GLY B CA 1
ATOM 2788 C C . GLY B 1 111 ? 53.833 1.687 117.149 1.00 61.64 108 GLY B C 1
ATOM 2789 O O . GLY B 1 111 ? 53.686 0.595 117.723 1.00 62.04 108 GLY B O 1
ATOM 2790 N N . GLY B 1 112 ? 53.037 2.735 117.383 1.00 60.87 109 GLY B N 1
ATOM 2791 C CA . GLY B 1 112 ? 51.918 2.655 118.334 1.00 59.21 109 GLY B CA 1
ATOM 2792 C C . GLY B 1 112 ? 50.983 1.491 118.031 1.00 58.20 109 GLY B C 1
ATOM 2793 O O . GLY B 1 112 ? 50.762 1.148 116.865 1.00 58.39 109 GLY B O 1
ATOM 2794 N N . GLY B 1 113 ? 50.433 0.853 119.055 1.00 56.98 110 GLY B N 1
ATOM 2795 C CA . GLY B 1 113 ? 49.430 -0.177 118.759 1.00 56.40 110 GLY B CA 1
ATOM 2796 C C . GLY B 1 113 ? 47.973 0.275 118.764 1.00 55.20 110 GLY B C 1
ATOM 2797 O O . GLY B 1 113 ? 47.606 1.190 119.495 1.00 55.76 110 GLY B O 1
ATOM 2798 N N . LEU B 1 114 ? 47.130 -0.378 117.982 1.00 53.93 111 LEU B N 1
ATOM 2799 C CA . LEU B 1 114 ? 45.710 -0.030 117.991 1.00 52.58 111 LEU B CA 1
ATOM 2800 C C . LEU B 1 114 ? 44.824 -1.229 118.077 1.00 51.25 111 LEU B C 1
ATOM 2801 O O . LEU B 1 114 ? 45.019 -2.198 117.346 1.00 51.63 111 LEU B O 1
ATOM 2806 N N . LEU B 1 115 ? 43.822 -1.167 118.943 1.00 50.10 112 LEU B N 1
ATOM 2807 C CA . LEU B 1 115 ? 42.817 -2.233 118.990 1.00 48.78 112 LEU B CA 1
ATOM 2808 C C . LEU B 1 115 ? 41.425 -1.672 118.790 1.00 47.86 112 LEU B C 1
ATOM 2809 O O . LEU B 1 115 ? 40.983 -0.835 119.567 1.00 48.51 112 LEU B O 1
ATOM 2822 N N . ILE B 1 117 ? 37.640 -2.581 119.124 1.00 46.43 114 ILE B N 1
ATOM 2823 C CA . ILE B 1 117 ? 36.677 -3.586 119.606 1.00 45.60 114 ILE B CA 1
ATOM 2824 C C . ILE B 1 117 ? 35.271 -3.315 119.043 1.00 45.21 114 ILE B C 1
ATOM 2825 O O . ILE B 1 117 ? 34.769 -2.216 119.133 1.00 45.18 114 ILE B O 1
ATOM 2830 N N . GLY B 1 118 ? 34.652 -4.321 118.468 1.00 45.16 115 GLY B N 1
ATOM 2831 C CA . GLY B 1 118 ? 33.347 -4.173 117.829 1.00 44.99 115 GLY B CA 1
ATOM 2832 C C . GLY B 1 118 ? 32.195 -3.838 118.744 1.00 45.18 115 GLY B C 1
ATOM 2833 O O . GLY B 1 118 ? 32.355 -3.703 119.974 1.00 46.25 115 GLY B O 1
ATOM 2834 N N . GLY B 1 119 ? 31.031 -3.744 118.108 1.00 44.99 116 GLY B N 1
ATOM 2835 C CA . GLY B 1 119 ? 29.774 -3.279 118.651 1.00 44.03 116 GLY B CA 1
ATOM 2836 C C . GLY B 1 119 ? 29.039 -2.510 117.543 1.00 44.28 116 GLY B C 1
ATOM 2837 O O . GLY B 1 119 ? 29.597 -2.229 116.493 1.00 44.06 116 GLY B O 1
ATOM 2838 N N . TYR B 1 120 ? 27.774 -2.176 117.801 1.00 44.81 117 TYR B N 1
ATOM 2839 C CA . TYR B 1 120 ? 26.933 -1.248 117.016 1.00 43.71 117 TYR B CA 1
ATOM 2840 C C . TYR B 1 120 ? 27.571 0.085 116.490 1.00 44.68 117 TYR B C 1
ATOM 2841 O O . TYR B 1 120 ? 27.069 0.658 115.497 1.00 44.28 117 TYR B O 1
ATOM 2850 N N . LEU B 1 121 ? 28.624 0.581 117.156 1.00 43.63 118 LEU B N 1
ATOM 2851 C CA . LEU B 1 121 ? 29.281 1.781 116.713 1.00 43.51 118 LEU B CA 1
ATOM 2852 C C . LEU B 1 121 ? 30.759 1.518 116.366 1.00 43.57 118 LEU B C 1
ATOM 2853 O O . LEU B 1 121 ? 31.628 2.383 116.537 1.00 41.93 118 LEU B O 1
ATOM 2858 N N . SER B 1 122 ? 31.016 0.324 115.847 1.00 43.40 119 SER B N 1
ATOM 2859 C CA . SER B 1 122 ? 32.353 -0.030 115.408 1.00 44.20 119 SER B CA 1
ATOM 2860 C C . SER B 1 122 ? 32.313 -0.393 113.941 1.00 44.17 119 SER B C 1
ATOM 2861 O O . SER B 1 122 ? 31.226 -0.807 113.441 1.00 43.74 119 SER B O 1
ATOM 2864 N N . PHE B 1 123 ? 33.477 -0.296 113.266 1.00 43.03 120 PHE B N 1
ATOM 2865 C CA . PHE B 1 123 ? 33.550 -0.690 111.869 1.00 43.81 120 PHE B CA 1
ATOM 2866 C C . PHE B 1 123 ? 32.425 -0.019 111.117 1.00 43.89 120 PHE B C 1
ATOM 2867 O O . PHE B 1 123 ? 32.385 1.214 111.047 1.00 44.72 120 PHE B O 1
ATOM 2875 N N . THR B 1 124 ? 31.508 -0.783 110.555 1.00 43.41 121 THR B N 1
ATOM 2876 C CA . THR B 1 124 ? 30.473 -0.118 109.785 1.00 43.91 121 THR B CA 1
ATOM 2877 C C . THR B 1 124 ? 29.318 0.205 110.676 1.00 43.29 121 THR B C 1
ATOM 2878 O O . THR B 1 124 ? 28.911 1.347 110.665 1.00 45.43 121 THR B O 1
ATOM 2882 N N . GLY B 1 125 ? 28.830 -0.756 111.458 1.00 41.79 122 GLY B N 1
ATOM 2883 C CA . GLY B 1 125 ? 27.950 -0.472 112.582 1.00 40.35 122 GLY B CA 1
ATOM 2884 C C . GLY B 1 125 ? 26.469 -0.466 112.244 1.00 40.28 122 GLY B C 1
ATOM 2885 O O . GLY B 1 125 ? 26.093 -0.487 111.087 1.00 40.57 122 GLY B O 1
ATOM 2886 N N . ILE B 1 126 ? 25.617 -0.444 113.253 1.00 39.90 123 ILE B N 1
ATOM 2887 C CA . ILE B 1 126 ? 24.173 -0.407 113.017 1.00 40.68 123 ILE B CA 1
ATOM 2888 C C . ILE B 1 126 ? 23.799 0.766 112.105 1.00 42.19 123 ILE B C 1
ATOM 2889 O O . ILE B 1 126 ? 24.232 1.940 112.298 1.00 41.12 123 ILE B O 1
ATOM 2894 N N . GLU B 1 127 ? 23.017 0.443 111.093 1.00 43.53 124 GLU B N 1
ATOM 2895 C CA . GLU B 1 127 ? 22.508 1.440 110.153 1.00 45.35 124 GLU B CA 1
ATOM 2896 C C . GLU B 1 127 ? 23.660 2.167 109.465 1.00 45.16 124 GLU B C 1
ATOM 2897 O O . GLU B 1 127 ? 23.486 3.242 108.879 1.00 45.73 124 GLU B O 1
ATOM 2903 N N . ALA B 1 128 ? 24.834 1.528 109.528 1.00 45.40 125 ALA B N 1
ATOM 2904 C CA . ALA B 1 128 ? 26.092 1.976 108.912 1.00 44.32 125 ALA B CA 1
ATOM 2905 C C . ALA B 1 128 ? 26.538 3.326 109.470 1.00 44.59 125 ALA B C 1
ATOM 2906 O O . ALA B 1 128 ? 27.169 4.149 108.772 1.00 45.68 125 ALA B O 1
ATOM 2908 N N . LYS B 1 129 ? 26.210 3.557 110.740 1.00 43.81 126 LYS B N 1
ATOM 2909 C CA . LYS B 1 129 ? 26.504 4.842 111.376 1.00 42.37 126 LYS B CA 1
ATOM 2910 C C . LYS B 1 129 ? 27.893 4.886 111.897 1.00 42.93 126 LYS B C 1
ATOM 2911 O O . LYS B 1 129 ? 28.400 5.973 112.160 1.00 44.79 126 LYS B O 1
ATOM 2917 N N . ALA B 1 130 ? 28.520 3.743 112.140 1.00 42.58 127 ALA B N 1
ATOM 2918 C CA . ALA B 1 130 ? 29.875 3.841 112.662 1.00 42.85 127 ALA B CA 1
ATOM 2919 C C . ALA B 1 130 ? 30.719 4.353 111.513 1.00 43.13 127 ALA B C 1
ATOM 2920 O O . ALA B 1 130 ? 31.621 5.161 111.710 1.00 42.57 127 ALA B O 1
ATOM 2922 N N . ASN B 1 131 ? 30.407 3.853 110.300 1.00 43.52 128 ASN B N 1
ATOM 2923 C CA . ASN B 1 131 ? 30.907 4.445 109.056 1.00 43.19 128 ASN B CA 1
ATOM 2924 C C . ASN B 1 131 ? 32.441 4.532 108.917 1.00 43.70 128 ASN B C 1
ATOM 2925 O O . ASN B 1 131 ? 32.933 5.460 108.280 1.00 44.22 128 ASN B O 1
ATOM 2930 N N . TYR B 1 132 ? 33.205 3.596 109.496 1.00 44.52 129 TYR B N 1
ATOM 2931 C CA . TYR B 1 132 ? 34.708 3.677 109.445 1.00 45.25 129 TYR B CA 1
ATOM 2932 C C . TYR B 1 132 ? 35.347 3.522 108.078 1.00 46.47 129 TYR B C 1
ATOM 2933 O O . TYR B 1 132 ? 36.398 4.079 107.810 1.00 46.61 129 TYR B O 1
ATOM 2942 N N . LYS B 1 133 ? 34.690 2.754 107.220 1.00 48.30 130 LYS B N 1
ATOM 2943 C CA . LYS B 1 133 ? 35.110 2.550 105.844 1.00 50.46 130 LYS B CA 1
ATOM 2944 C C . LYS B 1 133 ? 35.407 3.845 105.076 1.00 52.06 130 LYS B C 1
ATOM 2945 O O . LYS B 1 133 ? 36.143 3.838 104.094 1.00 53.63 130 LYS B O 1
ATOM 2951 N N . ASN B 1 134 ? 34.838 4.953 105.509 1.00 52.31 131 ASN B N 1
ATOM 2952 C CA . ASN B 1 134 ? 34.930 6.150 104.735 1.00 53.13 131 ASN B CA 1
ATOM 2953 C C . ASN B 1 134 ? 35.835 7.069 105.466 1.00 53.28 131 ASN B C 1
ATOM 2954 O O . ASN B 1 134 ? 35.595 8.286 105.506 1.00 52.73 131 ASN B O 1
ATOM 2959 N N . THR B 1 135 ? 36.853 6.505 106.100 1.00 53.71 132 THR B N 1
ATOM 2960 C CA . THR B 1 135 ? 37.578 7.344 107.030 1.00 53.74 132 THR B CA 1
ATOM 2961 C C . THR B 1 135 ? 39.051 7.484 106.920 1.00 54.68 132 THR B C 1
ATOM 2962 O O . THR B 1 135 ? 39.516 8.561 107.240 1.00 56.29 132 THR B O 1
ATOM 2966 N N . VAL B 1 136 ? 39.821 6.483 106.549 1.00 54.50 133 VAL B N 1
ATOM 2967 C CA . VAL B 1 136 ? 41.276 6.741 106.681 1.00 55.81 133 VAL B CA 1
ATOM 2968 C C . VAL B 1 136 ? 41.816 5.753 107.625 1.00 56.48 133 VAL B C 1
ATOM 2969 O O . VAL B 1 136 ? 42.890 5.233 107.412 1.00 57.65 133 VAL B O 1
ATOM 2973 N N . LEU B 1 137 ? 41.074 5.505 108.688 1.00 56.75 134 LEU B N 1
ATOM 2974 C CA . LEU B 1 137 ? 41.304 4.318 109.470 1.00 57.63 134 LEU B CA 1
ATOM 2975 C C . LEU B 1 137 ? 41.081 3.057 108.622 1.00 58.55 134 LEU B C 1
ATOM 2976 O O . LEU B 1 137 ? 41.640 1.987 108.942 1.00 58.97 134 LEU B O 1
ATOM 2981 N N . ALA B 1 138 ? 40.239 3.157 107.585 1.00 59.21 135 ALA B N 1
ATOM 2982 C CA . ALA B 1 138 ? 39.959 1.983 106.757 1.00 60.03 135 ALA B CA 1
ATOM 2983 C C . ALA B 1 138 ? 41.294 1.351 106.385 1.00 60.36 135 ALA B C 1
ATOM 2984 O O . ALA B 1 138 ? 41.529 0.175 106.639 1.00 61.44 135 ALA B O 1
ATOM 2986 N N . GLU B 1 139 ? 42.181 2.176 105.858 1.00 60.65 136 GLU B N 1
ATOM 2987 C CA . GLU B 1 139 ? 43.554 1.806 105.507 1.00 61.76 136 GLU B CA 1
ATOM 2988 C C . GLU B 1 139 ? 44.439 1.234 106.651 1.00 60.47 136 GLU B C 1
ATOM 2989 O O . GLU B 1 139 ? 45.416 0.546 106.396 1.00 60.51 136 GLU B O 1
ATOM 2995 N N . VAL B 1 140 ? 44.103 1.547 107.895 1.00 59.25 137 VAL B N 1
ATOM 2996 C CA . VAL B 1 140 ? 44.876 1.124 109.028 1.00 57.73 137 VAL B CA 1
ATOM 2997 C C . VAL B 1 140 ? 44.435 -0.278 109.487 1.00 58.58 137 VAL B C 1
ATOM 2998 O O . VAL B 1 140 ? 45.226 -1.040 110.003 1.00 59.13 137 VAL B O 1
ATOM 3002 N N . LEU B 1 141 ? 43.178 -0.645 109.307 1.00 59.14 138 LEU B N 1
ATOM 3003 C CA . LEU B 1 141 ? 42.714 -1.869 109.948 1.00 59.81 138 LEU B CA 1
ATOM 3004 C C . LEU B 1 141 ? 43.120 -3.143 109.175 1.00 60.19 138 LEU B C 1
ATOM 3005 O O . LEU B 1 141 ? 43.149 -3.116 107.949 1.00 60.46 138 LEU B O 1
ATOM 3010 N N . PRO B 1 142 ? 43.380 -4.274 109.876 1.00 60.11 139 PRO B N 1
ATOM 3011 C CA . PRO B 1 142 ? 43.684 -5.477 109.116 1.00 60.26 139 PRO B CA 1
ATOM 3012 C C . PRO B 1 142 ? 42.466 -6.093 108.436 1.00 60.86 139 PRO B C 1
ATOM 3013 O O . PRO B 1 142 ? 42.539 -7.255 108.021 1.00 61.90 139 PRO B O 1
ATOM 3017 N N . VAL B 1 143 ? 41.364 -5.338 108.294 1.00 60.78 140 VAL B N 1
ATOM 3018 C CA . VAL B 1 143 ? 40.116 -5.872 107.713 1.00 59.32 140 VAL B CA 1
ATOM 3019 C C . VAL B 1 143 ? 39.476 -4.943 106.709 1.00 58.90 140 VAL B C 1
ATOM 3020 O O . VAL B 1 143 ? 39.727 -3.742 106.700 1.00 59.23 140 VAL B O 1
ATOM 3024 N N . ASP B 1 144 ? 38.653 -5.515 105.841 1.00 58.56 141 ASP B N 1
ATOM 3025 C CA . ASP B 1 144 ? 37.826 -4.739 104.933 1.00 58.02 141 ASP B CA 1
ATOM 3026 C C . ASP B 1 144 ? 36.420 -4.736 105.499 1.00 56.46 141 ASP B C 1
ATOM 3027 O O . ASP B 1 144 ? 35.929 -5.731 106.027 1.00 54.90 141 ASP B O 1
ATOM 3040 N N . LEU B 1 146 ? 32.203 -3.891 105.136 1.00 52.94 143 LEU B N 1
ATOM 3041 C CA . LEU B 1 146 ? 31.001 -3.708 104.364 1.00 53.26 143 LEU B CA 1
ATOM 3042 C C . LEU B 1 146 ? 30.475 -2.256 104.160 1.00 53.60 143 LEU B C 1
ATOM 3043 O O . LEU B 1 146 ? 30.745 -1.317 104.945 1.00 52.34 143 LEU B O 1
ATOM 3048 N N . ASP B 1 147 ? 29.705 -2.120 103.086 1.00 53.85 144 ASP B N 1
ATOM 3049 C CA . ASP B 1 147 ? 28.908 -0.955 102.805 1.00 54.58 144 ASP B CA 1
ATOM 3050 C C . ASP B 1 147 ? 27.663 -0.898 103.677 1.00 54.55 144 ASP B C 1
ATOM 3051 O O . ASP B 1 147 ? 27.200 0.192 104.035 1.00 56.14 144 ASP B O 1
ATOM 3056 N N . VAL B 1 148 ? 27.105 -2.059 103.985 1.00 53.73 145 VAL B N 1
ATOM 3057 C CA . VAL B 1 148 ? 25.842 -2.133 104.679 1.00 53.33 145 VAL B CA 1
ATOM 3058 C C . VAL B 1 148 ? 25.989 -2.283 106.189 1.00 53.26 145 VAL B C 1
ATOM 3059 O O . VAL B 1 148 ? 27.066 -2.555 106.689 1.00 53.41 145 VAL B O 1
ATOM 3063 N N . ASP B 1 149 ? 24.882 -2.075 106.894 1.00 52.84 146 ASP B N 1
ATOM 3064 C CA . ASP B 1 149 ? 24.771 -2.390 108.276 1.00 52.47 146 ASP B CA 1
ATOM 3065 C C . ASP B 1 149 ? 25.543 -3.698 108.478 1.00 53.73 146 ASP B C 1
ATOM 3066 O O . ASP B 1 149 ? 25.331 -4.716 107.805 1.00 53.85 146 ASP B O 1
ATOM 3071 N N . ASP B 1 150 ? 26.425 -3.636 109.456 1.00 54.32 147 ASP B N 1
ATOM 3072 C CA . ASP B 1 150 ? 27.427 -4.623 109.734 1.00 54.32 147 ASP B CA 1
ATOM 3073 C C . ASP B 1 150 ? 26.900 -5.822 110.536 1.00 53.81 147 ASP B C 1
ATOM 3074 O O . ASP B 1 150 ? 27.513 -6.904 110.535 1.00 52.84 147 ASP B O 1
ATOM 3079 N N . ARG B 1 151 ? 25.824 -5.614 111.298 1.00 52.65 148 ARG B N 1
ATOM 3080 C CA . ARG B 1 151 ? 25.601 -6.530 112.404 1.00 52.43 148 ARG B CA 1
ATOM 3081 C C . ARG B 1 151 ? 25.284 -7.909 111.923 1.00 52.92 148 ARG B C 1
ATOM 3082 O O . ARG B 1 151 ? 24.609 -8.080 110.904 1.00 53.36 148 ARG B O 1
ATOM 3090 N N . VAL B 1 152 ? 25.817 -8.906 112.623 1.00 52.92 149 VAL B N 1
ATOM 3091 C CA . VAL B 1 152 ? 25.255 -10.241 112.502 1.00 53.03 149 VAL B CA 1
ATOM 3092 C C . VAL B 1 152 ? 24.697 -10.524 113.861 1.00 52.78 149 VAL B C 1
ATOM 3093 O O . VAL B 1 152 ? 25.449 -10.699 114.795 1.00 52.19 149 VAL B O 1
ATOM 3097 N N . GLU B 1 153 ? 23.375 -10.474 113.972 1.00 53.06 150 GLU B N 1
ATOM 3098 C CA . GLU B 1 153 ? 22.723 -10.701 115.233 1.00 54.23 150 GLU B CA 1
ATOM 3099 C C . GLU B 1 153 ? 22.539 -12.205 115.454 1.00 54.95 150 GLU B C 1
ATOM 3100 O O . GLU B 1 153 ? 22.111 -12.924 114.549 1.00 55.85 150 GLU B O 1
ATOM 3106 N N . LEU B 1 154 ? 22.876 -12.683 116.653 1.00 55.25 151 LEU B N 1
ATOM 3107 C CA . LEU B 1 154 ? 22.872 -14.119 116.983 1.00 54.72 151 LEU B CA 1
ATOM 3108 C C . LEU B 1 154 ? 22.202 -14.321 118.319 1.00 54.93 151 LEU B C 1
ATOM 3109 O O . LEU B 1 154 ? 22.891 -14.590 119.306 1.00 55.06 151 LEU B O 1
ATOM 3114 N N . PRO B 1 155 ? 20.874 -14.164 118.377 1.00 55.20 152 PRO B N 1
ATOM 3115 C CA . PRO B 1 155 ? 20.218 -14.371 119.636 1.00 55.74 152 PRO B CA 1
ATOM 3116 C C . PRO B 1 155 ? 20.463 -15.770 120.207 1.00 57.32 152 PRO B C 1
ATOM 3117 O O . PRO B 1 155 ? 20.564 -15.903 121.421 1.00 57.05 152 PRO B O 1
ATOM 3121 N N . GLN B 1 156 ? 20.539 -16.802 119.351 1.00 58.90 153 GLN B N 1
ATOM 3122 C CA . GLN B 1 156 ? 20.738 -18.191 119.817 1.00 60.04 153 GLN B CA 1
ATOM 3123 C C . GLN B 1 156 ? 22.025 -18.226 120.596 1.00 60.87 153 GLN B C 1
ATOM 3124 O O . GLN B 1 156 ? 22.156 -19.029 121.519 1.00 62.11 153 GLN B O 1
ATOM 3130 N N . GLY B 1 157 ? 22.982 -17.392 120.199 1.00 60.70 154 GLY B N 1
ATOM 3131 C CA . GLY B 1 157 ? 24.344 -17.551 120.644 1.00 61.71 154 GLY B CA 1
ATOM 3132 C C . GLY B 1 157 ? 25.115 -18.336 119.607 1.00 62.74 154 GLY B C 1
ATOM 3133 O O . GLY B 1 157 ? 24.539 -19.049 118.789 1.00 62.91 154 GLY B O 1
ATOM 3134 N N . CYS B 1 158 ? 26.421 -18.181 119.615 1.00 63.66 155 CYS B N 1
ATOM 3135 C CA . CYS B 1 158 ? 27.241 -18.911 118.694 1.00 66.18 155 CYS B CA 1
ATOM 3136 C C . CYS B 1 158 ? 28.668 -18.863 119.200 1.00 66.90 155 CYS B C 1
ATOM 3137 O O . CYS B 1 158 ? 29.145 -17.798 119.613 1.00 67.52 155 CYS B O 1
ATOM 3140 N N . LYS B 1 159 ? 29.350 -20.005 119.196 1.00 67.55 156 LYS B N 1
ATOM 3141 C CA . LYS B 1 159 ? 30.705 -20.025 119.755 1.00 68.66 156 LYS B CA 1
ATOM 3142 C C . LYS B 1 159 ? 31.799 -20.125 118.723 1.00 68.21 156 LYS B C 1
ATOM 3143 O O . LYS B 1 159 ? 31.696 -20.843 117.725 1.00 67.97 156 LYS B O 1
ATOM 3149 N N . ALA B 1 160 ? 32.860 -19.386 118.991 1.00 68.49 157 ALA B N 1
ATOM 3150 C CA . ALA B 1 160 ? 33.948 -19.267 118.047 1.00 69.04 157 ALA B CA 1
ATOM 3151 C C . ALA B 1 160 ? 34.863 -20.473 118.101 1.00 69.24 157 ALA B C 1
ATOM 3152 O O . ALA B 1 160 ? 34.869 -21.211 119.060 1.00 69.90 157 ALA B O 1
ATOM 3154 N N . VAL B 1 161 ? 35.630 -20.671 117.050 1.00 69.49 158 VAL B N 1
ATOM 3155 C CA . VAL B 1 161 ? 36.640 -21.682 117.038 1.00 70.04 158 VAL B CA 1
ATOM 3156 C C . VAL B 1 161 ? 37.943 -20.961 116.792 1.00 70.66 158 VAL B C 1
ATOM 3157 O O . VAL B 1 161 ? 37.987 -20.019 116.009 1.00 71.31 158 VAL B O 1
ATOM 3161 N N . ASN B 1 162 ? 39.004 -21.393 117.463 1.00 71.23 159 ASN B N 1
ATOM 3162 C CA . ASN B 1 162 ? 40.331 -20.877 117.194 1.00 71.34 159 ASN B CA 1
ATOM 3163 C C . ASN B 1 162 ? 40.846 -21.282 115.848 1.00 71.22 159 ASN B C 1
ATOM 3164 O O . ASN B 1 162 ? 40.305 -22.169 115.218 1.00 70.91 159 ASN B O 1
ATOM 3169 N N . THR B 1 163 ? 41.897 -20.626 115.399 1.00 71.65 160 THR B N 1
ATOM 3170 C CA . THR B 1 163 ? 42.424 -20.951 114.099 1.00 72.77 160 THR B CA 1
ATOM 3171 C C . THR B 1 163 ? 43.628 -21.908 114.193 1.00 73.56 160 THR B C 1
ATOM 3172 O O . THR B 1 163 ? 44.267 -22.007 115.251 1.00 73.78 160 THR B O 1
ATOM 3176 N N . ALA B 1 164 ? 43.902 -22.626 113.100 1.00 74.29 161 ALA B N 1
ATOM 3177 C CA . ALA B 1 164 ? 45.130 -23.424 112.961 1.00 75.18 161 ALA B CA 1
ATOM 3178 C C . ALA B 1 164 ? 46.378 -22.657 113.391 1.00 75.58 161 ALA B C 1
ATOM 3179 O O . ALA B 1 164 ? 47.269 -23.249 113.983 1.00 75.91 161 ALA B O 1
ATOM 3181 N N . VAL B 1 165 ? 46.425 -21.347 113.100 1.00 76.23 162 VAL B N 1
ATOM 3182 C CA . VAL B 1 165 ? 47.479 -20.427 113.588 1.00 76.39 162 VAL B CA 1
ATOM 3183 C C . VAL B 1 165 ? 47.659 -20.582 115.098 1.00 77.12 162 VAL B C 1
ATOM 3184 O O . VAL B 1 165 ? 46.677 -20.774 115.848 1.00 77.28 162 VAL B O 1
ATOM 3188 N N . GLU B 1 166 ? 48.917 -20.530 115.534 1.00 77.35 163 GLU B N 1
ATOM 3189 C CA . GLU B 1 166 ? 49.230 -20.666 116.945 1.00 77.57 163 GLU B CA 1
ATOM 3190 C C . GLU B 1 166 ? 49.857 -19.372 117.428 1.00 76.59 163 GLU B C 1
ATOM 3191 O O . GLU B 1 166 ? 50.785 -18.833 116.796 1.00 76.27 163 GLU B O 1
ATOM 3197 N N . HIS B 1 167 ? 49.336 -18.879 118.551 1.00 74.91 164 HIS B N 1
ATOM 3198 C CA . HIS B 1 167 ? 49.605 -17.533 118.986 1.00 72.99 164 HIS B CA 1
ATOM 3199 C C . HIS B 1 167 ? 49.415 -17.533 120.464 1.00 72.71 164 HIS B C 1
ATOM 3200 O O . HIS B 1 167 ? 48.579 -18.268 120.982 1.00 72.07 164 HIS B O 1
ATOM 3207 N N . VAL B 1 168 ? 50.191 -16.684 121.130 1.00 72.73 165 VAL B N 1
ATOM 3208 C CA . VAL B 1 168 ? 50.094 -16.450 122.569 1.00 72.92 165 VAL B CA 1
ATOM 3209 C C . VAL B 1 168 ? 48.645 -16.196 123.048 1.00 72.88 165 VAL B C 1
ATOM 3210 O O . VAL B 1 168 ? 48.244 -16.703 124.099 1.00 73.20 165 VAL B O 1
ATOM 3214 N N . ILE B 1 169 ? 47.870 -15.428 122.277 1.00 72.69 166 ILE B N 1
ATOM 3215 C CA . ILE B 1 169 ? 46.525 -14.987 122.687 1.00 72.72 166 ILE B CA 1
ATOM 3216 C C . ILE B 1 169 ? 45.584 -16.156 122.793 1.00 72.46 166 ILE B C 1
ATOM 3217 O O . ILE B 1 169 ? 44.714 -16.204 123.653 1.00 71.81 166 ILE B O 1
ATOM 3222 N N . THR B 1 170 ? 45.826 -17.115 121.925 1.00 73.02 167 THR B N 1
ATOM 3223 C CA . THR B 1 170 ? 44.861 -18.118 121.576 1.00 73.97 167 THR B CA 1
ATOM 3224 C C . THR B 1 170 ? 45.306 -19.494 122.042 1.00 74.44 167 THR B C 1
ATOM 3225 O O . THR B 1 170 ? 44.501 -20.399 122.154 1.00 74.02 167 THR B O 1
ATOM 3229 N N . GLN B 1 171 ? 46.596 -19.627 122.335 1.00 75.86 168 GLN B N 1
ATOM 3230 C CA . GLN B 1 171 ? 47.165 -20.865 122.903 1.00 77.35 168 GLN B CA 1
ATOM 3231 C C . GLN B 1 171 ? 46.394 -21.395 124.135 1.00 76.64 168 GLN B C 1
ATOM 3232 O O . GLN B 1 171 ? 45.959 -22.543 124.121 1.00 77.17 168 GLN B O 1
ATOM 3238 N N . PRO B 1 172 ? 46.200 -20.551 125.178 1.00 75.93 169 PRO B N 1
ATOM 3239 C CA . PRO B 1 172 ? 45.711 -20.988 126.494 1.00 75.25 169 PRO B CA 1
ATOM 3240 C C . PRO B 1 172 ? 44.364 -21.722 126.543 1.00 74.81 169 PRO B C 1
ATOM 3241 O O . PRO B 1 172 ? 44.034 -22.300 127.585 1.00 75.05 169 PRO B O 1
ATOM 3245 N N . PHE B 1 173 ? 43.579 -21.681 125.464 1.00 73.98 170 PHE B N 1
ATOM 3246 C CA . PHE B 1 173 ? 42.206 -22.183 125.513 1.00 72.88 170 PHE B CA 1
ATOM 3247 C C . PHE B 1 173 ? 41.800 -22.717 124.166 1.00 72.81 170 PHE B C 1
ATOM 3248 O O . PHE B 1 173 ? 42.526 -22.584 123.177 1.00 72.60 170 PHE B O 1
ATOM 3256 N N . SER B 1 174 ? 40.621 -23.309 124.123 1.00 72.49 171 SER B N 1
ATOM 3257 C CA . SER B 1 174 ? 40.132 -23.867 122.890 1.00 72.55 171 SER B CA 1
ATOM 3258 C C . SER B 1 174 ? 38.600 -23.644 122.732 1.00 72.32 171 SER B C 1
ATOM 3259 O O . SER B 1 174 ? 38.143 -23.182 121.677 1.00 72.97 171 SER B O 1
ATOM 3262 N N . GLU B 1 175 ? 37.818 -23.944 123.766 1.00 71.22 172 GLU B N 1
ATOM 3263 C CA . GLU B 1 175 ? 36.385 -23.717 123.708 1.00 70.90 172 GLU B CA 1
ATOM 3264 C C . GLU B 1 175 ? 36.047 -22.231 123.997 1.00 69.71 172 GLU B C 1
ATOM 3265 O O . GLU B 1 175 ? 36.356 -21.715 125.088 1.00 70.16 172 GLU B O 1
ATOM 3271 N N . TRP B 1 176 ? 35.422 -21.545 123.028 1.00 67.21 173 TRP B N 1
ATOM 3272 C CA . TRP B 1 176 ? 34.895 -20.183 123.249 1.00 64.10 173 TRP B CA 1
ATOM 3273 C C . TRP B 1 176 ? 33.513 -20.130 123.960 1.00 62.53 173 TRP B C 1
ATOM 3274 O O . TRP B 1 176 ? 32.700 -21.051 123.805 1.00 62.66 173 TRP B O 1
ATOM 3285 N N . PRO B 1 177 ? 33.250 -19.061 124.754 1.00 60.61 174 PRO B N 1
ATOM 3286 C CA . PRO B 1 177 ? 31.888 -18.825 125.288 1.00 59.09 174 PRO B CA 1
ATOM 3287 C C . PRO B 1 177 ? 30.965 -18.274 124.203 1.00 58.05 174 PRO B C 1
ATOM 3288 O O . PRO B 1 177 ? 31.461 -17.704 123.232 1.00 57.68 174 PRO B O 1
ATOM 3292 N N . PRO B 1 178 ? 29.631 -18.436 124.357 1.00 57.30 175 PRO B N 1
ATOM 3293 C CA . PRO B 1 178 ? 28.752 -17.850 123.329 1.00 56.72 175 PRO B CA 1
ATOM 3294 C C . PRO B 1 178 ? 28.824 -16.318 123.337 1.00 56.53 175 PRO B C 1
ATOM 3295 O O . PRO B 1 178 ? 28.948 -15.685 124.410 1.00 55.51 175 PRO B O 1
ATOM 3299 N N . LEU B 1 179 ? 28.812 -15.766 122.119 1.00 55.68 176 LEU B N 1
ATOM 3300 C CA . LEU B 1 179 ? 28.691 -14.344 121.857 1.00 54.03 176 LEU B CA 1
ATOM 3301 C C . LEU B 1 179 ? 27.342 -14.155 121.206 1.00 53.58 176 LEU B C 1
ATOM 3302 O O . LEU B 1 179 ? 26.861 -15.054 120.504 1.00 53.67 176 LEU B O 1
ATOM 3307 N N . LEU B 1 180 ? 26.703 -13.011 121.446 1.00 52.87 177 LEU B N 1
ATOM 3308 C CA . LEU B 1 180 ? 25.386 -12.751 120.819 1.00 51.44 177 LEU B CA 1
ATOM 3309 C C . LEU B 1 180 ? 25.416 -11.923 119.500 1.00 50.53 177 LEU B C 1
ATOM 3310 O O . LEU B 1 180 ? 24.391 -11.629 118.886 1.00 49.81 177 LEU B O 1
ATOM 3315 N N . GLY B 1 181 ? 26.600 -11.577 119.036 1.00 49.48 178 GLY B N 1
ATOM 3316 C CA . GLY B 1 181 ? 26.670 -11.055 117.706 1.00 49.98 178 GLY B CA 1
ATOM 3317 C C . GLY B 1 181 ? 28.026 -10.510 117.383 1.00 50.01 178 GLY B C 1
ATOM 3318 O O . GLY B 1 181 ? 28.883 -10.483 118.265 1.00 50.16 178 GLY B O 1
ATOM 3319 N N . TYR B 1 182 ? 28.190 -10.033 116.142 1.00 49.87 179 TYR B N 1
ATOM 3320 C CA . TYR B 1 182 ? 29.440 -9.413 115.696 1.00 50.51 179 TYR B CA 1
ATOM 3321 C C . TYR B 1 182 ? 29.293 -8.602 114.408 1.00 50.33 179 TYR B C 1
ATOM 3322 O O . TYR B 1 182 ? 28.295 -8.724 113.668 1.00 49.05 179 TYR B O 1
ATOM 3331 N N . ASN B 1 183 ? 30.323 -7.807 114.142 1.00 50.62 180 ASN B N 1
ATOM 3332 C CA . ASN B 1 183 ? 30.445 -7.086 112.891 1.00 52.02 180 ASN B CA 1
ATOM 3333 C C . ASN B 1 183 ? 31.069 -8.002 111.840 1.00 53.46 180 ASN B C 1
ATOM 3334 O O . ASN B 1 183 ? 32.178 -8.511 112.053 1.00 55.18 180 ASN B O 1
ATOM 3339 N N . LYS B 1 184 ? 30.386 -8.200 110.707 1.00 54.17 181 LYS B N 1
ATOM 3340 C CA . LYS B 1 184 ? 30.876 -9.049 109.638 1.00 54.82 181 LYS B CA 1
ATOM 3341 C C . LYS B 1 184 ? 32.028 -8.320 108.947 1.00 55.94 181 LYS B C 1
ATOM 3342 O O . LYS B 1 184 ? 31.832 -7.228 108.434 1.00 56.07 181 LYS B O 1
ATOM 3348 N N . LEU B 1 185 ? 33.227 -8.912 108.963 1.00 56.99 182 LEU B N 1
ATOM 3349 C CA . LEU B 1 185 ? 34.421 -8.306 108.356 1.00 57.57 182 LEU B CA 1
ATOM 3350 C C . LEU B 1 185 ? 35.078 -9.234 107.328 1.00 58.57 182 LEU B C 1
ATOM 3351 O O . LEU B 1 185 ? 34.777 -10.420 107.254 1.00 59.23 182 LEU B O 1
ATOM 3356 N N . ILE B 1 186 ? 35.942 -8.706 106.485 1.00 59.58 183 ILE B N 1
ATOM 3357 C CA . ILE B 1 186 ? 36.725 -9.582 105.619 1.00 60.83 183 ILE B CA 1
ATOM 3358 C C . ILE B 1 186 ? 38.179 -9.360 105.964 1.00 61.59 183 ILE B C 1
ATOM 3359 O O . ILE B 1 186 ? 38.607 -8.228 106.137 1.00 61.68 183 ILE B O 1
ATOM 3364 N N . ALA B 1 187 ? 38.939 -10.432 106.108 1.00 63.16 184 ALA B N 1
ATOM 3365 C CA . ALA B 1 187 ? 40.355 -10.272 106.446 1.00 64.64 184 ALA B CA 1
ATOM 3366 C C . ALA B 1 187 ? 41.127 -9.774 105.232 1.00 66.00 184 ALA B C 1
ATOM 3367 O O . ALA B 1 187 ? 40.883 -10.213 104.104 1.00 65.93 184 ALA B O 1
ATOM 3369 N N . LYS B 1 188 ? 42.033 -8.826 105.442 1.00 68.26 185 LYS B N 1
ATOM 3370 C CA . LYS B 1 188 ? 42.920 -8.385 104.344 1.00 70.03 185 LYS B CA 1
ATOM 3371 C C . LYS B 1 188 ? 43.985 -9.462 104.087 1.00 71.66 185 LYS B C 1
ATOM 3372 O O . LYS B 1 188 ? 44.348 -10.212 105.000 1.00 71.13 185 LYS B O 1
ATOM 3378 N N . GLU B 1 189 ? 44.479 -9.505 102.848 1.00 73.90 186 GLU B N 1
ATOM 3379 C CA . GLU B 1 189 ? 45.419 -10.522 102.336 1.00 75.84 186 GLU B CA 1
ATOM 3380 C C . GLU B 1 189 ? 46.526 -10.996 103.277 1.00 75.33 186 GLU B C 1
ATOM 3381 O O . GLU B 1 189 ? 46.719 -12.205 103.445 1.00 75.50 186 GLU B O 1
ATOM 3387 N N . ASN B 1 190 ? 47.243 -10.053 103.870 0.50 74.62 187 ASN B N 1
ATOM 3388 C CA . ASN B 1 190 ? 48.471 -10.346 104.584 0.50 74.57 187 ASN B CA 1
ATOM 3389 C C . ASN B 1 190 ? 48.319 -10.235 106.076 0.50 73.13 187 ASN B C 1
ATOM 3390 O O . ASN B 1 190 ? 49.286 -9.999 106.797 0.50 72.86 187 ASN B O 1
ATOM 3395 N N . SER B 1 191 ? 47.089 -10.391 106.529 1.00 71.70 188 SER B N 1
ATOM 3396 C CA . SER B 1 191 ? 46.766 -10.379 107.950 1.00 70.73 188 SER B CA 1
ATOM 3397 C C . SER B 1 191 ? 46.517 -11.788 108.453 1.00 69.94 188 SER B C 1
ATOM 3398 O O . SER B 1 191 ? 46.378 -12.704 107.674 1.00 69.36 188 SER B O 1
ATOM 3401 N N . GLN B 1 192 ? 46.446 -11.941 109.766 1.00 69.84 189 GLN B N 1
ATOM 3402 C CA . GLN B 1 192 ? 46.219 -13.236 110.404 1.00 70.05 189 GLN B CA 1
ATOM 3403 C C . GLN B 1 192 ? 44.919 -13.296 111.188 1.00 68.71 189 GLN B C 1
ATOM 3404 O O . GLN B 1 192 ? 44.696 -12.508 112.116 1.00 69.12 189 GLN B O 1
ATOM 3410 N N . VAL B 1 193 ? 44.087 -14.260 110.837 1.00 67.22 190 VAL B N 1
ATOM 3411 C CA . VAL B 1 193 ? 42.858 -14.556 111.558 1.00 65.83 190 VAL B CA 1
ATOM 3412 C C . VAL B 1 193 ? 43.114 -15.616 112.651 1.00 65.52 190 VAL B C 1
ATOM 3413 O O . VAL B 1 193 ? 43.521 -16.732 112.331 1.00 66.27 190 VAL B O 1
ATOM 3417 N N . LEU B 1 194 ? 42.847 -15.292 113.919 1.00 64.44 191 LEU B N 1
ATOM 3418 C CA . LEU B 1 194 ? 43.100 -16.221 115.019 1.00 63.17 191 LEU B CA 1
ATOM 3419 C C . LEU B 1 194 ? 41.879 -16.975 115.471 1.00 63.10 191 LEU B C 1
ATOM 3420 O O . LEU B 1 194 ? 41.994 -18.004 116.099 1.00 64.11 191 LEU B O 1
ATOM 3425 N N . ALA B 1 195 ? 40.695 -16.480 115.194 1.00 62.87 192 ALA B N 1
ATOM 3426 C CA . ALA B 1 195 ? 39.501 -17.250 115.534 1.00 62.48 192 ALA B CA 1
ATOM 3427 C C . ALA B 1 195 ? 38.446 -16.768 114.586 1.00 62.92 192 ALA B C 1
ATOM 3428 O O . ALA B 1 195 ? 38.633 -15.725 113.936 1.00 62.77 192 ALA B O 1
ATOM 3430 N N . GLU B 1 196 ? 37.353 -17.523 114.512 1.00 62.84 193 GLU B N 1
ATOM 3431 C CA . GLU B 1 196 ? 36.285 -17.269 113.567 1.00 63.31 193 GLU B CA 1
ATOM 3432 C C . GLU B 1 196 ? 34.956 -17.551 114.251 1.00 62.83 193 GLU B C 1
ATOM 3433 O O . GLU B 1 196 ? 34.880 -18.368 115.147 1.00 63.14 193 GLU B O 1
ATOM 3439 N N . ILE B 1 197 ? 33.900 -16.888 113.805 1.00 62.12 194 ILE B N 1
ATOM 3440 C CA . ILE B 1 197 ? 32.587 -17.001 114.422 1.00 61.13 194 ILE B CA 1
ATOM 3441 C C . ILE B 1 197 ? 31.545 -17.054 113.295 1.00 61.13 194 ILE B C 1
ATOM 3442 O O . ILE B 1 197 ? 31.525 -16.179 112.434 1.00 61.57 194 ILE B O 1
ATOM 3447 N N . ASN B 1 198 ? 30.715 -18.092 113.277 1.00 60.65 195 ASN B N 1
ATOM 3448 C CA . ASN B 1 198 ? 29.723 -18.249 112.238 1.00 60.64 195 ASN B CA 1
ATOM 3449 C C . ASN B 1 198 ? 30.376 -18.211 110.866 1.00 60.71 195 ASN B C 1
ATOM 3450 O O . ASN B 1 198 ? 29.759 -17.879 109.848 1.00 61.03 195 ASN B O 1
ATOM 3455 N N . GLY B 1 199 ? 31.658 -18.538 110.840 1.00 60.81 196 GLY B N 1
ATOM 3456 C CA . GLY B 1 199 ? 32.379 -18.669 109.584 1.00 60.55 196 GLY B CA 1
ATOM 3457 C C . GLY B 1 199 ? 33.095 -17.414 109.178 1.00 60.59 196 GLY B C 1
ATOM 3458 O O . GLY B 1 199 ? 33.781 -17.374 108.153 1.00 61.35 196 GLY B O 1
ATOM 3459 N N . ASP B 1 200 ? 32.933 -16.374 109.974 1.00 60.47 197 ASP B N 1
ATOM 3460 C CA . ASP B 1 200 ? 33.483 -15.079 109.640 1.00 60.00 197 ASP B CA 1
ATOM 3461 C C . ASP B 1 200 ? 34.617 -14.856 110.597 1.00 59.85 197 ASP B C 1
ATOM 3462 O O . ASP B 1 200 ? 34.736 -15.584 111.576 1.00 60.37 197 ASP B O 1
ATOM 3467 N N . PRO B 1 201 ? 35.474 -13.869 110.322 1.00 59.35 198 PRO B N 1
ATOM 3468 C CA . PRO B 1 201 ? 36.597 -13.632 111.242 1.00 59.02 198 PRO B CA 1
ATOM 3469 C C . PRO B 1 201 ? 36.206 -12.900 112.533 1.00 58.85 198 PRO B C 1
ATOM 3470 O O . PRO B 1 201 ? 35.314 -12.051 112.495 1.00 58.81 198 PRO B O 1
ATOM 3474 N N . LEU B 1 202 ? 36.887 -13.226 113.644 1.00 58.50 199 LEU B N 1
ATOM 3475 C CA . LEU B 1 202 ? 36.578 -12.706 114.972 1.00 57.83 199 LEU B CA 1
ATOM 3476 C C . LEU B 1 202 ? 37.727 -11.904 115.507 1.00 57.73 199 LEU B C 1
ATOM 3477 O O . LEU B 1 202 ? 37.525 -10.835 116.091 1.00 58.52 199 LEU B O 1
ATOM 3482 N N . LEU B 1 203 ? 38.939 -12.417 115.336 1.00 57.61 200 LEU B N 1
ATOM 3483 C CA . LEU B 1 203 ? 40.125 -11.753 115.844 1.00 56.85 200 LEU B CA 1
ATOM 3484 C C . LEU B 1 203 ? 41.089 -11.694 114.700 1.00 57.30 200 LEU B C 1
ATOM 3485 O O . LEU B 1 203 ? 41.392 -12.725 114.135 1.00 57.28 200 LEU B O 1
ATOM 3490 N N . VAL B 1 204 ? 41.548 -10.503 114.326 1.00 57.84 201 VAL B N 1
ATOM 3491 C CA . VAL B 1 204 ? 42.467 -10.379 113.227 1.00 58.84 201 VAL B CA 1
ATOM 3492 C C . VAL B 1 204 ? 43.651 -9.475 113.628 1.00 60.83 201 VAL B C 1
ATOM 3493 O O . VAL B 1 204 ? 43.452 -8.488 114.355 1.00 61.28 201 VAL B O 1
ATOM 3505 N N . GLY B 1 206 ? 47.189 -7.375 112.039 1.00 60.58 203 GLY B N 1
ATOM 3506 C CA . GLY B 1 206 ? 47.895 -6.931 110.895 1.00 59.96 203 GLY B CA 1
ATOM 3507 C C . GLY B 1 206 ? 48.842 -5.893 111.437 1.00 60.35 203 GLY B C 1
ATOM 3508 O O . GLY B 1 206 ? 48.895 -5.645 112.670 1.00 59.96 203 GLY B O 1
ATOM 3509 N N . THR B 1 207 ? 49.574 -5.275 110.517 1.00 59.62 204 THR B N 1
ATOM 3510 C CA . THR B 1 207 ? 50.511 -4.223 110.866 1.00 59.85 204 THR B CA 1
ATOM 3511 C C . THR B 1 207 ? 50.146 -3.068 109.968 1.00 59.52 204 THR B C 1
ATOM 3512 O O . THR B 1 207 ? 49.470 -3.276 108.979 1.00 59.48 204 THR B O 1
ATOM 3516 N N . TYR B 1 208 ? 50.556 -1.860 110.316 1.00 59.26 205 TYR B N 1
ATOM 3517 C CA . TYR B 1 208 ? 50.371 -0.720 109.427 1.00 59.62 205 TYR B CA 1
ATOM 3518 C C . TYR B 1 208 ? 51.641 0.021 109.634 1.00 60.25 205 TYR B C 1
ATOM 3519 O O . TYR B 1 208 ? 51.877 0.605 110.703 1.00 59.49 205 TYR B O 1
ATOM 3528 N N . HIS B 1 209 ? 52.489 -0.074 108.617 1.00 61.74 206 HIS B N 1
ATOM 3529 C CA . HIS B 1 209 ? 53.862 0.394 108.707 1.00 63.44 206 HIS B CA 1
ATOM 3530 C C . HIS B 1 209 ? 54.486 -0.159 110.035 1.00 63.46 206 HIS B C 1
ATOM 3531 O O . HIS B 1 209 ? 54.489 -1.385 110.275 1.00 62.69 206 HIS B O 1
ATOM 3538 N N . LYS B 1 210 ? 54.967 0.721 110.912 1.00 63.57 207 LYS B N 1
ATOM 3539 C CA . LYS B 1 210 ? 55.690 0.236 112.079 1.00 64.41 207 LYS B CA 1
ATOM 3540 C C . LYS B 1 210 ? 54.840 -0.398 113.177 1.00 64.58 207 LYS B C 1
ATOM 3541 O O . LYS B 1 210 ? 55.368 -1.127 114.003 1.00 64.69 207 LYS B O 1
ATOM 3547 N N . GLY B 1 211 ? 53.527 -0.153 113.158 1.00 65.00 208 GLY B N 1
ATOM 3548 C CA . GLY B 1 211 ? 52.656 -0.429 114.303 1.00 64.34 208 GLY B CA 1
ATOM 3549 C C . GLY B 1 211 ? 51.815 -1.657 114.129 1.00 64.53 208 GLY B C 1
ATOM 3550 O O . GLY B 1 211 ? 51.590 -2.116 112.996 1.00 65.14 208 GLY B O 1
ATOM 3551 N N . LYS B 1 212 ? 51.344 -2.188 115.256 1.00 64.26 209 LYS B N 1
ATOM 3552 C CA . LYS B 1 212 ? 50.558 -3.426 115.271 1.00 63.97 209 LYS B CA 1
ATOM 3553 C C . LYS B 1 212 ? 49.048 -3.148 115.403 1.00 63.52 209 LYS B C 1
ATOM 3554 O O . LYS B 1 212 ? 48.618 -2.295 116.198 1.00 63.86 209 LYS B O 1
ATOM 3560 N N . VAL B 1 213 ? 48.235 -3.849 114.626 1.00 62.49 210 VAL B N 1
ATOM 3561 C CA . VAL B 1 213 ? 46.809 -3.548 114.617 1.00 61.63 210 VAL B CA 1
ATOM 3562 C C . VAL B 1 213 ? 45.977 -4.761 114.928 1.00 61.14 210 VAL B C 1
ATOM 3563 O O . VAL B 1 213 ? 46.230 -5.854 114.432 1.00 60.71 210 VAL B O 1
ATOM 3567 N N . CYS B 1 214 ? 44.956 -4.563 115.743 1.00 61.36 211 CYS B N 1
ATOM 3568 C CA . CYS B 1 214 ? 44.060 -5.670 116.048 1.00 61.67 211 CYS B CA 1
ATOM 3569 C C . CYS B 1 214 ? 42.564 -5.338 116.042 1.00 61.13 211 CYS B C 1
ATOM 3570 O O . CYS B 1 214 ? 42.133 -4.364 116.634 1.00 61.69 211 CYS B O 1
ATOM 3573 N N . CYS B 1 215 ? 41.785 -6.192 115.397 1.00 60.97 212 CYS B N 1
ATOM 3574 C CA . CYS B 1 215 ? 40.326 -6.123 115.441 1.00 60.99 212 CYS B CA 1
ATOM 3575 C C . CYS B 1 215 ? 39.680 -7.334 116.108 1.00 59.66 212 CYS B C 1
ATOM 3576 O O . CYS B 1 215 ? 39.906 -8.500 115.730 1.00 59.05 212 CYS B O 1
ATOM 3579 N N . PHE B 1 216 ? 38.866 -7.041 117.104 1.00 57.95 213 PHE B N 1
ATOM 3580 C CA . PHE B 1 216 ? 37.997 -8.029 117.647 1.00 56.75 213 PHE B CA 1
ATOM 3581 C C . PHE B 1 216 ? 36.594 -7.699 117.147 1.00 55.80 213 PHE B C 1
ATOM 3582 O O . PHE B 1 216 ? 36.077 -6.625 117.397 1.00 56.76 213 PHE B O 1
ATOM 3590 N N . ALA B 1 217 ? 35.960 -8.625 116.463 1.00 54.40 214 ALA B N 1
ATOM 3591 C CA . ALA B 1 217 ? 34.664 -8.354 115.830 1.00 53.19 214 ALA B CA 1
ATOM 3592 C C . ALA B 1 217 ? 33.388 -8.401 116.662 1.00 52.62 214 ALA B C 1
ATOM 3593 O O . ALA B 1 217 ? 32.325 -8.146 116.134 1.00 52.53 214 ALA B O 1
ATOM 3595 N N . SER B 1 218 ? 33.449 -8.792 117.922 1.00 52.63 215 SER B N 1
ATOM 3596 C CA . SER B 1 218 ? 32.238 -8.778 118.758 1.00 52.32 215 SER B CA 1
ATOM 3597 C C . SER B 1 218 ? 32.398 -7.685 119.805 1.00 53.07 215 SER B C 1
ATOM 3598 O O . SER B 1 218 ? 33.341 -6.917 119.736 1.00 53.25 215 SER B O 1
ATOM 3601 N N . ASP B 1 219 ? 31.504 -7.597 120.775 1.00 54.15 216 ASP B N 1
ATOM 3602 C CA . ASP B 1 219 ? 31.677 -6.569 121.789 1.00 55.78 216 ASP B CA 1
ATOM 3603 C C . ASP B 1 219 ? 32.368 -7.169 123.018 1.00 56.89 216 ASP B C 1
ATOM 3604 O O . ASP B 1 219 ? 32.184 -8.356 123.321 1.00 57.94 216 ASP B O 1
ATOM 3609 N N . CYS B 1 220 ? 33.141 -6.348 123.729 1.00 56.95 217 CYS B N 1
ATOM 3610 C CA . CYS B 1 220 ? 33.677 -6.726 125.017 1.00 57.43 217 CYS B CA 1
ATOM 3611 C C . CYS B 1 220 ? 32.675 -6.586 126.139 1.00 58.15 217 CYS B C 1
ATOM 3612 O O . CYS B 1 220 ? 33.080 -6.649 127.295 1.00 58.46 217 CYS B O 1
ATOM 3615 N N . SER B 1 221 ? 31.391 -6.382 125.813 1.00 58.81 218 SER B N 1
ATOM 3616 C CA . SER B 1 221 ? 30.318 -6.134 126.807 1.00 59.05 218 SER B CA 1
ATOM 3617 C C . SER B 1 221 ? 28.911 -6.309 126.207 1.00 58.80 218 SER B C 1
ATOM 3618 O O . SER B 1 221 ? 28.774 -6.572 125.026 1.00 58.23 218 SER B O 1
ATOM 3621 N N . PRO B 1 222 ? 27.860 -6.180 127.037 1.00 58.85 219 PRO B N 1
ATOM 3622 C CA . PRO B 1 222 ? 26.462 -6.450 126.655 1.00 58.64 219 PRO B CA 1
ATOM 3623 C C . PRO B 1 222 ? 25.991 -5.585 125.492 1.00 58.37 219 PRO B C 1
ATOM 3624 O O . PRO B 1 222 ? 26.422 -4.426 125.366 1.00 59.22 219 PRO B O 1
ATOM 3628 N N . HIS B 1 223 ? 25.115 -6.107 124.638 1.00 57.34 220 HIS B N 1
ATOM 3629 C CA . HIS B 1 223 ? 24.526 -7.425 124.760 1.00 55.69 220 HIS B CA 1
ATOM 3630 C C . HIS B 1 223 ? 25.248 -8.542 123.957 1.00 54.79 220 HIS B C 1
ATOM 3631 O O . HIS B 1 223 ? 24.929 -9.732 124.115 1.00 54.27 220 HIS B O 1
ATOM 3638 N N . TRP B 1 224 ? 26.202 -8.186 123.093 1.00 53.44 221 TRP B N 1
ATOM 3639 C CA . TRP B 1 224 ? 26.874 -9.226 122.321 1.00 52.08 221 TRP B CA 1
ATOM 3640 C C . TRP B 1 224 ? 27.846 -10.018 123.177 1.00 53.13 221 TRP B C 1
ATOM 3641 O O . TRP B 1 224 ? 27.904 -11.251 123.091 1.00 52.72 221 TRP B O 1
ATOM 3652 N N . GLY B 1 225 ? 28.654 -9.289 123.944 1.00 54.31 222 GLY B N 1
ATOM 3653 C CA . GLY B 1 225 ? 29.477 -9.882 124.993 1.00 55.90 222 GLY B CA 1
ATOM 3654 C C . GLY B 1 225 ? 28.540 -10.450 126.050 1.00 56.75 222 GLY B C 1
ATOM 3655 O O . GLY B 1 225 ? 28.039 -9.702 126.902 1.00 56.19 222 GLY B O 1
ATOM 3656 N N . SER B 1 226 ? 28.303 -11.769 125.974 1.00 57.44 223 SER B N 1
ATOM 3657 C CA . SER B 1 226 ? 27.319 -12.442 126.821 1.00 58.59 223 SER B CA 1
ATOM 3658 C C . SER B 1 226 ? 27.780 -12.598 128.259 1.00 58.42 223 SER B C 1
ATOM 3659 O O . SER B 1 226 ? 28.983 -12.613 128.515 1.00 58.76 223 SER B O 1
ATOM 3662 N N . PRO B 1 227 ? 26.829 -12.743 129.197 1.00 58.47 224 PRO B N 1
ATOM 3663 C CA . PRO B 1 227 ? 27.248 -13.010 130.583 1.00 58.83 224 PRO B CA 1
ATOM 3664 C C . PRO B 1 227 ? 28.350 -14.082 130.629 1.00 59.38 224 PRO B C 1
ATOM 3665 O O . PRO B 1 227 ? 29.380 -13.871 131.280 1.00 59.25 224 PRO B O 1
ATOM 3669 N N . GLN B 1 228 ? 28.171 -15.173 129.872 1.00 59.75 225 GLN B N 1
ATOM 3670 C CA . GLN B 1 228 ? 29.137 -16.262 129.830 1.00 60.51 225 GLN B CA 1
ATOM 3671 C C . GLN B 1 228 ? 30.523 -15.857 129.365 1.00 61.10 225 GLN B C 1
ATOM 3672 O O . GLN B 1 228 ? 31.527 -16.442 129.813 1.00 61.79 225 GLN B O 1
ATOM 3678 N N . PHE B 1 229 ? 30.583 -14.857 128.480 1.00 60.94 226 PHE B N 1
ATOM 3679 C CA . PHE B 1 229 ? 31.841 -14.374 127.952 1.00 60.28 226 PHE B CA 1
ATOM 3680 C C . PHE B 1 229 ? 32.524 -13.526 128.999 1.00 61.11 226 PHE B C 1
ATOM 3681 O O . PHE B 1 229 ? 33.726 -13.676 129.215 1.00 60.54 226 PHE B O 1
ATOM 3689 N N . LEU B 1 230 ? 31.772 -12.646 129.663 1.00 62.44 227 LEU B N 1
ATOM 3690 C CA . LEU B 1 230 ? 32.363 -11.832 130.735 1.00 63.98 227 LEU B CA 1
ATOM 3691 C C . LEU B 1 230 ? 32.827 -12.725 131.882 1.00 65.34 227 LEU B C 1
ATOM 3692 O O . LEU B 1 230 ? 33.901 -12.497 132.431 1.00 65.88 227 LEU B O 1
ATOM 3697 N N . GLN B 1 231 ? 32.010 -13.736 132.217 1.00 67.14 228 GLN B N 1
ATOM 3698 C CA . GLN B 1 231 ? 32.302 -14.776 133.232 1.00 68.39 228 GLN B CA 1
ATOM 3699 C C . GLN B 1 231 ? 33.625 -15.488 132.965 1.00 68.47 228 GLN B C 1
ATOM 3700 O O . GLN B 1 231 ? 34.602 -15.299 133.701 1.00 68.93 228 GLN B O 1
ATOM 3706 N N . TRP B 1 232 ? 33.621 -16.304 131.914 1.00 68.25 229 TRP B N 1
ATOM 3707 C CA . TRP B 1 232 ? 34.795 -16.989 131.361 1.00 68.46 229 TRP B CA 1
ATOM 3708 C C . TRP B 1 232 ? 36.150 -16.839 132.079 1.00 69.23 229 TRP B C 1
ATOM 3709 O O . TRP B 1 232 ? 36.656 -15.708 132.279 1.00 68.82 229 TRP B O 1
ATOM 3720 N N . GLU B 1 233 ? 36.734 -17.991 132.427 1.00 69.89 230 GLU B N 1
ATOM 3721 C CA . GLU B 1 233 ? 38.000 -18.035 133.154 1.00 70.76 230 GLU B CA 1
ATOM 3722 C C . GLU B 1 233 ? 39.104 -17.339 132.374 1.00 70.02 230 GLU B C 1
ATOM 3723 O O . GLU B 1 233 ? 39.971 -16.694 132.955 1.00 69.83 230 GLU B O 1
ATOM 3729 N N . HIS B 1 234 ? 39.021 -17.409 131.052 1.00 69.46 231 HIS B N 1
ATOM 3730 C CA . HIS B 1 234 ? 40.073 -16.862 130.196 1.00 68.89 231 HIS B CA 1
ATOM 3731 C C . HIS B 1 234 ? 39.944 -15.364 129.815 1.00 68.14 231 HIS B C 1
ATOM 3732 O O . HIS B 1 234 ? 40.848 -14.815 129.177 1.00 68.22 231 HIS B O 1
ATOM 3739 N N . TYR B 1 235 ? 38.862 -14.705 130.243 1.00 67.06 232 TYR B N 1
ATOM 3740 C CA . TYR B 1 235 ? 38.495 -13.379 129.737 1.00 66.13 232 TYR B CA 1
ATOM 3741 C C . TYR B 1 235 ? 39.494 -12.323 130.137 1.00 65.35 232 TYR B C 1
ATOM 3742 O O . TYR B 1 235 ? 39.967 -11.586 129.303 1.00 65.10 232 TYR B O 1
ATOM 3751 N N . ALA B 1 236 ? 39.813 -12.246 131.418 1.00 65.13 233 ALA B N 1
ATOM 3752 C CA . ALA B 1 236 ? 40.793 -11.269 131.878 1.00 64.83 233 ALA B CA 1
ATOM 3753 C C . ALA B 1 236 ? 42.156 -11.392 131.186 1.00 64.67 233 ALA B C 1
ATOM 3754 O O . ALA B 1 236 ? 42.767 -10.366 130.831 1.00 65.53 233 ALA B O 1
ATOM 3756 N N . THR B 1 237 ? 42.643 -12.615 130.975 1.00 64.00 234 THR B N 1
ATOM 3757 C CA . THR B 1 237 ? 44.010 -12.767 130.413 1.00 63.40 234 THR B CA 1
ATOM 3758 C C . THR B 1 237 ? 44.038 -12.625 128.881 1.00 62.26 234 THR B C 1
ATOM 3759 O O . THR B 1 237 ? 44.940 -11.965 128.338 1.00 62.18 234 THR B O 1
ATOM 3763 N N . PHE B 1 238 ? 43.057 -13.239 128.203 1.00 60.99 235 PHE B N 1
ATOM 3764 C CA . PHE B 1 238 ? 42.748 -12.935 126.797 1.00 59.91 235 PHE B CA 1
ATOM 3765 C C . PHE B 1 238 ? 42.917 -11.442 126.499 1.00 58.89 235 PHE B C 1
ATOM 3766 O O . PHE B 1 238 ? 43.750 -11.059 125.657 1.00 58.81 235 PHE B O 1
ATOM 3774 N N . TRP B 1 239 ? 42.156 -10.586 127.188 1.00 57.21 236 TRP B N 1
ATOM 3775 C CA . TRP B 1 239 ? 42.284 -9.165 126.880 1.00 56.33 236 TRP B CA 1
ATOM 3776 C C . TRP B 1 239 ? 43.689 -8.626 127.091 1.00 56.09 236 TRP B C 1
ATOM 3777 O O . TRP B 1 239 ? 44.191 -7.946 126.234 1.00 55.46 236 TRP B O 1
ATOM 3788 N N . CYS B 1 240 ? 44.342 -8.984 128.191 1.00 56.70 237 CYS B N 1
ATOM 3789 C CA . CYS B 1 240 ? 45.720 -8.539 128.418 1.00 57.68 237 CYS B CA 1
ATOM 3790 C C . CYS B 1 240 ? 46.692 -9.009 127.345 1.00 57.92 237 CYS B C 1
ATOM 3791 O O . CYS B 1 240 ? 47.498 -8.224 126.846 1.00 56.52 237 CYS B O 1
ATOM 3794 N N . ASN B 1 241 ? 46.600 -10.283 126.967 1.00 59.15 238 ASN B N 1
ATOM 3795 C CA . ASN B 1 241 ? 47.487 -10.798 125.910 1.00 60.62 238 ASN B CA 1
ATOM 3796 C C . ASN B 1 241 ? 47.394 -9.985 124.624 1.00 61.27 238 ASN B C 1
ATOM 3797 O O . ASN B 1 241 ? 48.407 -9.557 124.093 1.00 61.47 238 ASN B O 1
ATOM 3802 N N . VAL B 1 242 ? 46.163 -9.759 124.160 1.00 61.96 239 VAL B N 1
ATOM 3803 C CA . VAL B 1 242 ? 45.880 -8.915 123.021 1.00 62.53 239 VAL B CA 1
ATOM 3804 C C . VAL B 1 242 ? 46.600 -7.582 123.157 1.00 63.96 239 VAL B C 1
ATOM 3805 O O . VAL B 1 242 ? 47.333 -7.161 122.259 1.00 64.69 239 VAL B O 1
ATOM 3809 N N . LEU B 1 243 ? 46.415 -6.919 124.287 1.00 65.29 240 LEU B N 1
ATOM 3810 C CA . LEU B 1 243 ? 47.095 -5.665 124.502 1.00 67.02 240 LEU B CA 1
ATOM 3811 C C . LEU B 1 243 ? 48.609 -5.799 124.390 1.00 68.14 240 LEU B C 1
ATOM 3812 O O . LEU B 1 243 ? 49.256 -4.940 123.799 1.00 69.17 240 LEU B O 1
ATOM 3817 N N . HIS B 1 244 ? 49.168 -6.862 124.969 1.00 69.21 241 HIS B N 1
ATOM 3818 C CA . HIS B 1 244 ? 50.606 -7.075 124.949 1.00 70.14 241 HIS B CA 1
ATOM 3819 C C . HIS B 1 244 ? 51.066 -7.452 123.547 1.00 69.79 241 HIS B C 1
ATOM 3820 O O . HIS B 1 244 ? 52.176 -7.073 123.119 1.00 70.64 241 HIS B O 1
ATOM 3827 N N . THR B 1 245 ? 50.204 -8.142 122.813 1.00 68.39 242 THR B N 1
ATOM 3828 C CA . THR B 1 245 ? 50.534 -8.507 121.466 1.00 67.68 242 THR B CA 1
ATOM 3829 C C . THR B 1 245 ? 50.701 -7.300 120.561 1.00 68.17 242 THR B C 1
ATOM 3830 O O . THR B 1 245 ? 51.229 -7.444 119.469 1.00 68.93 242 THR B O 1
ATOM 3834 N N . ILE B 1 246 ? 50.267 -6.114 120.978 1.00 68.16 243 ILE B N 1
ATOM 3835 C CA . ILE B 1 246 ? 50.303 -4.961 120.067 1.00 67.48 243 ILE B CA 1
ATOM 3836 C C . ILE B 1 246 ? 51.140 -3.845 120.662 1.00 68.39 243 ILE B C 1
ATOM 3837 O O . ILE B 1 246 ? 51.314 -2.786 120.046 1.00 67.32 243 ILE B O 1
ATOM 3842 N N . LYS B 1 247 ? 51.676 -4.108 121.855 1.00 69.99 244 LYS B N 1
ATOM 3843 C CA . LYS B 1 247 ? 52.547 -3.172 122.551 1.00 72.23 244 LYS B CA 1
ATOM 3844 C C . LYS B 1 247 ? 53.626 -2.590 121.643 1.00 73.67 244 LYS B C 1
ATOM 3845 O O . LYS B 1 247 ? 54.264 -3.322 120.844 1.00 73.05 244 LYS B O 1
ATOM 3851 N N . LYS B 1 248 ? 53.803 -1.263 121.795 1.00 75.58 245 LYS B N 1
ATOM 3852 C CA . LYS B 1 248 ? 54.774 -0.440 121.045 1.00 77.16 245 LYS B CA 1
ATOM 3853 C C . LYS B 1 248 ? 56.095 -1.198 120.688 1.00 77.70 245 LYS B C 1
ATOM 3854 O O . LYS B 1 248 ? 56.566 -1.162 119.537 1.00 77.79 245 LYS B O 1
ATOM 3869 N N . LYS C 1 5 ? 16.271 35.588 86.483 1.00 50.43 2 LYS C N 1
ATOM 3870 C CA . LYS C 1 5 ? 15.224 35.268 87.412 1.00 49.03 2 LYS C CA 1
ATOM 3871 C C . LYS C 1 5 ? 15.395 33.797 87.835 1.00 47.29 2 LYS C C 1
ATOM 3872 O O . LYS C 1 5 ? 15.446 32.922 86.964 1.00 46.21 2 LYS C O 1
ATOM 3878 N N . ILE C 1 6 ? 15.526 33.537 89.150 1.00 45.13 3 ILE C N 1
ATOM 3879 C CA . ILE C 1 6 ? 15.756 32.165 89.616 1.00 43.83 3 ILE C CA 1
ATOM 3880 C C . ILE C 1 6 ? 14.887 31.761 90.783 1.00 43.07 3 ILE C C 1
ATOM 3881 O O . ILE C 1 6 ? 14.440 32.590 91.581 1.00 42.29 3 ILE C O 1
ATOM 3886 N N . LEU C 1 7 ? 14.699 30.450 90.890 1.00 42.13 4 LEU C N 1
ATOM 3887 C CA . LEU C 1 7 ? 14.010 29.859 91.996 1.00 41.77 4 LEU C CA 1
ATOM 3888 C C . LEU C 1 7 ? 15.030 29.143 92.856 1.00 41.21 4 LEU C C 1
ATOM 3889 O O . LEU C 1 7 ? 15.626 28.180 92.409 1.00 42.04 4 LEU C O 1
ATOM 3894 N N . PHE C 1 8 ? 15.202 29.639 94.083 1.00 40.73 5 PHE C N 1
ATOM 3895 C CA . PHE C 1 8 ? 16.108 29.100 95.100 1.00 39.33 5 PHE C CA 1
ATOM 3896 C C . PHE C 1 8 ? 15.352 28.304 96.176 1.00 38.87 5 PHE C C 1
ATOM 3897 O O . PHE C 1 8 ? 14.582 28.869 96.984 1.00 36.12 5 PHE C O 1
ATOM 3905 N N . ILE C 1 9 ? 15.578 26.992 96.163 1.00 38.97 6 ILE C N 1
ATOM 3906 C CA . ILE C 1 9 ? 14.897 26.076 97.086 1.00 39.50 6 ILE C CA 1
ATOM 3907 C C . ILE C 1 9 ? 15.841 25.714 98.217 1.00 41.18 6 ILE C C 1
ATOM 3908 O O . ILE C 1 9 ? 16.885 25.056 98.002 1.00 41.87 6 ILE C O 1
ATOM 3913 N N . GLY C 1 10 ? 15.510 26.166 99.422 1.00 41.59 7 GLY C N 1
ATOM 3914 C CA . GLY C 1 10 ? 16.401 25.923 100.564 1.00 42.21 7 GLY C CA 1
ATOM 3915 C C . GLY C 1 10 ? 15.659 26.125 101.867 1.00 42.16 7 GLY C C 1
ATOM 3916 O O . GLY C 1 10 ? 14.433 26.409 101.880 1.00 41.51 7 GLY C O 1
ATOM 3917 N N . GLU C 1 11 ? 16.390 25.928 102.959 1.00 41.21 8 GLU C N 1
ATOM 3918 C CA . GLU C 1 11 ? 15.866 26.269 104.257 1.00 41.29 8 GLU C CA 1
ATOM 3919 C C . GLU C 1 11 ? 16.865 26.234 105.364 1.00 40.89 8 GLU C C 1
ATOM 3920 O O . GLU C 1 11 ? 17.905 25.587 105.258 1.00 41.29 8 GLU C O 1
ATOM 3926 N N . SER C 1 12 ? 16.520 26.989 106.406 1.00 41.01 9 SER C N 1
ATOM 3927 C CA . SER C 1 12 ? 16.949 26.781 107.793 1.00 40.55 9 SER C CA 1
ATOM 3928 C C . SER C 1 12 ? 16.667 25.396 108.353 1.00 39.44 9 SER C C 1
ATOM 3929 O O . SER C 1 12 ? 15.587 24.827 108.195 1.00 39.49 9 SER C O 1
ATOM 3932 N N . TRP C 1 13 ? 17.659 24.900 109.066 1.00 38.72 10 TRP C N 1
ATOM 3933 C CA . TRP C 1 13 ? 17.518 23.753 109.932 1.00 37.07 10 TRP C CA 1
ATOM 3934 C C . TRP C 1 13 ? 16.710 24.096 111.147 1.00 36.42 10 TRP C C 1
ATOM 3935 O O . TRP C 1 13 ? 16.844 25.164 111.705 1.00 36.22 10 TRP C O 1
ATOM 3946 N N . HIS C 1 14 ? 15.898 23.167 111.586 1.00 35.78 11 HIS C N 1
ATOM 3947 C CA . HIS C 1 14 ? 15.204 23.381 112.807 1.00 35.78 11 HIS C CA 1
ATOM 3948 C C . HIS C 1 14 ? 15.940 22.528 113.821 1.00 36.38 11 HIS C C 1
ATOM 3949 O O . HIS C 1 14 ? 16.341 21.430 113.496 1.00 36.59 11 HIS C O 1
ATOM 3956 N N . ILE C 1 15 ? 16.113 23.016 115.048 1.00 36.46 12 ILE C N 1
ATOM 3957 C CA . ILE C 1 15 ? 16.837 22.238 116.027 1.00 35.99 12 ILE C CA 1
ATOM 3958 C C . ILE C 1 15 ? 15.950 22.027 117.233 1.00 35.59 12 ILE C C 1
ATOM 3959 O O . ILE C 1 15 ? 15.439 22.977 117.802 1.00 35.34 12 ILE C O 1
ATOM 3964 N N . HIS C 1 16 ? 15.781 20.781 117.633 1.00 34.98 13 HIS C N 1
ATOM 3965 C CA . HIS C 1 16 ? 15.043 20.519 118.845 1.00 35.16 13 HIS C CA 1
ATOM 3966 C C . HIS C 1 16 ? 15.952 19.782 119.787 1.00 36.17 13 HIS C C 1
ATOM 3967 O O . HIS C 1 16 ? 16.493 18.722 119.435 1.00 37.22 13 HIS C O 1
ATOM 3982 N N . ILE C 1 18 ? 17.035 18.124 123.368 1.00 35.20 15 ILE C N 1
ATOM 3983 C CA . ILE C 1 18 ? 16.685 17.417 124.567 1.00 35.18 15 ILE C CA 1
ATOM 3984 C C . ILE C 1 18 ? 17.847 17.416 125.570 1.00 35.75 15 ILE C C 1
ATOM 3985 O O . ILE C 1 18 ? 18.902 16.836 125.338 1.00 35.71 15 ILE C O 1
ATOM 3990 N N . HIS C 1 19 ? 17.627 18.100 126.682 1.00 36.37 16 HIS C N 1
ATOM 3991 C CA . HIS C 1 19 ? 18.587 18.184 127.782 1.00 37.30 16 HIS C CA 1
ATOM 3992 C C . HIS C 1 19 ? 18.213 17.155 128.825 1.00 37.84 16 HIS C C 1
ATOM 3993 O O . HIS C 1 19 ? 17.069 17.133 129.355 1.00 39.65 16 HIS C O 1
ATOM 4000 N N . SER C 1 20 ? 19.152 16.285 129.129 1.00 38.16 17 SER C N 1
ATOM 4001 C CA . SER C 1 20 ? 18.867 15.214 130.078 1.00 38.52 17 SER C CA 1
ATOM 4002 C C . SER C 1 20 ? 19.815 15.254 131.227 1.00 38.76 17 SER C C 1
ATOM 4003 O O . SER C 1 20 ? 21.019 15.459 131.049 1.00 39.69 17 SER C O 1
ATOM 4006 N N . LYS C 1 21 ? 19.278 15.094 132.425 1.00 39.01 18 LYS C N 1
ATOM 4007 C CA . LYS C 1 21 ? 20.153 14.812 133.583 1.00 38.74 18 LYS C CA 1
ATOM 4008 C C . LYS C 1 21 ? 19.436 13.966 134.645 1.00 38.10 18 LYS C C 1
ATOM 4009 O O . LYS C 1 21 ? 18.342 14.331 135.144 1.00 37.67 18 LYS C O 1
ATOM 4015 N N . GLY C 1 22 ? 20.050 12.827 134.952 1.00 37.01 19 GLY C N 1
ATOM 4016 C CA . GLY C 1 22 ? 19.434 11.824 135.804 1.00 35.27 19 GLY C CA 1
ATOM 4017 C C . GLY C 1 22 ? 18.108 11.455 135.185 1.00 34.88 19 GLY C C 1
ATOM 4018 O O . GLY C 1 22 ? 17.962 11.383 133.970 1.00 35.59 19 GLY C O 1
ATOM 4019 N N . PHE C 1 23 ? 17.097 11.289 136.005 1.00 33.82 20 PHE C N 1
ATOM 4020 C CA . PHE C 1 23 ? 15.773 11.003 135.469 1.00 34.19 20 PHE C CA 1
ATOM 4021 C C . PHE C 1 23 ? 15.234 11.944 134.395 1.00 34.58 20 PHE C C 1
ATOM 4022 O O . PHE C 1 23 ? 14.576 11.500 133.498 1.00 33.52 20 PHE C O 1
ATOM 4030 N N . ASP C 1 24 ? 15.515 13.245 134.537 1.00 35.51 21 ASP C N 1
ATOM 4031 C CA . ASP C 1 24 ? 14.734 14.301 133.948 1.00 36.22 21 ASP C CA 1
ATOM 4032 C C . ASP C 1 24 ? 15.270 14.854 132.655 1.00 36.17 21 ASP C C 1
ATOM 4033 O O . ASP C 1 24 ? 16.520 14.862 132.405 1.00 36.75 21 ASP C O 1
ATOM 4038 N N . SER C 1 25 ? 14.354 15.374 131.848 1.00 36.00 22 SER C N 1
ATOM 4039 C CA . SER C 1 25 ? 14.738 16.203 130.648 1.00 35.41 22 SER C CA 1
ATOM 4040 C C . SER C 1 25 ? 14.028 17.524 130.537 1.00 34.90 22 SER C C 1
ATOM 4041 O O . SER C 1 25 ? 12.896 17.745 131.031 1.00 35.02 22 SER C O 1
ATOM 4044 N N . PHE C 1 26 ? 14.640 18.441 129.857 1.00 34.08 23 PHE C N 1
ATOM 4045 C CA . PHE C 1 26 ? 13.771 19.501 129.382 1.00 33.70 23 PHE C CA 1
ATOM 4046 C C . PHE C 1 26 ? 14.268 19.733 127.955 1.00 34.40 23 PHE C C 1
ATOM 4047 O O . PHE C 1 26 ? 15.357 19.188 127.569 1.00 34.64 23 PHE C O 1
ATOM 4055 N N . THR C 1 27 ? 13.489 20.486 127.174 1.00 33.55 24 THR C N 1
ATOM 4056 C CA . THR C 1 27 ? 13.841 20.717 125.795 1.00 33.57 24 THR C CA 1
ATOM 4057 C C . THR C 1 27 ? 13.939 22.186 125.483 1.00 34.49 24 THR C C 1
ATOM 4058 O O . THR C 1 27 ? 13.265 23.028 126.127 1.00 34.32 24 THR C O 1
ATOM 4062 N N . SER C 1 28 ? 14.810 22.489 124.517 1.00 34.74 25 SER C N 1
ATOM 4063 C CA . SER C 1 28 ? 14.863 23.821 123.945 1.00 35.98 25 SER C CA 1
ATOM 4064 C C . SER C 1 28 ? 14.895 23.708 122.416 1.00 37.28 25 SER C C 1
ATOM 4065 O O . SER C 1 28 ? 15.371 22.717 121.848 1.00 37.92 25 SER C O 1
ATOM 4068 N N . SER C 1 29 ? 14.436 24.741 121.739 1.00 38.26 26 SER C N 1
ATOM 4069 C CA . SER C 1 29 ? 14.301 24.652 120.304 1.00 39.03 26 SER C CA 1
ATOM 4070 C C . SER C 1 29 ? 14.692 25.968 119.653 1.00 40.33 26 SER C C 1
ATOM 4071 O O . SER C 1 29 ? 14.577 27.087 120.237 1.00 39.43 26 SER C O 1
ATOM 4074 N N . LYS C 1 30 ? 15.199 25.820 118.438 1.00 42.19 27 LYS C N 1
ATOM 4075 C CA . LYS C 1 30 ? 15.658 26.957 117.644 1.00 44.29 27 LYS C CA 1
ATOM 4076 C C . LYS C 1 30 ? 15.827 26.649 116.151 1.00 45.29 27 LYS C C 1
ATOM 4077 O O . LYS C 1 30 ? 15.665 25.500 115.678 1.00 43.62 27 LYS C O 1
ATOM 4083 N N . TYR C 1 31 ? 16.168 27.703 115.435 1.00 47.64 28 TYR C N 1
ATOM 4084 C CA . TYR C 1 31 ? 16.413 27.620 114.012 1.00 51.40 28 TYR C CA 1
ATOM 4085 C C . TYR C 1 31 ? 17.861 27.919 113.660 1.00 53.40 28 TYR C C 1
ATOM 4086 O O . TYR C 1 31 ? 18.463 28.801 114.214 1.00 54.15 28 TYR C O 1
ATOM 4095 N N . GLU C 1 32 ? 18.443 27.212 112.719 1.00 57.31 29 GLU C N 1
ATOM 4096 C CA . GLU C 1 32 ? 19.856 27.433 112.503 1.00 61.16 29 GLU C CA 1
ATOM 4097 C C . GLU C 1 32 ? 20.247 28.430 111.424 1.00 63.72 29 GLU C C 1
ATOM 4098 O O . GLU C 1 32 ? 21.433 28.640 111.256 1.00 65.73 29 GLU C O 1
ATOM 4104 N N . GLU C 1 33 ? 19.331 29.081 110.713 1.00 66.26 30 GLU C N 1
ATOM 4105 C CA . GLU C 1 33 ? 19.761 30.056 109.625 1.00 69.80 30 GLU C CA 1
ATOM 4106 C C . GLU C 1 33 ? 20.382 29.424 108.381 1.00 69.90 30 GLU C C 1
ATOM 4107 O O . GLU C 1 33 ? 21.442 28.819 108.437 1.00 70.11 30 GLU C O 1
ATOM 4113 N N . GLY C 1 34 ? 19.716 29.588 107.252 1.00 70.89 31 GLY C N 1
ATOM 4114 C CA . GLY C 1 34 ? 20.103 28.847 106.049 1.00 72.08 31 GLY C CA 1
ATOM 4115 C C . GLY C 1 34 ? 21.003 29.637 105.115 1.00 72.16 31 GLY C C 1
ATOM 4116 O O . GLY C 1 34 ? 21.956 30.312 105.562 1.00 72.94 31 GLY C O 1
ATOM 4117 N N . ALA C 1 35 ? 20.693 29.581 103.822 1.00 71.40 32 ALA C N 1
ATOM 4118 C CA . ALA C 1 35 ? 21.505 30.274 102.840 1.00 70.30 32 ALA C CA 1
ATOM 4119 C C . ALA C 1 35 ? 21.288 31.800 102.808 1.00 69.98 32 ALA C C 1
ATOM 4120 O O . ALA C 1 35 ? 21.648 32.439 101.840 1.00 69.77 32 ALA C O 1
ATOM 4122 N N . ASP C 1 36 ? 20.747 32.395 103.873 1.00 69.77 33 ASP C N 1
ATOM 4123 C CA . ASP C 1 36 ? 20.341 33.823 103.815 1.00 69.69 33 ASP C CA 1
ATOM 4124 C C . ASP C 1 36 ? 21.453 34.789 103.356 1.00 67.24 33 ASP C C 1
ATOM 4125 O O . ASP C 1 36 ? 21.209 35.794 102.668 1.00 66.68 33 ASP C O 1
ATOM 4130 N N . TYR C 1 37 ? 22.682 34.430 103.684 1.00 65.03 34 TYR C N 1
ATOM 4131 C CA . TYR C 1 37 ? 23.826 35.184 103.200 1.00 62.44 34 TYR C CA 1
ATOM 4132 C C . TYR C 1 37 ? 23.980 35.132 101.668 1.00 61.03 34 TYR C C 1
ATOM 4133 O O . TYR C 1 37 ? 24.140 36.174 101.008 1.00 60.79 34 TYR C O 1
ATOM 4142 N N . LEU C 1 38 ? 23.952 33.915 101.126 1.00 59.06 35 LEU C N 1
ATOM 4143 C CA . LEU C 1 38 ? 24.000 33.680 99.696 1.00 57.85 35 LEU C CA 1
ATOM 4144 C C . LEU C 1 38 ? 22.883 34.406 98.941 1.00 58.02 35 LEU C C 1
ATOM 4145 O O . LEU C 1 38 ? 23.144 35.005 97.909 1.00 57.90 35 LEU C O 1
ATOM 4150 N N . LEU C 1 39 ? 21.648 34.344 99.453 1.00 58.44 36 LEU C N 1
ATOM 4151 C CA . LEU C 1 39 ? 20.530 35.064 98.870 1.00 58.60 36 LEU C CA 1
ATOM 4152 C C . LEU C 1 39 ? 20.828 36.552 98.708 1.00 59.47 36 LEU C C 1
ATOM 4153 O O . LEU C 1 39 ? 20.583 37.131 97.651 1.00 60.00 36 LEU C O 1
ATOM 4158 N N . SER C 1 40 ? 21.350 37.195 99.740 1.00 60.07 37 SER C N 1
ATOM 4159 C CA . SER C 1 40 ? 21.636 38.615 99.594 1.00 60.96 37 SER C CA 1
ATOM 4160 C C . SER C 1 40 ? 22.661 38.814 98.508 1.00 60.83 37 SER C C 1
ATOM 4161 O O . SER C 1 40 ? 22.631 39.816 97.812 1.00 62.17 37 SER C O 1
ATOM 4164 N N . CYS C 1 41 ? 23.575 37.865 98.353 1.00 60.33 38 CYS C N 1
ATOM 4165 C CA . CYS C 1 41 ? 24.684 38.084 97.438 1.00 59.87 38 CYS C CA 1
ATOM 4166 C C . CYS C 1 41 ? 24.194 38.097 96.004 1.00 60.12 38 CYS C C 1
ATOM 4167 O O . CYS C 1 41 ? 24.588 38.949 95.212 1.00 60.46 38 CYS C O 1
ATOM 4170 N N . LEU C 1 42 ? 23.321 37.151 95.688 1.00 60.21 39 LEU C N 1
ATOM 4171 C CA . LEU C 1 42 ? 22.696 37.035 94.384 1.00 60.18 39 LEU C CA 1
ATOM 4172 C C . LEU C 1 42 ? 21.858 38.257 94.040 1.00 61.60 39 LEU C C 1
ATOM 4173 O O . LEU C 1 42 ? 21.763 38.647 92.859 1.00 61.17 39 LEU C O 1
ATOM 4178 N N . ARG C 1 43 ? 21.206 38.812 95.067 1.00 63.18 40 ARG C N 1
ATOM 4179 C CA . ARG C 1 43 ? 20.347 39.988 94.925 1.00 64.86 40 ARG C CA 1
ATOM 4180 C C . ARG C 1 43 ? 21.167 41.230 94.618 1.00 66.08 40 ARG C C 1
ATOM 4181 O O . ARG C 1 43 ? 20.743 42.105 93.845 1.00 65.68 40 ARG C O 1
ATOM 4189 N N . GLN C 1 44 ? 22.357 41.278 95.216 1.00 67.17 41 GLN C N 1
ATOM 4190 C CA . GLN C 1 44 ? 23.336 42.294 94.903 1.00 67.99 41 GLN C CA 1
ATOM 4191 C C . GLN C 1 44 ? 23.830 42.226 93.463 1.00 66.99 41 GLN C C 1
ATOM 4192 O O . GLN C 1 44 ? 24.188 43.245 92.928 1.00 67.91 41 GLN C O 1
ATOM 4198 N N . GLY C 1 45 ? 23.876 41.052 92.842 1.00 66.07 42 GLY C N 1
ATOM 4199 C CA . GLY C 1 45 ? 24.166 40.953 91.400 1.00 65.39 42 GLY C CA 1
ATOM 4200 C C . GLY C 1 45 ? 22.882 41.202 90.613 1.00 65.61 42 GLY C C 1
ATOM 4201 O O . GLY C 1 45 ? 21.831 41.578 91.182 1.00 65.48 42 GLY C O 1
ATOM 4202 N N . ASN C 1 46 ? 22.937 41.006 89.302 1.00 65.63 43 ASN C N 1
ATOM 4203 C CA . ASN C 1 46 ? 21.699 41.017 88.467 1.00 65.89 43 ASN C CA 1
ATOM 4204 C C . ASN C 1 46 ? 20.526 40.421 89.331 1.00 63.95 43 ASN C C 1
ATOM 4205 O O . ASN C 1 46 ? 19.566 41.100 89.629 1.00 64.55 43 ASN C O 1
ATOM 4210 N N . ILE C 1 47 ? 20.718 39.202 89.851 1.00 61.52 44 ILE C N 1
ATOM 4211 C CA . ILE C 1 47 ? 19.677 38.176 90.001 1.00 58.50 44 ILE C CA 1
ATOM 4212 C C . ILE C 1 47 ? 18.418 38.430 90.846 1.00 57.80 44 ILE C C 1
ATOM 4213 O O . ILE C 1 47 ? 18.504 38.756 92.033 1.00 57.72 44 ILE C O 1
ATOM 4218 N N . ASP C 1 48 ? 17.260 38.215 90.216 1.00 56.43 45 ASP C N 1
ATOM 4219 C CA . ASP C 1 48 ? 15.950 38.238 90.873 1.00 55.35 45 ASP C CA 1
ATOM 4220 C C . ASP C 1 48 ? 15.699 36.806 91.381 1.00 53.62 45 ASP C C 1
ATOM 4221 O O . ASP C 1 48 ? 15.669 35.827 90.615 1.00 52.74 45 ASP C O 1
ATOM 4226 N N . VAL C 1 49 ? 15.554 36.699 92.707 1.00 52.08 46 VAL C N 1
ATOM 4227 C CA . VAL C 1 49 ? 15.422 35.416 93.410 1.00 49.39 46 VAL C CA 1
ATOM 4228 C C . VAL C 1 49 ? 14.032 35.168 94.018 1.00 48.56 46 VAL C C 1
ATOM 4229 O O . VAL C 1 49 ? 13.615 35.889 94.892 1.00 48.98 46 VAL C O 1
ATOM 4233 N N . ASP C 1 50 ? 13.338 34.126 93.587 1.00 47.61 47 ASP C N 1
ATOM 4234 C CA . ASP C 1 50 ? 12.203 33.605 94.332 1.00 46.62 47 ASP C CA 1
ATOM 4235 C C . ASP C 1 50 ? 12.652 32.567 95.341 1.00 46.25 47 ASP C C 1
ATOM 4236 O O . ASP C 1 50 ? 13.032 31.451 94.952 1.00 45.40 47 ASP C O 1
ATOM 4241 N N . TYR C 1 51 ? 12.588 32.909 96.629 1.00 46.25 48 TYR C N 1
ATOM 4242 C CA . TYR C 1 51 ? 12.991 31.968 97.666 1.00 45.75 48 TYR C CA 1
ATOM 4243 C C . TYR C 1 51 ? 11.848 31.031 97.972 1.00 45.67 48 TYR C C 1
ATOM 4244 O O . TYR C 1 51 ? 10.764 31.465 98.336 1.00 45.58 48 TYR C O 1
ATOM 4261 N N . PRO C 1 53 ? 11.056 28.036 100.451 1.00 44.10 50 PRO C N 1
ATOM 4262 C CA . PRO C 1 53 ? 11.438 27.224 101.594 1.00 43.51 50 PRO C CA 1
ATOM 4263 C C . PRO C 1 53 ? 10.904 25.824 101.517 1.00 43.58 50 PRO C C 1
ATOM 4264 O O . PRO C 1 53 ? 9.838 25.567 100.940 1.00 43.42 50 PRO C O 1
ATOM 4268 N N . ALA C 1 54 ? 11.602 24.894 102.132 1.00 43.89 51 ALA C N 1
ATOM 4269 C CA . ALA C 1 54 ? 11.075 23.556 102.055 1.00 43.87 51 ALA C CA 1
ATOM 4270 C C . ALA C 1 54 ? 9.643 23.497 102.582 1.00 43.73 51 ALA C C 1
ATOM 4271 O O . ALA C 1 54 ? 8.914 22.571 102.250 1.00 44.33 51 ALA C O 1
ATOM 4273 N N . HIS C 1 55 ? 9.190 24.473 103.346 1.00 43.70 52 HIS C N 1
ATOM 4274 C CA . HIS C 1 55 ? 7.775 24.383 103.792 1.00 45.41 52 HIS C CA 1
ATOM 4275 C C . HIS C 1 55 ? 6.825 24.429 102.581 1.00 44.60 52 HIS C C 1
ATOM 4276 O O . HIS C 1 55 ? 5.883 23.659 102.479 1.00 44.55 52 HIS C O 1
ATOM 4283 N N . ILE C 1 56 ? 7.119 25.356 101.676 1.00 43.33 53 ILE C N 1
ATOM 4284 C CA . ILE C 1 56 ? 6.380 25.583 100.491 1.00 41.99 53 ILE C CA 1
ATOM 4285 C C . ILE C 1 56 ? 6.616 24.397 99.568 1.00 41.19 53 ILE C C 1
ATOM 4286 O O . ILE C 1 56 ? 5.714 23.960 98.879 1.00 41.06 53 ILE C O 1
ATOM 4291 N N . VAL C 1 57 ? 7.819 23.854 99.538 1.00 39.89 54 VAL C N 1
ATOM 4292 C CA . VAL C 1 57 ? 7.953 22.670 98.720 1.00 39.42 54 VAL C CA 1
ATOM 4293 C C . VAL C 1 57 ? 6.951 21.623 99.223 1.00 40.23 54 VAL C C 1
ATOM 4294 O O . VAL C 1 57 ? 6.362 20.903 98.455 1.00 40.26 54 VAL C O 1
ATOM 4298 N N . GLN C 1 58 ? 6.750 21.558 100.522 1.00 41.69 55 GLN C N 1
ATOM 4299 C CA . GLN C 1 58 ? 5.930 20.509 101.076 1.00 43.14 55 GLN C CA 1
ATOM 4300 C C . GLN C 1 58 ? 4.411 20.735 100.862 1.00 44.54 55 GLN C C 1
ATOM 4301 O O . GLN C 1 58 ? 3.613 19.796 100.927 1.00 44.74 55 GLN C O 1
ATOM 4307 N N . THR C 1 59 ? 4.005 21.966 100.600 1.00 45.66 56 THR C N 1
ATOM 4308 C CA . THR C 1 59 ? 2.580 22.245 100.629 1.00 47.46 56 THR C CA 1
ATOM 4309 C C . THR C 1 59 ? 2.062 22.740 99.281 1.00 48.71 56 THR C C 1
ATOM 4310 O O . THR C 1 59 ? 0.888 22.473 98.920 1.00 48.62 56 THR C O 1
ATOM 4314 N N . ARG C 1 60 ? 2.926 23.440 98.539 1.00 48.93 57 ARG C N 1
ATOM 4315 C CA . ARG C 1 60 ? 2.463 24.094 97.339 1.00 49.80 57 ARG C CA 1
ATOM 4316 C C . ARG C 1 60 ? 3.459 24.115 96.200 1.00 49.29 57 ARG C C 1
ATOM 4317 O O . ARG C 1 60 ? 3.683 25.146 95.568 1.00 49.94 57 ARG C O 1
ATOM 4325 N N . PHE C 1 61 ? 4.049 22.965 95.929 1.00 48.86 58 PHE C N 1
ATOM 4326 C CA . PHE C 1 61 ? 4.996 22.875 94.856 1.00 49.31 58 PHE C CA 1
ATOM 4327 C C . PHE C 1 61 ? 4.237 22.952 93.544 1.00 51.10 58 PHE C C 1
ATOM 4328 O O . PHE C 1 61 ? 3.113 22.461 93.453 1.00 50.66 58 PHE C O 1
ATOM 4336 N N . PRO C 1 62 ? 4.844 23.593 92.525 1.00 52.81 59 PRO C N 1
ATOM 4337 C CA . PRO C 1 62 ? 4.102 23.717 91.270 1.00 53.97 59 PRO C CA 1
ATOM 4338 C C . PRO C 1 62 ? 3.758 22.341 90.680 1.00 54.71 59 PRO C C 1
ATOM 4339 O O . PRO C 1 62 ? 4.550 21.398 90.778 1.00 54.74 59 PRO C O 1
ATOM 4343 N N . GLN C 1 63 ? 2.558 22.244 90.115 1.00 55.04 60 GLN C N 1
ATOM 4344 C CA . GLN C 1 63 ? 2.095 21.009 89.562 1.00 55.54 60 GLN C CA 1
ATOM 4345 C C . GLN C 1 63 ? 2.433 20.806 88.071 1.00 56.16 60 GLN C C 1
ATOM 4346 O O . GLN C 1 63 ? 2.072 19.775 87.488 1.00 56.08 60 GLN C O 1
ATOM 4352 N N . THR C 1 64 ? 3.194 21.745 87.493 1.00 57.15 61 THR C N 1
ATOM 4353 C CA . THR C 1 64 ? 3.476 21.804 86.042 1.00 58.59 61 THR C CA 1
ATOM 4354 C C . THR C 1 64 ? 4.898 22.255 85.672 1.00 59.21 61 THR C C 1
ATOM 4355 O O . THR C 1 64 ? 5.449 23.093 86.346 1.00 59.84 61 THR C O 1
ATOM 4359 N N . ALA C 1 65 ? 5.501 21.726 84.604 1.00 59.82 62 ALA C N 1
ATOM 4360 C CA . ALA C 1 65 ? 6.847 22.203 84.216 1.00 59.68 62 ALA C CA 1
ATOM 4361 C C . ALA C 1 65 ? 6.792 23.559 83.466 1.00 60.14 62 ALA C C 1
ATOM 4362 O O . ALA C 1 65 ? 7.820 24.234 83.284 1.00 60.39 62 ALA C O 1
ATOM 4364 N N . GLU C 1 66 ? 5.583 23.958 83.066 1.00 60.62 63 GLU C N 1
ATOM 4365 C CA . GLU C 1 66 ? 5.321 25.306 82.546 1.00 61.55 63 GLU C CA 1
ATOM 4366 C C . GLU C 1 66 ? 5.374 26.340 83.656 1.00 60.25 63 GLU C C 1
ATOM 4367 O O . GLU C 1 66 ? 5.825 27.478 83.442 1.00 60.01 63 GLU C O 1
ATOM 4373 N N . ALA C 1 67 ? 4.877 25.959 84.833 1.00 58.75 64 ALA C N 1
ATOM 4374 C CA . ALA C 1 67 ? 4.961 26.833 86.012 1.00 57.47 64 ALA C CA 1
ATOM 4375 C C . ALA C 1 67 ? 6.416 27.094 86.455 1.00 56.42 64 ALA C C 1
ATOM 4376 O O . ALA C 1 67 ? 6.709 28.141 87.008 1.00 57.54 64 ALA C O 1
ATOM 4378 N N . LEU C 1 68 ? 7.332 26.180 86.194 1.00 55.43 65 LEU C N 1
ATOM 4379 C CA . LEU C 1 68 ? 8.762 26.450 86.463 1.00 55.36 65 LEU C CA 1
ATOM 4380 C C . LEU C 1 68 ? 9.430 27.220 85.327 1.00 55.62 65 LEU C C 1
ATOM 4381 O O . LEU C 1 68 ? 10.561 27.663 85.446 1.00 56.08 65 LEU C O 1
ATOM 4386 N N . ALA C 1 69 ? 8.726 27.375 84.217 1.00 56.17 66 ALA C N 1
ATOM 4387 C CA . ALA C 1 69 ? 9.344 27.876 83.001 1.00 56.50 66 ALA C CA 1
ATOM 4388 C C . ALA C 1 69 ? 9.698 29.355 83.044 1.00 56.29 66 ALA C C 1
ATOM 4389 O O . ALA C 1 69 ? 10.508 29.813 82.271 1.00 56.39 66 ALA C O 1
ATOM 4391 N N . CYS C 1 70 ? 9.119 30.107 83.962 1.00 55.98 67 CYS C N 1
ATOM 4392 C CA . CYS C 1 70 ? 9.507 31.485 84.058 1.00 56.20 67 CYS C CA 1
ATOM 4393 C C . CYS C 1 70 ? 10.847 31.640 84.766 1.00 54.87 67 CYS C C 1
ATOM 4394 O O . CYS C 1 70 ? 11.285 32.765 85.014 1.00 55.42 67 CYS C O 1
ATOM 4397 N N . TYR C 1 71 ? 11.492 30.532 85.112 1.00 52.98 68 TYR C N 1
ATOM 4398 C CA . TYR C 1 71 ? 12.785 30.608 85.794 1.00 51.51 68 TYR C CA 1
ATOM 4399 C C . TYR C 1 71 ? 13.887 30.270 84.848 1.00 50.57 68 TYR C C 1
ATOM 4400 O O . TYR C 1 71 ? 13.825 29.286 84.176 1.00 50.66 68 TYR C O 1
ATOM 4409 N N . ASP C 1 72 ? 14.896 31.109 84.805 1.00 50.58 69 ASP C N 1
ATOM 4410 C CA . ASP C 1 72 ? 16.155 30.786 84.115 1.00 50.80 69 ASP C CA 1
ATOM 4411 C C . ASP C 1 72 ? 16.949 29.655 84.780 1.00 49.82 69 ASP C C 1
ATOM 4412 O O . ASP C 1 72 ? 17.502 28.794 84.112 1.00 50.29 69 ASP C O 1
ATOM 4417 N N . ALA C 1 73 ? 16.967 29.609 86.100 1.00 49.22 70 ALA C N 1
ATOM 4418 C CA . ALA C 1 73 ? 17.469 28.399 86.773 1.00 48.19 70 ALA C CA 1
ATOM 4419 C C . ALA C 1 73 ? 16.736 28.052 88.087 1.00 47.08 70 ALA C C 1
ATOM 4420 O O . ALA C 1 73 ? 15.969 28.846 88.640 1.00 47.52 70 ALA C O 1
ATOM 4422 N N . ILE C 1 74 ? 16.995 26.841 88.555 1.00 45.98 71 ILE C N 1
ATOM 4423 C CA . ILE C 1 74 ? 16.506 26.324 89.821 1.00 44.03 71 ILE C CA 1
ATOM 4424 C C . ILE C 1 74 ? 17.730 25.902 90.644 1.00 42.74 71 ILE C C 1
ATOM 4425 O O . ILE C 1 74 ? 18.585 25.098 90.174 1.00 41.15 71 ILE C O 1
ATOM 4430 N N . VAL C 1 75 ? 17.840 26.488 91.838 1.00 40.50 72 VAL C N 1
ATOM 4431 C CA . VAL C 1 75 ? 18.853 26.051 92.769 1.00 39.51 72 VAL C CA 1
ATOM 4432 C C . VAL C 1 75 ? 18.275 25.174 93.866 1.00 39.23 72 VAL C C 1
ATOM 4433 O O . VAL C 1 75 ? 17.288 25.526 94.508 1.00 39.48 72 VAL C O 1
ATOM 4437 N N . ILE C 1 76 ? 18.890 24.029 94.074 1.00 39.03 73 ILE C N 1
ATOM 4438 C CA . ILE C 1 76 ? 18.553 23.166 95.182 1.00 39.14 73 ILE C CA 1
ATOM 4439 C C . ILE C 1 76 ? 19.726 23.131 96.146 1.00 39.60 73 ILE C C 1
ATOM 4440 O O . ILE C 1 76 ? 20.829 22.689 95.835 1.00 39.56 73 ILE C O 1
ATOM 4445 N N . SER C 1 77 ? 19.462 23.602 97.342 1.00 40.75 74 SER C N 1
ATOM 4446 C CA . SER C 1 77 ? 20.495 23.727 98.356 1.00 41.77 74 SER C CA 1
ATOM 4447 C C . SER C 1 77 ? 20.216 22.841 99.587 1.00 41.92 74 SER C C 1
ATOM 4448 O O . SER C 1 77 ? 19.378 23.157 100.408 1.00 42.10 74 SER C O 1
ATOM 4451 N N . ASP C 1 78 ? 20.875 21.684 99.649 1.00 43.21 75 ASP C N 1
ATOM 4452 C CA . ASP C 1 78 ? 20.976 20.846 100.871 1.00 41.95 75 ASP C CA 1
ATOM 4453 C C . ASP C 1 78 ? 19.578 20.579 101.388 1.00 41.70 75 ASP C C 1
ATOM 4454 O O . ASP C 1 78 ? 19.258 20.871 102.563 1.00 40.86 75 ASP C O 1
ATOM 4459 N N . ILE C 1 79 ? 18.754 20.081 100.455 1.00 40.47 76 ILE C N 1
ATOM 4460 C CA . ILE C 1 79 ? 17.401 19.604 100.690 1.00 39.38 76 ILE C CA 1
ATOM 4461 C C . ILE C 1 79 ? 17.279 18.192 100.077 1.00 38.49 76 ILE C C 1
ATOM 4462 O O . ILE C 1 79 ? 17.482 18.033 98.903 1.00 39.22 76 ILE C O 1
ATOM 4467 N N . GLY C 1 80 ? 16.916 17.180 100.834 1.00 37.33 77 GLY C N 1
ATOM 4468 C CA . GLY C 1 80 ? 16.824 15.857 100.285 1.00 36.51 77 GLY C CA 1
ATOM 4469 C C . GLY C 1 80 ? 15.580 15.503 99.474 1.00 37.73 77 GLY C C 1
ATOM 4470 O O . GLY C 1 80 ? 14.514 16.172 99.540 1.00 36.50 77 GLY C O 1
ATOM 4471 N N . SER C 1 81 ? 15.718 14.401 98.721 1.00 37.47 78 SER C N 1
ATOM 4472 C CA . SER C 1 81 ? 14.739 14.008 97.753 1.00 37.05 78 SER C CA 1
ATOM 4473 C C . SER C 1 81 ? 13.403 13.768 98.438 1.00 37.69 78 SER C C 1
ATOM 4474 O O . SER C 1 81 ? 12.291 13.922 97.802 1.00 37.15 78 SER C O 1
ATOM 4477 N N . ASN C 1 82 ? 13.480 13.362 99.710 1.00 36.98 79 ASN C N 1
ATOM 4478 C CA . ASN C 1 82 ? 12.278 12.984 100.390 1.00 37.31 79 ASN C CA 1
ATOM 4479 C C . ASN C 1 82 ? 11.374 14.157 100.415 1.00 38.10 79 ASN C C 1
ATOM 4480 O O . ASN C 1 82 ? 10.157 13.971 100.355 1.00 38.98 79 ASN C O 1
ATOM 4485 N N . THR C 1 83 ? 11.959 15.368 100.431 1.00 37.55 80 THR C N 1
ATOM 4486 C CA . THR C 1 83 ? 11.186 16.576 100.625 1.00 37.02 80 THR C CA 1
ATOM 4487 C C . THR C 1 83 ? 10.457 16.834 99.346 1.00 38.32 80 THR C C 1
ATOM 4488 O O . THR C 1 83 ? 9.266 17.135 99.316 1.00 39.38 80 THR C O 1
ATOM 4492 N N . PHE C 1 84 ? 11.140 16.619 98.250 1.00 39.42 81 PHE C N 1
ATOM 4493 C CA . PHE C 1 84 ? 10.406 16.611 96.969 1.00 40.24 81 PHE C CA 1
ATOM 4494 C C . PHE C 1 84 ? 9.389 15.464 96.786 1.00 40.39 81 PHE C C 1
ATOM 4495 O O . PHE C 1 84 ? 8.251 15.760 96.487 1.00 41.01 81 PHE C O 1
ATOM 4503 N N . LEU C 1 85 ? 9.766 14.190 97.029 1.00 39.88 82 LEU C N 1
ATOM 4504 C CA . LEU C 1 85 ? 8.874 13.059 96.721 1.00 38.97 82 LEU C CA 1
ATOM 4505 C C . LEU C 1 85 ? 7.718 12.847 97.678 1.00 40.00 82 LEU C C 1
ATOM 4506 O O . LEU C 1 85 ? 6.759 12.140 97.338 1.00 40.44 82 LEU C O 1
ATOM 4511 N N . LEU C 1 86 ? 7.794 13.416 98.888 1.00 40.10 83 LEU C N 1
ATOM 4512 C CA . LEU C 1 86 ? 6.826 13.095 99.928 1.00 38.45 83 LEU C CA 1
ATOM 4513 C C . LEU C 1 86 ? 6.264 14.358 100.452 1.00 39.04 83 LEU C C 1
ATOM 4514 O O . LEU C 1 86 ? 6.456 14.739 101.603 1.00 39.51 83 LEU C O 1
ATOM 4519 N N . GLN C 1 87 ? 5.553 15.044 99.570 1.00 39.57 84 GLN C N 1
ATOM 4520 C CA . GLN C 1 87 ? 4.929 16.282 99.920 1.00 40.00 84 GLN C CA 1
ATOM 4521 C C . GLN C 1 87 ? 3.825 15.941 100.878 1.00 39.82 84 GLN C C 1
ATOM 4522 O O . GLN C 1 87 ? 3.432 14.793 100.932 1.00 39.17 84 GLN C O 1
ATOM 4528 N N . ASN C 1 88 ? 3.351 16.894 101.676 1.00 40.71 85 ASN C N 1
ATOM 4529 C CA . ASN C 1 88 ? 2.281 16.531 102.616 1.00 42.04 85 ASN C CA 1
ATOM 4530 C C . ASN C 1 88 ? 1.118 15.822 101.925 1.00 43.21 85 ASN C C 1
ATOM 4531 O O . ASN C 1 88 ? 0.700 14.776 102.415 1.00 43.35 85 ASN C O 1
ATOM 4536 N N . ARG C 1 89 ? 0.641 16.335 100.777 1.00 43.83 86 ARG C N 1
ATOM 4537 C CA . ARG C 1 89 ? -0.447 15.684 100.031 1.00 44.93 86 ARG C CA 1
ATOM 4538 C C . ARG C 1 89 ? -0.237 14.169 99.827 1.00 44.54 86 ARG C C 1
ATOM 4539 O O . ARG C 1 89 ? -1.118 13.367 100.064 1.00 45.33 86 ARG C O 1
ATOM 4547 N N . THR C 1 90 ? 0.926 13.789 99.331 1.00 44.35 87 THR C N 1
ATOM 4548 C CA . THR C 1 90 ? 1.248 12.410 99.015 1.00 44.97 87 THR C CA 1
ATOM 4549 C C . THR C 1 90 ? 1.322 11.482 100.226 1.00 45.32 87 THR C C 1
ATOM 4550 O O . THR C 1 90 ? 0.777 10.375 100.217 1.00 44.53 87 THR C O 1
ATOM 4554 N N . PHE C 1 91 ? 2.068 11.959 101.239 1.00 45.35 88 PHE C N 1
ATOM 4555 C CA . PHE C 1 91 ? 2.468 11.183 102.387 1.00 44.39 88 PHE C CA 1
ATOM 4556 C C . PHE C 1 91 ? 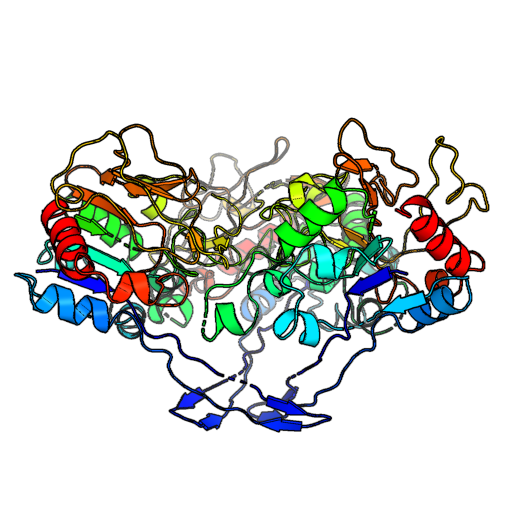1.423 11.100 103.492 1.00 44.31 88 PHE C C 1
ATOM 4557 O O . PHE C 1 91 ? 1.298 10.066 104.114 1.00 43.39 88 PHE C O 1
ATOM 4565 N N . TYR C 1 92 ? 0.691 12.161 103.754 1.00 44.39 89 TYR C N 1
ATOM 4566 C CA . TYR C 1 92 ? -0.347 12.048 104.756 1.00 47.17 89 TYR C CA 1
ATOM 4567 C C . TYR C 1 92 ? -1.701 11.673 104.138 1.00 48.66 89 TYR C C 1
ATOM 4568 O O . TYR C 1 92 ? -2.469 10.959 104.728 1.00 49.42 89 TYR C O 1
ATOM 4577 N N . ASN C 1 93 ? -1.962 12.107 102.920 1.00 50.84 90 ASN C N 1
ATOM 4578 C CA . ASN C 1 93 ? -3.298 12.035 102.348 1.00 52.14 90 ASN C CA 1
ATOM 4579 C C . ASN C 1 93 ? -3.416 11.189 101.101 1.00 52.88 90 ASN C C 1
ATOM 4580 O O . ASN C 1 93 ? -4.518 10.959 100.623 1.00 53.72 90 ASN C O 1
ATOM 4593 N N . ASP C 1 95 ? -2.847 11.848 98.122 1.00 52.67 92 ASP C N 1
ATOM 4594 C CA . ASP C 1 95 ? -3.352 12.600 97.015 1.00 51.78 92 ASP C CA 1
ATOM 4595 C C . ASP C 1 95 ? -2.378 12.400 95.880 1.00 50.60 92 ASP C C 1
ATOM 4596 O O . ASP C 1 95 ? -1.175 12.507 96.079 1.00 51.12 92 ASP C O 1
ATOM 4601 N N . ILE C 1 96 ? -2.884 12.109 94.685 1.00 49.49 93 ILE C N 1
ATOM 4602 C CA . ILE C 1 96 ? -2.021 11.912 93.535 1.00 47.61 93 ILE C CA 1
ATOM 4603 C C . ILE C 1 96 ? -1.524 13.244 92.948 1.00 46.51 93 ILE C C 1
ATOM 4604 O O . ILE C 1 96 ? -2.281 14.204 92.769 1.00 45.61 93 ILE C O 1
ATOM 4609 N N . ILE C 1 97 ? -0.222 13.300 92.715 1.00 45.24 94 ILE C N 1
ATOM 4610 C CA . ILE C 1 97 ? 0.416 14.527 92.249 1.00 45.02 94 ILE C CA 1
ATOM 4611 C C . ILE C 1 97 ? 1.638 14.141 91.486 1.00 44.05 94 ILE C C 1
ATOM 4612 O O . ILE C 1 97 ? 2.171 13.025 91.658 1.00 44.24 94 ILE C O 1
ATOM 4617 N N . PRO C 1 98 ? 2.084 15.033 90.617 1.00 43.15 95 PRO C N 1
ATOM 4618 C CA . PRO C 1 98 ? 3.277 14.809 89.795 1.00 43.43 95 PRO C CA 1
ATOM 4619 C C . PRO C 1 98 ? 4.547 14.610 90.646 1.00 42.40 95 PRO C C 1
ATOM 4620 O O . PRO C 1 98 ? 4.690 15.261 91.664 1.00 42.43 95 PRO C O 1
ATOM 4624 N N . ASP C 1 99 ? 5.408 13.676 90.256 1.00 42.57 96 ASP C N 1
ATOM 4625 C CA . ASP C 1 99 ? 6.729 13.513 90.846 1.00 43.11 96 ASP C CA 1
ATOM 4626 C C . ASP C 1 99 ? 7.498 14.829 90.625 1.00 43.58 96 ASP C C 1
ATOM 4627 O O . ASP C 1 99 ? 7.879 15.120 89.503 1.00 45.61 96 ASP C O 1
ATOM 4632 N N . ALA C 1 100 ? 7.740 15.599 91.685 1.00 43.38 97 ALA C N 1
ATOM 4633 C CA . ALA C 1 100 ? 8.392 16.922 91.588 1.00 43.76 97 ALA C CA 1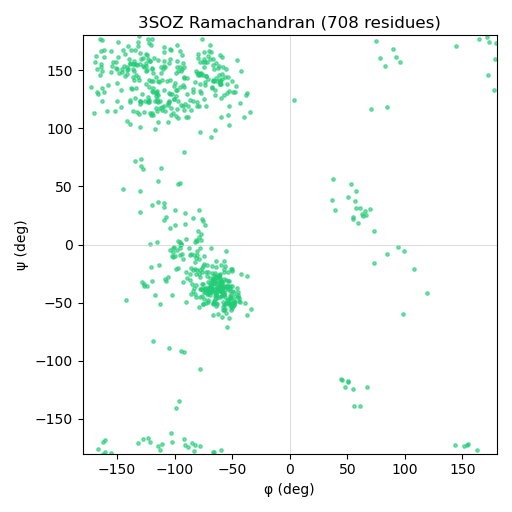
ATOM 4634 C C . ALA C 1 100 ? 9.816 16.884 91.028 1.00 44.36 97 ALA C C 1
ATOM 4635 O O . ALA C 1 100 ? 10.299 17.876 90.483 1.00 46.07 97 ALA C O 1
ATOM 4637 N N . LEU C 1 101 ? 10.509 15.770 91.174 1.00 44.23 98 LEU C N 1
ATOM 4638 C CA . LEU C 1 101 ? 11.847 15.692 90.659 1.00 44.43 98 LEU C CA 1
ATOM 4639 C C . LEU C 1 101 ? 11.758 15.529 89.166 1.00 45.14 98 LEU C C 1
ATOM 4640 O O . LEU C 1 101 ? 12.722 15.859 88.437 1.00 44.94 98 LEU C O 1
ATOM 4645 N N . GLN C 1 102 ? 10.612 15.001 88.703 1.00 45.19 99 GLN C N 1
ATOM 4646 C CA . GLN C 1 102 ? 10.434 14.743 87.275 1.00 45.16 99 GLN C CA 1
ATOM 4647 C C . GLN C 1 102 ? 10.153 16.071 86.601 1.00 44.14 99 GLN C C 1
ATOM 4648 O O . GLN C 1 102 ? 10.660 16.343 85.516 1.00 43.15 99 GLN C O 1
ATOM 4654 N N . LEU C 1 103 ? 9.386 16.919 87.282 1.00 43.85 100 LEU C N 1
ATOM 4655 C CA . LEU C 1 103 ? 9.090 18.271 86.767 1.00 43.55 100 LEU C CA 1
ATOM 4656 C C . LEU C 1 103 ? 10.370 19.021 86.669 1.00 43.51 100 LEU C C 1
ATOM 4657 O O . LEU C 1 103 ? 10.567 19.768 85.748 1.00 43.39 100 LEU C O 1
ATOM 4662 N N . ILE C 1 104 ? 11.271 18.807 87.613 1.00 44.27 101 ILE C N 1
ATOM 4663 C CA . ILE C 1 104 ? 12.525 19.525 87.554 1.00 44.32 101 ILE C CA 1
ATOM 4664 C C . ILE C 1 104 ? 13.299 18.991 86.387 1.00 43.75 101 ILE C C 1
ATOM 4665 O O . ILE C 1 104 ? 13.872 19.786 85.677 1.00 43.96 101 ILE C O 1
ATOM 4670 N N . ALA C 1 105 ? 13.281 17.674 86.176 1.00 43.35 102 ALA C N 1
ATOM 4671 C CA . ALA C 1 105 ? 14.005 17.043 85.066 1.00 44.21 102 ALA C CA 1
ATOM 4672 C C . ALA C 1 105 ? 13.468 17.523 83.716 1.00 45.77 102 ALA C C 1
ATOM 4673 O O . ALA C 1 105 ? 14.244 17.977 82.847 1.00 46.14 102 ALA C O 1
ATOM 4675 N N . ASP C 1 106 ? 12.149 17.451 83.553 1.00 47.02 103 ASP C N 1
ATOM 4676 C CA . ASP C 1 106 ? 11.504 18.021 82.402 1.00 48.50 103 ASP C CA 1
ATOM 4677 C C . ASP C 1 106 ? 11.937 19.479 82.212 1.00 49.50 103 ASP C C 1
ATOM 4678 O O . ASP C 1 106 ? 12.453 19.839 81.136 1.00 51.52 103 ASP C O 1
ATOM 4683 N N . TYR C 1 107 ? 11.788 20.307 83.247 1.00 48.54 104 TYR C N 1
ATOM 4684 C CA . TYR C 1 107 ? 12.174 21.708 83.164 1.00 47.74 104 TYR C CA 1
ATOM 4685 C C . TYR C 1 107 ? 13.590 21.916 82.624 1.00 48.92 104 TYR C C 1
ATOM 4686 O O . TYR C 1 107 ? 13.811 22.880 81.880 1.00 49.84 104 TYR C O 1
ATOM 4695 N N . VAL C 1 108 ? 14.548 21.073 83.029 1.00 48.48 105 VAL C N 1
ATOM 4696 C CA . VAL C 1 108 ? 15.923 21.250 82.616 1.00 48.87 105 VAL C CA 1
ATOM 4697 C C . VAL C 1 108 ? 16.079 20.871 81.129 1.00 50.40 105 VAL C C 1
ATOM 4698 O O . VAL C 1 108 ? 16.662 21.643 80.350 1.00 49.76 105 VAL C O 1
ATOM 4702 N N . ALA C 1 109 ? 15.569 19.677 80.776 1.00 50.83 106 ALA C N 1
ATOM 4703 C CA . ALA C 1 109 ? 15.495 19.151 79.401 1.00 52.33 106 ALA C CA 1
ATOM 4704 C C . ALA C 1 109 ? 15.017 20.180 78.341 1.00 53.19 106 ALA C C 1
ATOM 4705 O O . ALA C 1 109 ? 15.612 20.298 77.275 1.00 53.01 106 ALA C O 1
ATOM 4707 N N . GLU C 1 110 ? 13.952 20.905 78.664 1.00 54.01 107 GLU C N 1
ATOM 4708 C CA . GLU C 1 110 ? 13.454 22.021 77.880 1.00 55.61 107 GLU C CA 1
ATOM 4709 C C . GLU C 1 110 ? 14.300 23.290 78.039 1.00 55.33 107 GLU C C 1
ATOM 4710 O O . GLU C 1 110 ? 13.785 24.394 77.844 1.00 55.98 107 GLU C O 1
ATOM 4716 N N . GLY C 1 111 ? 15.557 23.170 78.447 1.00 55.01 108 GLY C N 1
ATOM 4717 C CA . GLY C 1 111 ? 16.421 24.373 78.569 1.00 54.86 108 GLY C CA 1
ATOM 4718 C C . GLY C 1 111 ? 16.667 25.048 79.929 1.00 54.08 108 GLY C C 1
ATOM 4719 O O . GLY C 1 111 ? 17.492 25.975 80.031 1.00 53.66 108 GLY C O 1
ATOM 4720 N N . GLY C 1 112 ? 15.986 24.578 80.979 1.00 53.33 109 GLY C N 1
ATOM 4721 C CA . GLY C 1 112 ? 16.222 25.083 82.346 1.00 51.16 109 GLY C CA 1
ATOM 4722 C C . GLY C 1 112 ? 17.639 24.898 82.896 1.00 49.64 109 GLY C C 1
ATOM 4723 O O . GLY C 1 112 ? 18.270 23.862 82.680 1.00 49.76 109 GLY C O 1
ATOM 4724 N N . GLY C 1 113 ? 18.144 25.903 83.611 1.00 48.29 110 GLY C N 1
ATOM 4725 C CA . GLY C 1 113 ? 19.350 25.711 84.423 1.00 47.14 110 GLY C CA 1
ATOM 4726 C C . GLY C 1 113 ? 19.034 25.015 85.760 1.00 46.28 110 GLY C C 1
ATOM 4727 O O . GLY C 1 113 ? 17.931 25.215 86.323 1.00 46.06 110 GLY C O 1
ATOM 4728 N N . LEU C 1 114 ? 19.986 24.187 86.234 1.00 44.37 111 LEU C N 1
ATOM 4729 C CA . LEU C 1 114 ? 19.931 23.512 87.523 1.00 42.32 111 LEU C CA 1
ATOM 4730 C C . LEU C 1 114 ? 21.283 23.506 88.235 1.00 42.28 111 LEU C C 1
ATOM 4731 O O . LEU C 1 114 ? 22.278 22.983 87.685 1.00 42.12 111 LEU C O 1
ATOM 4736 N N . LEU C 1 115 ? 21.282 24.069 89.463 1.00 41.10 112 LEU C N 1
ATOM 4737 C CA . LEU C 1 115 ? 22.391 24.014 90.407 1.00 40.08 112 LEU C CA 1
ATOM 4738 C C . LEU C 1 115 ? 22.054 23.203 91.679 1.00 40.10 112 LEU C C 1
ATOM 4739 O O . LEU C 1 115 ? 21.038 23.437 92.323 1.00 40.73 112 LEU C O 1
ATOM 4752 N N . ILE C 1 117 ? 23.730 22.299 95.372 1.00 36.72 114 ILE C N 1
ATOM 4753 C CA . ILE C 1 117 ? 24.749 22.608 96.318 1.00 35.95 114 ILE C CA 1
ATOM 4754 C C . ILE C 1 117 ? 24.709 21.562 97.425 1.00 35.68 114 ILE C C 1
ATOM 4755 O O . ILE C 1 117 ? 23.637 21.215 97.956 1.00 35.01 114 ILE C O 1
ATOM 4760 N N . GLY C 1 118 ? 25.894 21.104 97.784 1.00 35.73 115 GLY C N 1
ATOM 4761 C CA . GLY C 1 118 ? 26.053 19.964 98.672 1.00 36.44 115 GLY C CA 1
ATOM 4762 C C . GLY C 1 118 ? 25.773 20.398 100.107 1.00 37.25 115 GLY C C 1
ATOM 4763 O O . GLY C 1 118 ? 25.519 21.609 100.388 1.00 36.02 115 GLY C O 1
ATOM 4764 N N . GLY C 1 119 ? 25.838 19.390 100.992 1.00 36.72 116 GLY C N 1
ATOM 4765 C CA . GLY C 1 119 ? 25.511 19.512 102.407 1.00 36.38 116 GLY C CA 1
ATOM 4766 C C . GLY C 1 119 ? 25.110 18.114 102.830 1.00 36.55 116 GLY C C 1
ATOM 4767 O O . GLY C 1 119 ? 25.226 17.172 102.065 1.00 36.95 116 GLY C O 1
ATOM 4768 N N . TYR C 1 120 ? 24.601 17.988 104.051 1.00 36.72 117 TYR C N 1
ATOM 4769 C CA . TYR C 1 120 ? 24.272 16.710 104.643 1.00 34.96 117 TYR C CA 1
ATOM 4770 C C . TYR C 1 120 ? 23.029 16.195 103.943 1.00 34.56 117 TYR C C 1
ATOM 4771 O O . TYR C 1 120 ? 22.817 14.982 103.924 1.00 33.58 117 TYR C O 1
ATOM 4780 N N . LEU C 1 121 ? 22.233 17.098 103.362 1.00 32.76 118 LEU C N 1
ATOM 4781 C CA . LEU C 1 121 ? 21.021 16.650 102.657 1.00 34.17 118 LEU C CA 1
ATOM 4782 C C . LEU C 1 121 ? 21.049 16.762 101.092 1.00 34.73 118 LEU C C 1
ATOM 4783 O O . LEU C 1 121 ? 19.954 16.777 100.435 1.00 33.01 118 LEU C O 1
ATOM 4788 N N . SER C 1 122 ? 22.285 16.825 100.526 1.00 33.94 119 SER C N 1
ATOM 4789 C CA . SER C 1 122 ? 22.479 16.790 99.076 1.00 34.12 119 SER C CA 1
ATOM 4790 C C . SER C 1 122 ? 23.084 15.439 98.617 1.00 35.60 119 SER C C 1
ATOM 4791 O O . SER C 1 122 ? 23.772 14.729 99.420 1.00 35.09 119 SER C O 1
ATOM 4794 N N . PHE C 1 123 ? 22.787 15.054 97.365 1.00 34.16 120 PHE C N 1
ATOM 4795 C CA . PHE C 1 123 ? 23.529 13.962 96.788 1.00 34.99 120 PHE C CA 1
ATOM 4796 C C . PHE C 1 123 ? 23.209 12.677 97.508 1.00 35.82 120 PHE C C 1
ATOM 4797 O O . PHE C 1 123 ? 22.030 12.280 97.543 1.00 36.30 120 PHE C O 1
ATOM 4805 N N . THR C 1 124 ? 24.185 11.986 98.062 1.00 36.74 121 THR C N 1
ATOM 4806 C CA . THR C 1 124 ? 23.727 10.850 98.836 1.00 38.65 121 THR C CA 1
ATOM 4807 C C . THR C 1 124 ? 23.371 11.234 100.271 1.00 39.60 121 THR C C 1
ATOM 4808 O O . THR C 1 124 ? 22.310 10.843 100.766 1.00 40.33 121 THR C O 1
ATOM 4812 N N . GLY C 1 125 ? 24.206 12.063 100.883 1.00 39.53 122 GLY C N 1
ATOM 4813 C CA . GLY C 1 125 ? 23.851 12.716 102.116 1.00 39.80 122 GLY C CA 1
ATOM 4814 C C . GLY C 1 125 ? 24.283 11.937 103.343 1.00 40.87 122 GLY C C 1
ATOM 4815 O O . GLY C 1 125 ? 24.534 10.719 103.266 1.00 42.52 122 GLY C O 1
ATOM 4816 N N . ILE C 1 126 ? 24.357 12.609 104.488 1.00 40.45 123 ILE C N 1
ATOM 4817 C CA . ILE C 1 126 ? 24.574 11.908 105.743 1.00 40.20 123 ILE C CA 1
ATOM 4818 C C . ILE C 1 126 ? 23.665 10.688 105.923 1.00 40.55 123 ILE C C 1
ATOM 4819 O O . ILE C 1 126 ? 22.434 10.757 105.716 1.00 39.23 123 ILE C O 1
ATOM 4824 N N . GLU C 1 127 ? 24.282 9.567 106.302 1.00 41.09 124 GLU C N 1
ATOM 4825 C CA . GLU C 1 127 ? 23.551 8.317 106.482 1.00 42.84 124 GLU C CA 1
ATOM 4826 C C . GLU C 1 127 ? 22.780 7.931 105.242 1.00 42.51 124 GLU C C 1
ATOM 4827 O O . GLU C 1 127 ? 21.817 7.140 105.364 1.00 42.43 124 GLU C O 1
ATOM 4833 N N . ALA C 1 128 ? 23.194 8.460 104.067 1.00 40.96 125 ALA C N 1
ATOM 4834 C CA . ALA C 1 128 ? 22.583 8.113 102.789 1.00 39.40 125 ALA C CA 1
ATOM 4835 C C . ALA C 1 128 ? 21.115 8.585 102.701 1.00 40.48 125 ALA C C 1
ATOM 4836 O O . ALA C 1 128 ? 20.288 7.994 101.986 1.00 40.35 125 ALA C O 1
ATOM 4838 N N . LYS C 1 129 ? 20.814 9.672 103.418 1.00 40.80 126 LYS C N 1
ATOM 4839 C CA . LYS C 1 129 ? 19.460 10.158 103.628 1.00 40.83 126 LYS C CA 1
ATOM 4840 C C . LYS C 1 129 ? 18.880 11.008 102.474 1.00 41.49 126 LYS C C 1
ATOM 4841 O O . LYS C 1 129 ? 17.633 10.978 102.233 1.00 41.91 126 LYS C O 1
ATOM 4847 N N . ALA C 1 130 ? 19.756 11.789 101.828 1.00 40.36 127 ALA C N 1
ATOM 4848 C CA . ALA C 1 130 ? 19.364 12.708 100.754 1.00 40.38 127 ALA C CA 1
ATOM 4849 C C . ALA C 1 130 ? 18.964 11.880 99.555 1.00 41.58 127 ALA C C 1
ATOM 4850 O O . ALA C 1 130 ? 17.997 12.223 98.872 1.00 41.99 127 ALA C O 1
ATOM 4852 N N . ASN C 1 131 ? 19.689 10.775 99.323 1.00 42.54 128 ASN C N 1
ATOM 4853 C CA . ASN C 1 131 ? 19.146 9.662 98.562 1.00 43.51 128 ASN C CA 1
ATOM 4854 C C . ASN C 1 131 ? 18.888 10.018 97.094 1.00 44.62 128 ASN C C 1
ATOM 4855 O O . ASN C 1 131 ? 18.031 9.440 96.482 1.00 45.59 128 ASN C O 1
ATOM 4860 N N . TYR C 1 132 ? 19.589 10.999 96.530 1.00 45.86 129 TYR C N 1
ATOM 4861 C CA . TYR C 1 132 ? 19.319 11.419 95.154 1.00 45.86 129 TYR C CA 1
ATOM 4862 C C . TYR C 1 132 ? 19.618 10.351 94.061 1.00 45.81 129 TYR C C 1
ATOM 4863 O O . TYR C 1 132 ? 18.986 10.310 92.989 1.00 44.38 129 TYR C O 1
ATOM 4872 N N . LYS C 1 133 ? 20.510 9.437 94.386 1.00 46.50 130 LYS C N 1
ATOM 4873 C CA . LYS C 1 133 ? 20.759 8.311 93.486 1.00 47.28 130 LYS C CA 1
ATOM 4874 C C . LYS C 1 133 ? 19.523 7.547 93.043 1.00 47.40 130 LYS C C 1
ATOM 4875 O O . LYS C 1 133 ? 19.432 7.198 91.886 1.00 48.83 130 LYS C O 1
ATOM 4881 N N . ASN C 1 134 ? 18.571 7.325 93.932 1.00 47.43 131 ASN C N 1
ATOM 4882 C CA . ASN C 1 134 ? 17.410 6.469 93.661 1.00 48.44 131 ASN C CA 1
ATOM 4883 C C . ASN C 1 134 ? 16.168 7.275 93.223 1.00 48.03 131 ASN C C 1
ATOM 4884 O O . ASN C 1 134 ? 15.006 7.085 93.702 1.00 46.50 131 ASN C O 1
ATOM 4889 N N . THR C 1 135 ? 16.463 8.091 92.213 1.00 47.24 132 THR C N 1
ATOM 4890 C CA . THR C 1 135 ? 15.723 9.249 91.852 1.00 46.88 132 THR C CA 1
ATOM 4891 C C . THR C 1 135 ? 16.013 9.602 90.386 1.00 47.44 132 THR C C 1
ATOM 4892 O O . THR C 1 135 ? 17.150 9.535 89.850 1.00 47.63 132 THR C O 1
ATOM 4896 N N . VAL C 1 136 ? 14.926 9.943 89.742 1.00 47.60 133 VAL C N 1
ATOM 4897 C CA . VAL C 1 136 ? 14.884 10.659 88.486 1.00 48.21 133 VAL C CA 1
ATOM 4898 C C . VAL C 1 136 ? 15.958 11.771 88.290 1.00 48.19 133 VAL C C 1
ATOM 4899 O O . VAL C 1 136 ? 16.306 12.086 87.158 1.00 48.58 133 VAL C O 1
ATOM 4903 N N . LEU C 1 137 ? 16.465 12.378 89.362 1.00 47.47 134 LEU C N 1
ATOM 4904 C CA . LEU C 1 137 ? 17.441 13.434 89.214 1.00 47.38 134 LEU C CA 1
ATOM 4905 C C . LEU C 1 137 ? 18.825 12.870 88.993 1.00 48.30 134 LEU C C 1
ATOM 4906 O O . LEU C 1 137 ? 19.749 13.618 88.641 1.00 49.43 134 LEU C O 1
ATOM 4911 N N . ALA C 1 138 ? 19.000 11.576 89.191 1.00 48.56 135 ALA C N 1
ATOM 4912 C CA . ALA C 1 138 ? 20.353 11.039 89.125 1.00 50.12 135 ALA C CA 1
ATOM 4913 C C . ALA C 1 138 ? 20.877 11.125 87.682 1.00 50.83 135 ALA C C 1
ATOM 4914 O O . ALA C 1 138 ? 22.081 11.150 87.455 1.00 52.63 135 ALA C O 1
ATOM 4916 N N . GLU C 1 139 ? 19.986 11.149 86.704 1.00 50.76 136 GLU C N 1
ATOM 4917 C CA . GLU C 1 139 ? 20.445 11.158 85.310 1.00 50.84 136 GLU C CA 1
ATOM 4918 C C . GLU C 1 139 ? 20.568 12.589 84.819 1.00 49.07 136 GLU C C 1
ATOM 4919 O O . GLU C 1 139 ? 21.131 12.817 83.787 1.00 49.11 136 GLU C O 1
ATOM 4925 N N . VAL C 1 140 ? 20.023 13.548 85.569 1.00 47.73 137 VAL C N 1
ATOM 4926 C CA . VAL C 1 140 ? 20.090 14.960 85.213 1.00 45.19 137 VAL C CA 1
ATOM 4927 C C . VAL C 1 140 ? 21.434 15.589 85.590 1.00 45.37 137 VAL C C 1
ATOM 4928 O O . VAL C 1 140 ? 21.835 16.612 85.040 1.00 45.89 137 VAL C O 1
ATOM 4932 N N . LEU C 1 141 ? 22.122 14.964 86.526 1.00 44.95 138 LEU C N 1
ATOM 4933 C CA . LEU C 1 141 ? 23.235 15.585 87.197 1.00 44.42 138 LEU C CA 1
ATOM 4934 C C . LEU C 1 141 ? 24.496 15.087 86.548 1.00 43.66 138 LEU C C 1
ATOM 4935 O O . LEU C 1 141 ? 24.570 13.947 86.115 1.00 43.63 138 LEU C O 1
ATOM 4940 N N . PRO C 1 142 ? 25.503 15.926 86.508 1.00 43.06 139 PRO C N 1
ATOM 4941 C CA . PRO C 1 142 ? 26.712 15.584 85.782 1.00 42.72 139 PRO C CA 1
ATOM 4942 C C . PRO C 1 142 ? 27.649 14.745 86.593 1.00 42.50 139 PRO C C 1
ATOM 4943 O O . PRO C 1 142 ? 28.872 14.737 86.316 1.00 42.97 139 PRO C O 1
ATOM 4947 N N . VAL C 1 143 ? 27.107 14.064 87.597 1.00 42.58 140 VAL C N 1
ATOM 4948 C CA . VAL C 1 143 ? 27.947 13.291 88.520 1.00 42.36 140 VAL C CA 1
ATOM 4949 C C . VAL C 1 143 ? 27.396 11.917 88.820 1.00 43.60 140 VAL C C 1
ATOM 4950 O O . VAL C 1 143 ? 26.215 11.704 88.802 1.00 44.77 140 VAL C O 1
ATOM 4954 N N . ASP C 1 144 ? 28.240 10.959 89.084 1.00 45.49 141 ASP C N 1
ATOM 4955 C CA . ASP C 1 144 ? 27.746 9.725 89.701 1.00 48.12 141 ASP C CA 1
ATOM 4956 C C . ASP C 1 144 ? 27.865 9.883 91.247 1.00 48.37 141 ASP C C 1
ATOM 4957 O O . ASP C 1 144 ? 28.742 10.607 91.744 1.00 48.22 141 ASP C O 1
ATOM 4970 N N . LEU C 1 146 ? 27.756 7.973 95.339 1.00 48.47 143 LEU C N 1
ATOM 4971 C CA . LEU C 1 146 ? 27.999 6.785 96.129 1.00 47.74 143 LEU C CA 1
ATOM 4972 C C . LEU C 1 146 ? 26.709 6.118 96.650 1.00 48.46 143 LEU C C 1
ATOM 4973 O O . LEU C 1 146 ? 25.689 6.767 96.836 1.00 47.49 143 LEU C O 1
ATOM 4978 N N . ASP C 1 147 ? 26.739 4.804 96.845 1.00 49.60 144 ASP C N 1
ATOM 4979 C CA . ASP C 1 147 ? 25.629 4.105 97.487 1.00 50.15 144 ASP C CA 1
ATOM 4980 C C . ASP C 1 147 ? 25.561 4.420 98.982 1.00 50.15 144 ASP C C 1
ATOM 4981 O O . ASP C 1 147 ? 24.489 4.331 99.607 1.00 51.99 144 ASP C O 1
ATOM 4986 N N . VAL C 1 148 ? 26.709 4.755 99.559 1.00 49.06 145 VAL C N 1
ATOM 4987 C CA . VAL C 1 148 ? 26.841 4.967 100.979 1.00 48.18 145 VAL C CA 1
ATOM 4988 C C . VAL C 1 148 ? 26.904 6.480 101.353 1.00 47.58 145 VAL C C 1
ATOM 4989 O O . VAL C 1 148 ? 27.074 7.337 100.482 1.00 46.84 145 VAL C O 1
ATOM 4993 N N . ASP C 1 149 ? 26.766 6.775 102.655 1.00 46.46 146 ASP C N 1
ATOM 4994 C CA . ASP C 1 149 ? 27.072 8.088 103.235 1.00 44.98 146 ASP C CA 1
ATOM 4995 C C . ASP C 1 149 ? 28.262 8.685 102.498 1.00 44.21 146 ASP C C 1
ATOM 4996 O O . ASP C 1 149 ? 29.374 8.153 102.524 1.00 43.93 146 ASP C O 1
ATOM 5001 N N . ASP C 1 150 ? 27.940 9.768 101.814 1.00 44.18 147 ASP C N 1
ATOM 5002 C CA . ASP C 1 150 ? 28.738 10.674 100.970 1.00 44.15 147 ASP C CA 1
ATOM 5003 C C . ASP C 1 150 ? 29.826 11.475 101.605 1.00 42.90 147 ASP C C 1
ATOM 5004 O O . ASP C 1 150 ? 30.747 11.928 100.914 1.00 43.57 147 ASP C O 1
ATOM 5009 N N . ARG C 1 151 ? 29.628 11.819 102.869 1.00 40.11 148 ARG C N 1
ATOM 5010 C CA . ARG C 1 151 ? 30.380 12.884 103.440 1.00 39.20 148 ARG C CA 1
ATOM 5011 C C . ARG C 1 151 ? 31.884 12.603 103.424 1.00 39.26 148 ARG C C 1
ATOM 5012 O O . ARG C 1 151 ? 32.336 11.489 103.713 1.00 39.11 148 ARG C O 1
ATOM 5020 N N . VAL C 1 152 ? 32.673 13.608 103.094 1.00 39.43 149 VAL C N 1
ATOM 5021 C CA . VAL C 1 152 ? 34.077 13.552 103.494 1.00 39.86 149 VAL C CA 1
ATOM 5022 C C . VAL C 1 152 ? 34.282 14.661 104.457 1.00 39.48 149 VAL C C 1
ATOM 5023 O O . VAL C 1 152 ? 34.128 15.854 104.091 1.00 39.82 149 VAL C O 1
ATOM 5027 N N . GLU C 1 153 ? 34.580 14.312 105.709 1.00 38.78 150 GLU C N 1
ATOM 5028 C CA . GLU C 1 153 ? 34.753 15.401 106.683 1.00 38.24 150 GLU C CA 1
ATOM 5029 C C . GLU C 1 153 ? 36.239 15.805 106.762 1.00 38.33 150 GLU C C 1
ATOM 5030 O O . GLU C 1 153 ? 37.157 14.957 106.776 1.00 37.24 150 GLU C O 1
ATOM 5036 N N . LEU C 1 154 ? 36.435 17.124 106.799 1.00 38.07 151 LEU C N 1
ATOM 5037 C CA . LEU C 1 154 ? 37.736 17.746 106.809 1.00 37.28 151 LEU C CA 1
ATOM 5038 C C . LEU C 1 154 ? 37.791 18.733 107.945 1.00 37.92 151 LEU C C 1
ATOM 5039 O O . LEU C 1 154 ? 37.840 19.948 107.732 1.00 38.16 151 LEU C O 1
ATOM 5044 N N . PRO C 1 155 ? 37.764 18.223 109.183 1.00 38.12 152 PRO C N 1
ATOM 5045 C CA . PRO C 1 155 ? 37.884 19.094 110.291 1.00 38.74 152 PRO C CA 1
ATOM 5046 C C . PRO C 1 155 ? 39.078 20.014 110.102 1.00 41.28 152 PRO C C 1
ATOM 5047 O O . PRO C 1 155 ? 39.001 21.203 110.511 1.00 42.26 152 PRO C O 1
ATOM 5051 N N . GLN C 1 156 ? 40.165 19.502 109.486 1.00 42.27 153 GLN C N 1
ATOM 5052 C CA . GLN C 1 156 ? 41.411 20.294 109.345 1.00 44.46 153 GLN C CA 1
ATOM 5053 C C . GLN C 1 156 ? 41.325 21.271 108.197 1.00 45.03 153 GLN C C 1
ATOM 5054 O O . GLN C 1 156 ? 42.219 22.119 108.054 1.00 45.14 153 GLN C O 1
ATOM 5060 N N . GLY C 1 157 ? 40.259 21.152 107.392 1.00 45.10 154 GLY C N 1
ATOM 5061 C CA . GLY C 1 157 ? 40.019 22.053 106.276 1.00 45.18 154 GLY C CA 1
ATOM 5062 C C . GLY C 1 157 ? 40.885 21.716 105.086 1.00 46.73 154 GLY C C 1
ATOM 5063 O O . GLY C 1 157 ? 41.924 21.040 105.185 1.00 47.67 154 GLY C O 1
ATOM 5064 N N . CYS C 1 158 ? 40.486 22.189 103.931 1.00 47.71 155 CYS C N 1
ATOM 5065 C CA . CYS C 1 158 ? 41.163 21.769 102.735 1.00 49.07 155 CYS C CA 1
ATOM 5066 C C . CYS C 1 158 ? 40.874 22.742 101.632 1.00 49.10 155 CYS C C 1
ATOM 5067 O O . CYS C 1 158 ? 39.704 23.103 101.400 1.00 49.56 155 CYS C O 1
ATOM 5070 N N . LYS C 1 159 ? 41.952 23.165 100.968 1.00 49.20 156 LYS C N 1
ATOM 5071 C CA . LYS C 1 159 ? 41.892 24.198 99.963 1.00 49.70 156 LYS C CA 1
ATOM 5072 C C . LYS C 1 159 ? 41.746 23.545 98.583 1.00 49.86 156 LYS C C 1
ATOM 5073 O O . LYS C 1 159 ? 42.576 22.730 98.178 1.00 49.49 156 LYS C O 1
ATOM 5079 N N . ALA C 1 160 ? 40.651 23.880 97.899 1.00 49.47 157 ALA C N 1
ATOM 5080 C CA . ALA C 1 160 ? 40.379 23.378 96.584 1.00 49.81 157 ALA C CA 1
ATOM 5081 C C . ALA C 1 160 ? 41.336 24.040 95.578 1.00 50.64 157 ALA C C 1
ATOM 5082 O O . ALA C 1 160 ? 41.878 25.164 95.806 1.00 51.61 157 ALA C O 1
ATOM 5084 N N . VAL C 1 161 ? 41.532 23.354 94.457 1.00 50.00 158 VAL C N 1
ATOM 5085 C CA . VAL C 1 161 ? 42.254 23.946 93.346 1.00 49.52 158 VAL C CA 1
ATOM 5086 C C . VAL C 1 161 ? 41.425 23.962 92.100 1.00 48.62 158 VAL C C 1
ATOM 5087 O O . VAL C 1 161 ? 40.661 23.030 91.813 1.00 49.91 158 VAL C O 1
ATOM 5091 N N . ASN C 1 162 ? 41.572 25.041 91.365 1.00 47.46 159 ASN C N 1
ATOM 5092 C CA . ASN C 1 162 ? 41.181 25.058 89.982 1.00 46.59 159 ASN C CA 1
ATOM 5093 C C . ASN C 1 162 ? 41.883 23.956 89.168 1.00 46.61 159 ASN C C 1
ATOM 5094 O O . ASN C 1 162 ? 43.041 23.571 89.406 1.00 45.62 159 ASN C O 1
ATOM 5099 N N . THR C 1 163 ? 41.124 23.438 88.223 1.00 47.59 160 THR C N 1
ATOM 5100 C CA . THR C 1 163 ? 41.506 22.350 87.322 1.00 48.26 160 THR C CA 1
ATOM 5101 C C . THR C 1 163 ? 42.288 22.910 86.071 1.00 49.43 160 THR C C 1
ATOM 5102 O O . THR C 1 163 ? 42.679 24.080 86.053 1.00 49.76 160 THR C O 1
ATOM 5106 N N . ALA C 1 164 ? 42.562 22.114 85.038 1.00 50.61 161 ALA C N 1
ATOM 5107 C CA . ALA C 1 164 ? 43.111 22.720 83.795 1.00 50.38 161 ALA C CA 1
ATOM 5108 C C . ALA C 1 164 ? 42.037 23.325 82.889 1.00 50.16 161 ALA C C 1
ATOM 5109 O O . ALA C 1 164 ? 42.341 24.209 82.090 1.00 51.40 161 ALA C O 1
ATOM 5111 N N . VAL C 1 165 ? 40.786 22.901 83.028 1.00 49.41 162 VAL C N 1
ATOM 5112 C CA . VAL C 1 165 ? 39.710 23.544 82.280 1.00 48.87 162 VAL C CA 1
ATOM 5113 C C . VAL C 1 165 ? 39.642 25.060 82.578 1.00 50.11 162 VAL C C 1
ATOM 5114 O O . VAL C 1 165 ? 39.632 25.486 83.737 1.00 51.67 162 VAL C O 1
ATOM 5118 N N . GLU C 1 166 ? 39.628 25.882 81.541 1.00 50.50 163 GLU C N 1
ATOM 5119 C CA . GLU C 1 166 ? 39.439 27.308 81.704 1.00 50.96 163 GLU C CA 1
ATOM 5120 C C . GLU C 1 166 ? 37.972 27.641 81.593 1.00 50.49 163 GLU C C 1
ATOM 5121 O O . GLU C 1 166 ? 37.234 27.043 80.791 1.00 50.18 163 GLU C O 1
ATOM 5127 N N . HIS C 1 167 ? 37.541 28.622 82.380 1.00 49.49 164 HIS C N 1
ATOM 5128 C CA . HIS C 1 167 ? 36.149 28.940 82.467 1.00 48.39 164 HIS C CA 1
ATOM 5129 C C . HIS C 1 167 ? 36.010 30.316 83.102 1.00 49.70 164 HIS C C 1
ATOM 5130 O O . HIS C 1 167 ? 36.874 30.786 83.866 1.00 49.65 164 HIS C O 1
ATOM 5137 N N . VAL C 1 168 ? 34.911 30.963 82.746 1.00 51.20 165 VAL C N 1
ATOM 5138 C CA . VAL C 1 168 ? 34.591 32.333 83.134 1.00 52.42 165 VAL C CA 1
ATOM 5139 C C . VAL C 1 168 ? 34.337 32.397 84.637 1.00 52.43 165 VAL C C 1
ATOM 5140 O O . VAL C 1 168 ? 34.614 33.415 85.278 1.00 52.71 165 VAL C O 1
ATOM 5144 N N . ILE C 1 169 ? 33.809 31.283 85.162 1.00 51.71 166 ILE C N 1
ATOM 5145 C CA . ILE C 1 169 ? 33.476 31.078 86.561 1.00 50.80 166 ILE C CA 1
ATOM 5146 C C . ILE C 1 169 ? 34.713 31.115 87.430 1.00 50.14 166 ILE C C 1
ATOM 5147 O O . ILE C 1 169 ? 34.741 31.695 88.521 1.00 50.24 166 ILE C O 1
ATOM 5152 N N . THR C 1 170 ? 35.741 30.473 86.919 1.00 49.53 167 THR C N 1
ATOM 5153 C CA . THR C 1 170 ? 36.918 30.177 87.684 1.00 48.48 167 THR C CA 1
ATOM 5154 C C . THR C 1 170 ? 38.036 31.143 87.276 1.00 47.37 167 THR C C 1
ATOM 5155 O O . THR C 1 170 ? 39.091 31.183 87.872 1.00 46.88 167 THR C O 1
ATOM 5159 N N . GLN C 1 171 ? 37.739 31.964 86.273 1.00 47.58 168 GLN C N 1
ATOM 5160 C CA . GLN C 1 171 ? 38.662 32.939 85.709 1.00 47.71 168 GLN C CA 1
ATOM 5161 C C . GLN C 1 171 ? 39.282 33.852 86.717 1.00 46.93 168 GLN C C 1
ATOM 5162 O O . GLN C 1 171 ? 40.512 33.960 86.714 1.00 48.24 168 GLN C O 1
ATOM 5168 N N . PRO C 1 172 ? 38.457 34.494 87.601 1.00 46.12 169 PRO C N 1
ATOM 5169 C CA . PRO C 1 172 ? 38.929 35.609 88.457 1.00 44.87 169 PRO C CA 1
ATOM 5170 C C . PRO C 1 172 ? 39.800 35.306 89.625 1.00 43.56 169 PRO C C 1
ATOM 5171 O O . PRO C 1 172 ? 40.295 36.224 90.258 1.00 44.34 169 PRO C O 1
ATOM 5175 N N . PHE C 1 173 ? 39.969 34.050 89.974 1.00 43.39 170 PHE C N 1
ATOM 5176 C CA . PHE C 1 173 ? 40.719 33.733 91.217 1.00 42.41 170 PHE C CA 1
ATOM 5177 C C . PHE C 1 173 ? 41.496 32.480 90.960 1.00 43.89 170 PHE C C 1
ATOM 5178 O O . PHE C 1 173 ? 41.079 31.638 90.113 1.00 42.20 170 PHE C O 1
ATOM 5186 N N . SER C 1 174 ? 42.598 32.357 91.708 1.00 45.65 171 SER C N 1
ATOM 5187 C CA . SER C 1 174 ? 43.437 31.174 91.658 1.00 47.79 171 SER C CA 1
ATOM 5188 C C . SER C 1 174 ? 43.337 30.283 92.916 1.00 49.21 171 SER C C 1
ATOM 5189 O O . SER C 1 174 ? 43.524 29.071 92.798 1.00 51.89 171 SER C O 1
ATOM 5192 N N . GLU C 1 175 ? 43.058 30.860 94.093 1.00 49.02 172 GLU C N 1
ATOM 5193 C CA . GLU C 1 175 ? 43.155 30.155 95.387 1.00 49.59 172 GLU C CA 1
ATOM 5194 C C . GLU C 1 175 ? 41.870 30.131 96.205 1.00 48.55 172 GLU C C 1
ATOM 5195 O O . GLU C 1 175 ? 41.300 31.186 96.552 1.00 47.94 172 GLU C O 1
ATOM 5201 N N . TRP C 1 176 ? 41.443 28.907 96.509 1.00 46.58 173 TRP C N 1
ATOM 5202 C CA . TRP C 1 176 ? 40.259 28.664 97.277 1.00 44.78 173 TRP C CA 1
ATOM 5203 C C . TRP C 1 176 ? 40.502 28.874 98.790 1.00 44.23 173 TRP C C 1
ATOM 5204 O O . TRP C 1 176 ? 41.633 28.659 99.311 1.00 44.25 173 TRP C O 1
ATOM 5215 N N . PRO C 1 177 ? 39.460 29.356 99.481 1.00 42.72 174 PRO C N 1
ATOM 5216 C CA . PRO C 1 177 ? 39.512 29.339 100.932 1.00 42.14 174 PRO C CA 1
ATOM 5217 C C . PRO C 1 177 ? 39.214 27.882 101.414 1.00 41.53 174 PRO C C 1
ATOM 5218 O O . PRO C 1 177 ? 38.652 27.074 100.637 1.00 41.20 174 PRO C O 1
ATOM 5222 N N . PRO C 1 178 ? 39.658 27.521 102.640 1.00 39.84 175 PRO C N 1
ATOM 5223 C CA . PRO C 1 178 ? 39.429 26.153 103.093 1.00 39.29 175 PRO C CA 1
ATOM 5224 C C . PRO C 1 178 ? 37.957 25.845 103.281 1.00 39.21 175 PRO C C 1
ATOM 5225 O O . PRO C 1 178 ? 37.166 26.737 103.596 1.00 38.04 175 PRO C O 1
ATOM 5229 N N . LEU C 1 179 ? 37.612 24.580 103.102 1.00 39.30 176 LEU C N 1
ATOM 5230 C CA . LEU C 1 179 ? 36.265 24.135 103.339 1.00 40.50 176 LEU C CA 1
ATOM 5231 C C . LEU C 1 179 ? 36.359 22.979 104.329 1.00 40.89 176 LEU C C 1
ATOM 5232 O O . LEU C 1 179 ? 37.418 22.350 104.402 1.00 40.74 176 LEU C O 1
ATOM 5237 N N . LEU C 1 180 ? 35.278 22.712 105.086 1.00 40.42 177 LEU C N 1
ATOM 5238 C CA . LEU C 1 180 ? 35.346 21.712 106.149 1.00 39.99 177 LEU C CA 1
ATOM 5239 C C . LEU C 1 180 ? 34.737 20.355 105.817 1.00 39.62 177 LEU C C 1
ATOM 5240 O O . LEU C 1 180 ? 34.813 19.431 106.630 1.00 39.89 177 LEU C O 1
ATOM 5245 N N . GLY C 1 181 ? 34.158 20.221 104.628 1.00 38.59 178 GLY C N 1
ATOM 5246 C CA . GLY C 1 181 ? 33.739 18.917 104.147 1.00 38.56 178 GLY C CA 1
ATOM 5247 C C . GLY C 1 181 ? 33.085 19.059 102.767 1.00 39.40 178 GLY C C 1
ATOM 5248 O O . GLY C 1 181 ? 32.842 20.196 102.282 1.00 38.38 178 GLY C O 1
ATOM 5249 N N . TYR C 1 182 ? 32.777 17.916 102.142 1.00 38.70 179 TYR C N 1
ATOM 5250 C CA . TYR C 1 182 ? 32.092 17.899 100.864 1.00 39.46 179 TYR C CA 1
ATOM 5251 C C . TYR C 1 182 ? 31.474 16.537 100.630 1.00 39.96 179 TYR C C 1
ATOM 5252 O O . TYR C 1 182 ? 31.876 15.581 101.288 1.00 39.74 179 TYR C O 1
ATOM 5261 N N . ASN C 1 183 ? 30.508 16.466 99.707 1.00 40.02 180 ASN C N 1
ATOM 5262 C CA . ASN C 1 183 ? 29.994 15.185 99.235 1.00 40.99 180 ASN C CA 1
ATOM 5263 C C . ASN C 1 183 ? 30.966 14.5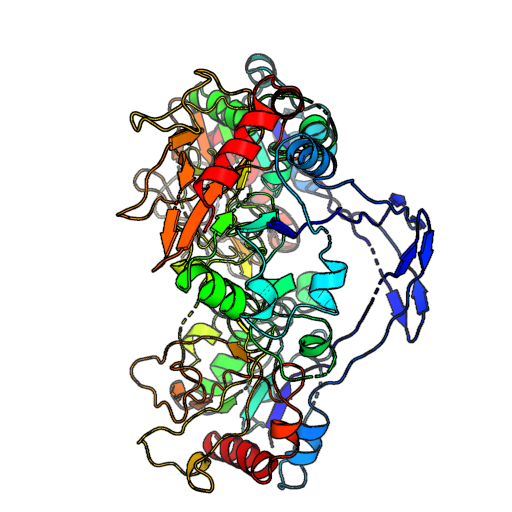06 98.235 1.00 41.55 180 ASN C C 1
ATOM 5264 O O . ASN C 1 183 ? 31.422 15.138 97.305 1.00 43.29 180 ASN C O 1
ATOM 5269 N N . LYS C 1 184 ? 31.302 13.237 98.424 1.00 42.03 181 LYS C N 1
ATOM 5270 C CA . LYS C 1 184 ? 32.180 12.547 97.482 1.00 42.00 181 LYS C CA 1
ATOM 5271 C C . LYS C 1 184 ? 31.368 12.100 96.282 1.00 41.61 181 LYS C C 1
ATOM 5272 O O . LYS C 1 184 ? 30.383 11.364 96.416 1.00 40.70 181 LYS C O 1
ATOM 5278 N N . LEU C 1 185 ? 31.798 12.568 95.106 1.00 41.56 182 LEU C N 1
ATOM 5279 C CA . LEU C 1 185 ? 31.085 12.375 93.851 1.00 41.01 182 LEU C CA 1
ATOM 5280 C C . LEU C 1 185 ? 32.019 11.848 92.752 1.00 41.86 182 LEU C C 1
ATOM 5281 O O . LEU C 1 185 ? 33.249 11.884 92.867 1.00 41.68 182 LEU C O 1
ATOM 5286 N N . ILE C 1 186 ? 31.437 11.343 91.688 1.00 42.55 183 ILE C N 1
ATOM 5287 C CA . ILE C 1 186 ? 32.239 10.981 90.514 1.00 44.62 183 ILE C CA 1
ATOM 5288 C C . ILE C 1 186 ? 31.735 11.713 89.252 1.00 44.27 183 ILE C C 1
ATOM 5289 O O . ILE C 1 186 ? 30.545 11.652 88.910 1.00 43.81 183 ILE C O 1
ATOM 5294 N N . ALA C 1 187 ? 32.623 12.447 88.596 1.00 44.51 184 ALA C N 1
ATOM 5295 C CA . ALA C 1 187 ? 32.250 13.162 87.353 1.00 45.85 184 ALA C CA 1
ATOM 5296 C C . ALA C 1 187 ? 31.886 12.190 86.242 1.00 46.94 184 ALA C C 1
ATOM 5297 O O . ALA C 1 187 ? 32.572 11.205 85.983 1.00 46.59 184 ALA C O 1
ATOM 5299 N N . LYS C 1 188 ? 30.739 12.421 85.643 1.00 49.41 185 LYS C N 1
ATOM 5300 C CA . LYS C 1 188 ? 30.313 11.635 84.492 1.00 51.07 185 LYS C CA 1
ATOM 5301 C C . LYS C 1 188 ? 31.195 11.942 83.257 1.00 53.09 185 LYS C C 1
ATOM 5302 O O . LYS C 1 188 ? 32.011 12.867 83.259 1.00 53.15 185 LYS C O 1
ATOM 5308 N N . GLU C 1 189 ? 31.017 11.161 82.199 1.00 55.79 186 GLU C N 1
ATOM 5309 C CA . GLU C 1 189 ? 31.869 11.274 80.999 1.00 57.73 186 GLU C CA 1
ATOM 5310 C C . GLU C 1 189 ? 31.967 12.661 80.277 1.00 56.98 186 GLU C C 1
ATOM 5311 O O . GLU C 1 189 ? 33.082 13.186 80.096 1.00 57.26 186 GLU C O 1
ATOM 5317 N N . ASN C 1 190 ? 30.860 13.255 79.879 0.50 56.26 187 ASN C N 1
ATOM 5318 C CA . ASN C 1 190 ? 30.994 14.459 79.080 0.50 56.52 187 ASN C CA 1
ATOM 5319 C C . ASN C 1 190 ? 31.012 15.705 79.908 0.50 55.16 187 ASN C C 1
ATOM 5320 O O . ASN C 1 190 ? 30.822 16.814 79.421 0.50 55.30 187 ASN C O 1
ATOM 5325 N N . SER C 1 191 ? 31.264 15.519 81.181 1.00 53.75 188 SER C N 1
ATOM 5326 C CA . SER C 1 191 ? 31.170 16.636 82.103 1.00 52.57 188 SER C CA 1
ATOM 5327 C C . SER C 1 191 ? 32.518 17.338 82.283 1.00 51.19 188 SER C C 1
ATOM 5328 O O . SER C 1 191 ? 33.569 16.756 82.084 1.00 51.27 188 SER C O 1
ATOM 5331 N N . GLN C 1 192 ? 32.456 18.596 82.670 1.00 50.08 189 GLN C N 1
ATOM 5332 C CA . GLN C 1 192 ? 33.617 19.426 82.900 1.00 49.33 189 GLN C CA 1
ATOM 5333 C C . GLN C 1 192 ? 33.834 19.615 84.408 1.00 46.95 189 GLN C C 1
ATOM 5334 O O . GLN C 1 192 ? 32.972 20.170 85.076 1.00 46.57 189 GLN C O 1
ATOM 5340 N N . VAL C 1 193 ? 34.978 19.189 84.919 1.00 44.10 190 VAL C N 1
ATOM 5341 C CA . VAL C 1 193 ? 35.362 19.512 86.264 1.00 42.98 190 VAL C CA 1
ATOM 5342 C C . VAL C 1 193 ? 36.156 20.813 86.364 1.00 42.66 190 VAL C C 1
ATOM 5343 O O . VAL C 1 193 ? 37.301 20.830 85.960 1.00 43.25 190 VAL C O 1
ATOM 5347 N N . LEU C 1 194 ? 35.599 21.891 86.926 1.00 42.40 191 LEU C N 1
ATOM 5348 C CA . LEU C 1 194 ? 36.372 23.185 87.019 1.00 42.07 191 LEU C CA 1
ATOM 5349 C C . LEU C 1 194 ? 37.255 23.308 88.251 1.00 42.38 191 LEU C C 1
ATOM 5350 O O . LEU C 1 194 ? 38.257 24.037 88.222 1.00 43.43 191 LEU C O 1
ATOM 5355 N N . ALA C 1 195 ? 36.899 22.589 89.320 1.00 41.62 192 ALA C N 1
ATOM 5356 C CA . ALA C 1 195 ? 37.683 22.587 90.554 1.00 41.13 192 ALA C CA 1
ATOM 5357 C C . ALA C 1 195 ? 37.597 21.243 91.295 1.00 41.59 192 ALA C C 1
ATOM 5358 O O . ALA C 1 195 ? 36.561 20.537 91.218 1.00 39.50 192 ALA C O 1
ATOM 5360 N N . GLU C 1 196 ? 38.711 20.912 91.965 1.00 42.10 193 GLU C N 1
ATOM 5361 C CA . GLU C 1 196 ? 38.822 19.711 92.784 1.00 44.84 193 GLU C CA 1
ATOM 5362 C C . GLU C 1 196 ? 39.125 20.030 94.255 1.00 44.36 193 GLU C C 1
ATOM 5363 O O . GLU C 1 196 ? 39.816 21.010 94.589 1.00 45.07 193 GLU C O 1
ATOM 5369 N N . ILE C 1 197 ? 38.674 19.155 95.132 1.00 43.11 194 ILE C N 1
ATOM 5370 C CA . ILE C 1 197 ? 39.024 19.283 96.547 1.00 42.33 194 ILE C CA 1
ATOM 5371 C C . ILE C 1 197 ? 39.436 17.920 97.077 1.00 41.75 194 ILE C C 1
ATOM 5372 O O . ILE C 1 197 ? 38.708 16.942 96.888 1.00 40.79 194 ILE C O 1
ATOM 5377 N N . ASN C 1 198 ? 40.628 17.849 97.669 1.00 41.75 195 ASN C N 1
ATOM 5378 C CA . ASN C 1 198 ? 41.105 16.636 98.247 1.00 43.23 195 ASN C CA 1
ATOM 5379 C C . ASN C 1 198 ? 41.124 15.524 97.219 1.00 44.25 195 ASN C C 1
ATOM 5380 O O . ASN C 1 198 ? 40.799 14.366 97.553 1.00 45.14 195 ASN C O 1
ATOM 5385 N N . GLY C 1 199 ? 41.478 15.866 95.968 1.00 45.06 196 GLY C N 1
ATOM 5386 C CA . GLY C 1 199 ? 41.475 14.910 94.854 1.00 44.40 196 GLY C CA 1
ATOM 5387 C C . GLY C 1 199 ? 40.108 14.502 94.329 1.00 45.08 196 GLY C C 1
ATOM 5388 O O . GLY C 1 199 ? 40.016 13.574 93.542 1.00 46.38 196 GLY C O 1
ATOM 5389 N N . ASP C 1 200 ? 39.035 15.177 94.722 1.00 44.45 197 ASP C N 1
ATOM 5390 C CA . ASP C 1 200 ? 37.696 14.795 94.258 1.00 44.44 197 ASP C CA 1
ATOM 5391 C C . ASP C 1 200 ? 37.064 15.986 93.578 1.00 43.76 197 ASP C C 1
ATOM 5392 O O . ASP C 1 200 ? 37.471 17.128 93.780 1.00 44.66 197 ASP C O 1
ATOM 5397 N N . PRO C 1 201 ? 36.076 15.744 92.750 1.00 43.24 198 PRO C N 1
ATOM 5398 C CA . PRO C 1 201 ? 35.437 16.890 92.060 1.00 43.31 198 PRO C CA 1
ATOM 5399 C C . PRO C 1 201 ? 34.699 17.869 93.016 1.00 44.34 198 PRO C C 1
ATOM 5400 O O . PRO C 1 201 ? 33.942 17.416 93.881 1.00 45.01 198 PRO C O 1
ATOM 5404 N N . LEU C 1 202 ? 34.918 19.188 92.872 1.00 44.62 199 LEU C N 1
ATOM 5405 C CA . LEU C 1 202 ? 34.275 20.211 93.696 1.00 43.40 199 LEU C CA 1
ATOM 5406 C C . LEU C 1 202 ? 33.165 20.850 92.905 1.00 44.71 199 LEU C C 1
ATOM 5407 O O . LEU C 1 202 ? 32.055 21.142 93.454 1.00 45.83 199 LEU C O 1
ATOM 5412 N N . LEU C 1 203 ? 33.457 21.133 91.629 1.00 43.98 200 LEU C N 1
ATOM 5413 C CA . LEU C 1 203 ? 32.578 21.977 90.829 1.00 43.30 200 LEU C CA 1
ATOM 5414 C C . LEU C 1 203 ? 32.396 21.380 89.429 1.00 44.34 200 LEU C C 1
ATOM 5415 O O . LEU C 1 203 ? 33.358 21.254 88.650 1.00 44.58 200 LEU C O 1
ATOM 5420 N N . VAL C 1 204 ? 31.184 20.961 89.101 1.00 43.94 201 VAL C N 1
ATOM 5421 C CA . VAL C 1 204 ? 31.064 20.129 87.927 1.00 44.09 201 VAL C CA 1
ATOM 5422 C C . VAL C 1 204 ? 29.963 20.661 87.060 1.00 45.68 201 VAL C C 1
ATOM 5423 O O . VAL C 1 204 ? 28.868 20.922 87.567 1.00 46.27 201 VAL C O 1
ATOM 5435 N N . GLY C 1 206 ? 27.739 20.190 83.391 1.00 45.33 203 GLY C N 1
ATOM 5436 C CA . GLY C 1 206 ? 27.315 19.201 82.434 1.00 45.43 203 GLY C CA 1
ATOM 5437 C C . GLY C 1 206 ? 26.045 19.689 81.756 1.00 45.74 203 GLY C C 1
ATOM 5438 O O . GLY C 1 206 ? 25.620 20.858 81.937 1.00 45.35 203 GLY C O 1
ATOM 5439 N N . THR C 1 207 ? 25.446 18.823 80.955 1.00 44.70 204 THR C N 1
ATOM 5440 C CA . THR C 1 207 ? 24.235 19.224 80.276 1.00 45.47 204 THR C CA 1
ATOM 5441 C C . THR C 1 207 ? 23.207 18.122 80.351 1.00 45.14 204 THR C C 1
ATOM 5442 O O . THR C 1 207 ? 23.553 16.946 80.498 1.00 45.12 204 THR C O 1
ATOM 5446 N N . TYR C 1 208 ? 21.948 18.515 80.237 1.00 45.69 205 TYR C N 1
ATOM 5447 C CA . TYR C 1 208 ? 20.844 17.548 80.228 1.00 46.78 205 TYR C CA 1
ATOM 5448 C C . TYR C 1 208 ? 19.846 18.003 79.174 1.00 47.92 205 TYR C C 1
ATOM 5449 O O . TYR C 1 208 ? 19.084 18.987 79.396 1.00 47.20 205 TYR C O 1
ATOM 5458 N N . HIS C 1 209 ? 19.888 17.292 78.029 1.00 49.71 206 HIS C N 1
ATOM 5459 C CA . HIS C 1 209 ? 19.215 17.721 76.799 1.00 51.54 206 HIS C CA 1
ATOM 5460 C C . HIS C 1 209 ? 19.482 19.224 76.560 1.00 52.06 206 HIS C C 1
ATOM 5461 O O . HIS C 1 209 ? 20.638 19.615 76.416 1.00 52.62 206 HIS C O 1
ATOM 5468 N N . LYS C 1 210 ? 18.473 20.085 76.575 1.00 52.94 207 LYS C N 1
ATOM 5469 C CA . LYS C 1 210 ? 18.733 21.486 76.240 1.00 54.76 207 LYS C CA 1
ATOM 5470 C C . LYS C 1 210 ? 19.193 22.328 77.413 1.00 54.99 207 LYS C C 1
ATOM 5471 O O . LYS C 1 210 ? 19.540 23.505 77.220 1.00 55.09 207 LYS C O 1
ATOM 5477 N N . GLY C 1 211 ? 19.149 21.750 78.630 1.00 55.13 208 GLY C N 1
ATOM 5478 C CA . GLY C 1 211 ? 19.441 22.484 79.869 1.00 53.76 208 GLY C CA 1
ATOM 5479 C C . GLY C 1 211 ? 20.883 22.294 80.286 1.00 53.28 208 GLY C C 1
ATOM 5480 O O . GLY C 1 211 ? 21.500 21.255 79.957 1.00 52.61 208 GLY C O 1
ATOM 5481 N N . LYS C 1 212 ? 21.396 23.303 81.003 1.00 52.57 209 LYS C N 1
ATOM 5482 C CA . LYS C 1 212 ? 22.733 23.282 81.650 1.00 52.54 209 LYS C CA 1
ATOM 5483 C C . LYS C 1 212 ? 22.648 22.960 83.155 1.00 52.09 209 LYS C C 1
ATOM 5484 O O . LYS C 1 212 ? 21.750 23.478 83.828 1.00 53.56 209 LYS C O 1
ATOM 5490 N N . VAL C 1 213 ? 23.565 22.131 83.665 1.00 50.19 210 VAL C N 1
ATOM 5491 C CA . VAL C 1 213 ? 23.544 21.656 85.047 1.00 48.61 210 VAL C CA 1
ATOM 5492 C C . VAL C 1 213 ? 24.882 21.801 85.770 1.00 48.32 210 VAL C C 1
ATOM 5493 O O . VAL C 1 213 ? 25.943 21.546 85.186 1.00 48.31 210 VAL C O 1
ATOM 5497 N N . CYS C 1 214 ? 24.823 22.164 87.056 1.00 47.36 211 CYS C N 1
ATOM 5498 C CA . CYS C 1 214 ? 26.014 22.349 87.877 1.00 46.59 211 CYS C CA 1
ATOM 5499 C C . CYS C 1 214 ? 25.971 21.660 89.241 1.00 46.67 211 CYS C C 1
ATOM 5500 O O . CYS C 1 214 ? 24.932 21.620 89.891 1.00 47.25 211 CYS C O 1
ATOM 5503 N N . CYS C 1 215 ? 27.117 21.160 89.692 1.00 45.69 212 CYS C N 1
ATOM 5504 C CA . CYS C 1 215 ? 27.218 20.579 90.983 1.00 45.05 212 CYS C CA 1
ATOM 5505 C C . CYS C 1 215 ? 28.367 21.137 91.710 1.00 44.48 212 CYS C C 1
ATOM 5506 O O . CYS C 1 215 ? 29.537 21.050 91.253 1.00 45.51 212 CYS C O 1
ATOM 5509 N N . PHE C 1 216 ? 28.031 21.725 92.856 1.00 42.87 213 PHE C N 1
ATOM 5510 C CA . PHE C 1 216 ? 29.012 22.166 93.794 1.00 41.52 213 PHE C CA 1
ATOM 5511 C C . PHE C 1 216 ? 29.008 21.170 94.939 1.00 41.61 213 PHE C C 1
ATOM 5512 O O . PHE C 1 216 ? 27.962 20.945 95.538 1.00 42.06 213 PHE C O 1
ATOM 5520 N N . ALA C 1 217 ? 30.151 20.564 95.262 1.00 41.00 214 ALA C N 1
ATOM 5521 C CA . ALA C 1 217 ? 30.126 19.453 96.241 1.00 40.56 214 ALA C CA 1
ATOM 5522 C C . ALA C 1 217 ? 30.213 19.815 97.726 1.00 40.90 214 ALA C C 1
ATOM 5523 O O . ALA C 1 217 ? 30.092 18.930 98.617 1.00 40.46 214 ALA C O 1
ATOM 5525 N N . SER C 1 218 ? 30.495 21.082 98.014 1.00 40.95 215 SER C N 1
ATOM 5526 C CA . SER C 1 218 ? 30.482 21.483 99.398 1.00 40.87 215 SER C CA 1
ATOM 5527 C C . SER C 1 218 ? 29.211 22.250 99.691 1.00 41.45 215 SER C C 1
ATOM 5528 O O . SER C 1 218 ? 28.225 22.142 98.937 1.00 42.40 215 SER C O 1
ATOM 5531 N N . ASP C 1 219 ? 29.212 22.996 100.788 1.00 41.57 216 ASP C N 1
ATOM 5532 C CA . ASP C 1 219 ? 28.040 23.748 101.212 1.00 42.31 216 ASP C CA 1
ATOM 5533 C C . ASP C 1 219 ? 28.323 25.236 100.993 1.00 41.68 216 ASP C C 1
ATOM 5534 O O . ASP C 1 219 ? 29.478 25.649 100.904 1.00 40.12 216 ASP C O 1
ATOM 5539 N N . CYS C 1 220 ? 27.271 26.022 100.890 1.00 41.79 217 CYS C N 1
ATOM 5540 C CA . CYS C 1 220 ? 27.407 27.450 100.797 1.00 44.86 217 CYS C CA 1
ATOM 5541 C C . CYS C 1 220 ? 27.305 28.108 102.190 1.00 45.63 217 CYS C C 1
ATOM 5542 O O . CYS C 1 220 ? 27.549 29.302 102.347 1.00 46.29 217 CYS C O 1
ATOM 5545 N N . SER C 1 221 ? 26.949 27.303 103.189 1.00 46.63 218 SER C N 1
ATOM 5546 C CA . SER C 1 221 ? 26.722 27.748 104.553 1.00 47.13 218 SER C CA 1
ATOM 5547 C C . SER C 1 221 ? 27.490 26.809 105.447 1.00 46.87 218 SER C C 1
ATOM 5548 O O . SER C 1 221 ? 28.001 25.806 104.978 1.00 46.72 218 SER C O 1
ATOM 5551 N N . PRO C 1 222 ? 27.512 27.113 106.758 1.00 46.87 219 PRO C N 1
ATOM 5552 C CA . PRO C 1 222 ? 28.038 26.222 107.797 1.00 46.02 219 PRO C CA 1
ATOM 5553 C C . PRO C 1 222 ? 27.419 24.806 107.840 1.00 44.89 219 PRO C C 1
ATOM 5554 O O . PRO C 1 222 ? 26.253 24.611 107.492 1.00 44.26 219 PRO C O 1
ATOM 5558 N N . HIS C 1 223 ? 28.203 23.823 108.291 1.00 43.84 220 HIS C N 1
ATOM 5559 C CA . HIS C 1 223 ? 29.551 24.047 108.803 1.00 41.49 220 HIS C CA 1
ATOM 5560 C C . HIS C 1 223 ? 30.686 23.751 107.828 1.00 41.56 220 HIS C C 1
ATOM 5561 O O . HIS C 1 223 ? 31.844 24.046 108.152 1.00 42.21 220 HIS C O 1
ATOM 5568 N N . TRP C 1 224 ? 30.380 23.128 106.674 1.00 40.13 221 TRP C N 1
ATOM 5569 C CA . TRP C 1 224 ? 31.383 22.898 105.625 1.00 38.40 221 TRP C CA 1
ATOM 5570 C C . TRP C 1 224 ? 31.810 24.214 104.998 1.00 39.92 221 TRP C C 1
ATOM 5571 O O . TRP C 1 224 ? 33.016 24.445 104.696 1.00 40.73 221 TRP C O 1
ATOM 5582 N N . GLY C 1 225 ? 30.836 25.094 104.796 1.00 40.06 222 GLY C N 1
ATOM 5583 C CA . GLY C 1 225 ? 31.132 26.433 104.348 1.00 41.71 222 GLY C CA 1
ATOM 5584 C C . GLY C 1 225 ? 31.851 27.161 105.455 1.00 43.06 222 GLY C C 1
ATOM 5585 O O . GLY C 1 225 ? 31.214 27.778 106.263 1.00 44.34 222 GLY C O 1
ATOM 5586 N N . SER C 1 226 ? 33.173 27.138 105.470 1.00 43.60 223 SER C N 1
ATOM 5587 C CA . SER C 1 226 ? 33.922 27.799 106.530 1.00 45.17 223 SER C CA 1
ATOM 5588 C C . SER C 1 226 ? 33.638 29.270 106.629 1.00 46.10 223 SER C C 1
ATOM 5589 O O . SER C 1 226 ? 33.164 29.869 105.679 1.00 47.19 223 SER C O 1
ATOM 5592 N N . PRO C 1 227 ? 33.955 29.895 107.774 1.00 47.48 224 PRO C N 1
ATOM 5593 C CA . PRO C 1 227 ? 33.743 31.370 107.691 1.00 47.75 224 PRO C CA 1
ATOM 5594 C C . PRO C 1 227 ? 34.585 31.947 106.565 1.00 48.25 224 PRO C C 1
ATOM 5595 O O . PRO C 1 227 ? 34.151 32.911 105.921 1.00 48.29 224 PRO C O 1
ATOM 5599 N N . GLN C 1 228 ? 35.776 31.363 106.338 1.00 48.73 225 GLN C N 1
ATOM 5600 C CA . GLN C 1 228 ? 36.759 31.965 105.398 1.00 49.36 225 GLN C CA 1
ATOM 5601 C C . GLN C 1 228 ? 36.219 31.879 103.990 1.00 47.93 225 GLN C C 1
ATOM 5602 O O . GLN C 1 228 ? 36.393 32.769 103.188 1.00 48.78 225 GLN C O 1
ATOM 5608 N N . PHE C 1 229 ? 35.531 30.799 103.718 1.00 46.98 226 PHE C N 1
ATOM 5609 C CA . PHE C 1 229 ? 34.752 30.713 102.498 1.00 46.99 226 PHE C CA 1
ATOM 5610 C C . PHE C 1 229 ? 33.738 31.806 102.419 1.00 47.45 226 PHE C C 1
ATOM 5611 O O . PHE C 1 229 ? 33.657 32.451 101.383 1.00 48.21 226 PHE C O 1
ATOM 5619 N N . LEU C 1 230 ? 32.952 31.999 103.483 1.00 47.79 227 LEU C N 1
ATOM 5620 C CA . LEU C 1 230 ? 31.873 33.000 103.433 1.00 48.71 227 LEU C CA 1
ATOM 5621 C C . LEU C 1 230 ? 32.321 34.461 103.309 1.00 48.92 227 LEU C C 1
ATOM 5622 O O . LEU C 1 230 ? 31.598 35.287 102.759 1.00 48.73 227 LEU C O 1
ATOM 5627 N N . GLN C 1 231 ? 33.525 34.750 103.783 1.00 49.78 228 GLN C N 1
ATOM 5628 C CA . GLN C 1 231 ? 34.027 36.109 103.862 1.00 51.14 228 GLN C CA 1
ATOM 5629 C C . GLN C 1 231 ? 34.875 36.449 102.652 1.00 50.61 228 GLN C C 1
ATOM 5630 O O . GLN C 1 231 ? 35.314 37.590 102.488 1.00 49.82 228 GLN C O 1
ATOM 5636 N N . TRP C 1 232 ? 35.057 35.452 101.788 1.00 50.29 229 TRP C N 1
ATOM 5637 C CA . TRP C 1 232 ? 35.987 35.502 100.671 1.00 50.21 229 TRP C CA 1
ATOM 5638 C C . TRP C 1 232 ? 35.630 36.623 99.702 1.00 50.36 229 TRP C C 1
ATOM 5639 O O . TRP C 1 232 ? 34.443 36.826 99.415 1.00 50.73 229 TRP C O 1
ATOM 5650 N N . GLU C 1 233 ? 36.623 37.361 99.197 1.00 49.95 230 GLU C N 1
ATOM 5651 C CA . GLU C 1 233 ? 36.319 38.447 98.224 1.00 49.36 230 GLU C CA 1
ATOM 5652 C C . GLU C 1 233 ? 35.624 37.949 96.962 1.00 48.10 230 GLU C C 1
ATOM 5653 O O . GLU C 1 233 ? 35.023 38.749 96.280 1.00 47.84 230 GLU C O 1
ATOM 5659 N N . HIS C 1 234 ? 35.680 36.640 96.662 1.00 46.59 231 HIS C N 1
ATOM 5660 C CA . HIS C 1 234 ? 35.143 36.120 95.403 1.00 44.65 231 HIS C CA 1
ATOM 5661 C C . HIS C 1 234 ? 33.810 35.440 95.511 1.00 44.43 231 HIS C C 1
ATOM 5662 O O . HIS C 1 234 ? 33.195 35.135 94.489 1.00 44.98 231 HIS C O 1
ATOM 5669 N N . TYR C 1 235 ? 33.362 35.213 96.743 1.00 43.84 232 TYR C N 1
ATOM 5670 C CA . TYR C 1 235 ? 32.194 34.409 97.058 1.00 42.90 232 TYR C CA 1
ATOM 5671 C C . TYR C 1 235 ? 30.963 34.869 96.274 1.00 43.45 232 TYR C C 1
ATOM 5672 O O . TYR C 1 235 ? 30.309 34.079 95.586 1.00 44.35 232 TYR C O 1
ATOM 5681 N N . ALA C 1 236 ? 30.666 36.152 96.328 1.00 43.41 233 ALA C N 1
ATOM 5682 C CA . ALA C 1 236 ? 29.452 36.660 95.687 1.00 43.55 233 ALA C CA 1
ATOM 5683 C C . ALA C 1 236 ? 29.508 36.594 94.156 1.00 44.26 233 ALA C C 1
ATOM 5684 O O . ALA C 1 236 ? 28.489 36.319 93.507 1.00 45.04 233 ALA C O 1
ATOM 5686 N N . THR C 1 237 ? 30.676 36.857 93.574 1.00 43.99 234 THR C N 1
ATOM 5687 C CA . THR C 1 237 ? 30.831 36.825 92.121 1.00 44.07 234 THR C CA 1
ATOM 5688 C C . THR C 1 237 ? 30.889 35.377 91.613 1.00 43.34 234 THR C C 1
ATOM 5689 O O . THR C 1 237 ? 30.316 35.036 90.576 1.00 43.67 234 THR C O 1
ATOM 5693 N N . PHE C 1 238 ? 31.552 34.516 92.365 1.00 42.51 235 PHE C N 1
ATOM 5694 C CA . PHE C 1 238 ? 31.490 33.113 92.073 1.00 41.58 235 PHE C CA 1
ATOM 5695 C C . PHE C 1 238 ? 30.042 32.616 91.927 1.00 41.93 235 PHE C C 1
ATOM 5696 O O . PHE C 1 238 ? 29.689 31.960 90.957 1.00 41.48 235 PHE C O 1
ATOM 5704 N N . TRP C 1 239 ? 29.182 32.920 92.870 1.00 42.59 236 TRP C N 1
ATOM 5705 C CA . TRP C 1 239 ? 27.868 32.285 92.765 1.00 43.55 236 TRP C CA 1
ATOM 5706 C C . TRP C 1 239 ? 27.024 32.908 91.651 1.00 44.96 236 TRP C C 1
ATOM 5707 O O . TRP C 1 239 ? 26.331 32.188 90.929 1.00 44.60 236 TRP C O 1
ATOM 5718 N N . CYS C 1 240 ? 27.115 34.240 91.501 1.00 46.77 237 CYS C N 1
ATOM 5719 C CA . CYS C 1 240 ? 26.546 34.957 90.355 1.00 48.27 237 CYS C CA 1
ATOM 5720 C C . CYS C 1 240 ? 27.051 34.365 89.028 1.00 48.22 237 CYS C C 1
ATOM 5721 O O . CYS C 1 240 ? 26.240 34.073 88.138 1.00 47.87 237 CYS C O 1
ATOM 5724 N N . ASN C 1 241 ? 28.369 34.149 88.916 1.00 47.62 238 ASN C N 1
ATOM 5725 C CA . ASN C 1 241 ? 28.908 33.537 87.718 1.00 47.54 238 ASN C CA 1
ATOM 5726 C C . ASN C 1 241 ? 28.324 32.168 87.410 1.00 47.59 238 ASN C C 1
ATOM 5727 O O . ASN C 1 241 ? 27.785 31.958 86.302 1.00 48.53 238 ASN C O 1
ATOM 5732 N N . VAL C 1 242 ? 28.439 31.251 88.370 1.00 46.69 239 VAL C N 1
ATOM 5733 C CA . VAL C 1 242 ? 27.804 29.966 88.296 1.00 46.60 239 VAL C CA 1
ATOM 5734 C C . VAL C 1 242 ? 26.350 30.120 87.767 1.00 47.84 239 VAL C C 1
ATOM 5735 O O . VAL C 1 242 ? 25.959 29.417 86.831 1.00 47.97 239 VAL C O 1
ATOM 5739 N N . LEU C 1 243 ? 25.543 31.031 88.316 1.00 48.41 240 LEU C N 1
ATOM 5740 C CA . LEU C 1 243 ? 24.182 31.110 87.798 1.00 49.99 240 LEU C CA 1
ATOM 5741 C C . LEU C 1 243 ? 24.129 31.567 86.343 1.00 51.65 240 LEU C C 1
ATOM 5742 O O . LEU C 1 243 ? 23.414 30.949 85.545 1.00 53.07 240 LEU C O 1
ATOM 5747 N N . HIS C 1 244 ? 24.858 32.630 85.992 1.00 52.15 241 HIS C N 1
ATOM 5748 C CA . HIS C 1 244 ? 24.803 33.122 84.637 1.00 52.86 241 HIS C CA 1
ATOM 5749 C C . HIS C 1 244 ? 25.184 32.014 83.711 1.00 52.01 241 HIS C C 1
ATOM 5750 O O . HIS C 1 244 ? 24.519 31.782 82.713 1.00 51.33 241 HIS C O 1
ATOM 5757 N N . THR C 1 245 ? 26.223 31.291 84.077 1.00 51.31 242 THR C N 1
ATOM 5758 C CA . THR C 1 245 ? 26.604 30.117 83.311 1.00 50.76 242 THR C CA 1
ATOM 5759 C C . THR C 1 245 ? 25.455 29.165 82.969 1.00 50.72 242 THR C C 1
ATOM 5760 O O . THR C 1 245 ? 25.363 28.731 81.837 1.00 51.67 242 THR C O 1
ATOM 5764 N N . ILE C 1 246 ? 24.568 28.855 83.894 1.00 50.45 243 ILE C N 1
ATOM 5765 C CA . ILE C 1 246 ? 23.587 27.781 83.624 1.00 50.55 243 ILE C CA 1
ATOM 5766 C C . ILE C 1 246 ? 22.253 28.353 83.091 1.00 50.82 243 ILE C C 1
ATOM 5767 O O . ILE C 1 246 ? 21.319 27.639 82.808 1.00 49.73 243 ILE C O 1
ATOM 5772 N N . LYS C 1 247 ? 22.199 29.667 82.972 1.00 52.87 244 LYS C N 1
ATOM 5773 C CA . LYS C 1 247 ? 21.046 30.376 82.433 1.00 55.82 244 LYS C CA 1
ATOM 5774 C C . LYS C 1 247 ? 20.610 29.856 81.070 1.00 57.81 244 LYS C C 1
ATOM 5775 O O . LYS C 1 247 ? 21.393 29.859 80.113 1.00 57.01 244 LYS C O 1
ATOM 5781 N N . LYS C 1 248 ? 19.365 29.371 81.062 1.00 60.69 245 LYS C N 1
ATOM 5782 C CA . LYS C 1 248 ? 18.526 29.045 79.881 1.00 63.87 245 LYS C CA 1
ATOM 5783 C C . LYS C 1 248 ? 19.094 28.952 78.401 1.00 64.42 245 LYS C C 1
ATOM 5784 O O . LYS C 1 248 ? 18.489 28.261 77.545 1.00 64.47 245 LYS C O 1
#

Foldseek 3Di:
DEEEEEAWDKAKWDDDPPDIDMDIGTHDALVLLVVLCPVLPDDYDYYLVCLQEVQDQDLVVRLVHQEYEDAQAALCSNQHRCCNPPNDDGDRSQVSNLVNQLVAHEYEEWDQLPDLHAQRGSVCQPDPCCLVAQWHDPGHFKDFAQVFWKKAFDPDDDPLQPVDGTGDTFGMWGATDGDPAKDAGIGIPRGGAWMHGRNNFHYIYGTFHCDPDRCPPRNSVDPCNSVNVNRVSVVGGD/DEEEEEEWDKDKWADDPPDIDMDIDTGDAPVLLVVLQVVPVDDYDYYLLCLLPPQDQDLVVVQPHQEYEHAQAALCSNQVRCCNPPNDDGDRSLVSNLVNQLVAHEYEEDDQLPDLHAQRRSVCQVPNCCLVAQWHDPGHFKDFAQVFWWKAFDPDDDPLQPVDGTGDTFGIWGAIGGHDPKDATMAIPRGGAWMDGRNNFYYIYGTGHSDPPRCPPRNSVDPSNSVSVVRVVVVGGD/DEEEEEDWDKDKWADDDPDIDMDIDTDDALVLLVVLQVVPPDDYDYYLLCLQEPDDQALVVRQVHQEYEDALAALCSQQCRVCNPVHHDTDRRLVSNLVNQLVAHEYEEADQLPDLHAQRGSVCQVDPCQVFAQWHDSGHFKDFAQVWWKKAFDPDDDPLPPPDGTGDTFGMWGAIGGHDVKDQGMDIPNGGQWMDGRNNFHYIYGTHHCDPDRCPVCNSVPPCNSVNVNRVSVVRGD

Secondary structure (DSSP, 8-state):
-EEEE--PPEE--EEETTEEE---EE---SHHHHHHHTTTT--EE--TTHHHHS---SHHHHHT-SEEEE-S--HHHHHS-HHHHT------HHHHHHHHHHTT-EE---STTSSS-GGG-S-GGGSTHHHHSSB---S--EEEEEEEEEEEE-SS--TTTTT-SEEEEEEEEE---B-SS----EEETTEEEE--EETTEEB--BSS-SSTTTS-HHHHT-SSHHHHHHHHHHHH--/-EEEE--PPEE--EEETTEEE---EE---SHHHHHHHHHSS--EE--HHHHHHH---STGGGTT-SEEEE-S--HHHHHS-HHHHH------HHHHHHHHHHTT-EE---STTSSS-GGG-S-GGGSSSGGGSSB---S--EEEEEEEE--EE-SS--TTTTT--PPPPEEEEE---B-TT----EEETTEEEE--EETTEEB--B-S-SSTTTB-HHHHH-TTHHHHHHHHHHHT--/-EEEE--PPEE--EEETTEEE---EE---THHHHHHHHHSS--EE--HHHHHHH--S-TTTTTT-SEEEE-S--HHHHHS-HHHHH------HHHHHHHHHHTT-EE---STTSSS-GGG-S-GGGSGGGGTSSB---S--EEEEEEEEEEEE-SS--TTTTT-SEEEEEEEEE---B-TT----EEETTEEEE--EETTEEB--B-S-SSTTTS-HHHHH-TTHHHHHHHHHHHH--

Organism: Salmonella typhimurium (NCBI:txid90371)

Nearest PDB structures (foldseek):
  3soz-assembly1_C  TM=1.002E+00  e=1.338E-49  Salmonella enterica subsp. enterica serovar Typhimurium str. LT2
  2gk3-assembly1_C  TM=9.827E-01  e=8.328E-36  Salmonella enterica subsp. enterica serovar Typhimurium str. LT2
  3rht-assembly2_C  TM=7.591E-01  e=7.449E-14  Planctopirus limnophila DSM 3776
  6vtv-assembly1_A  TM=4.148E-01  e=1.005E-05  Escherichia coli K-12
  2gk4-assembly1_B  TM=3.054E-01  e=8.602E-01  Streptococcus pneumoniae TIGR4